Protein AF-0000000081162211 (afdb_homodimer)

InterPro domains:
  IPR000704 Casein kinase II, regulatory subunit [PF01214] (77-260)
  IPR000704 Casein kinase II, regulatory subunit [PR00472] (77-93)
  IPR000704 Casein kinase II, regulatory subunit [PR00472] (94-108)
  IPR000704 Casein kinase II, regulatory subunit [PR00472] (149-170)
  IPR000704 Casein kinase II, regulatory subunit [PR00472] (174-195)
  IPR000704 Casein kinase II, regulatory subunit [PR00472] (196-217)
  IPR000704 Casein kinase II, regulatory subunit [PR00472] (224-241)
  IPR000704 Casein kinase II, regulatory subunit [PS01101] (178-209)
  IPR000704 Casein kinase II, regulatory subunit [PTHR11740] (70-275)
  IPR000704 Casein kinase II, regulatory subunit [SM01085] (77-260)
  IPR016149 Casein kinase II, regulatory subunit, N-terminal [G3DSA:1.10.1820.10] (70-174)
  IPR035991 Casein kinase II subunit beta-like [SSF57798] (75-270)

Sequence (580 aa):
MKGFVTRYLHVKYQSPIPYSPRDIAQVKVLSTDDDNNDNHAEGMALALRTFSSWQAKKFNNVKIFPIARMSSSEEVSWISWFCGLRGNEFFCEVDEDYIQDKFNLTGLNEQVPHYRQALDMILDLEPDDDLEDNPNQSDLIEQAAEMLYGLIHARYIMTNRGIAQMIEKWQQGDFGYCPRVYCENQPMLPIGLSDVPGESMVKLYCPKCQDVYTPKSSRHHHTDGAYFGTGFPHMLFMVHPEYRPKRPANQFIPRLYGFKIHPLAYNLQYQAAGNFKMPMRGLGHNSSKRMKGFVTRYLHVKYQSPIPYSPRDIAQVKVLSTDDDNNDNHAEGMALALRTFSSWQAKKFNNVKIFPIARMSSSEEVSWISWFCGLRGNEFFCEVDEDYIQDKFNLTGLNEQVPHYRQALDMILDLEPDDDLEDNPNQSDLIEQAAEMLYGLIHARYIMTNRGIAQMIEKWQQGDFGYCPRVYCENQPMLPIGLSDVPGESMVKLYCPKCQDVYTPKSSRHHHTDGAYFGTGFPHMLFMVHPEYRPKRPANQFIPRLYGFKIHPLAYNLQYQAAGNFKMPMRGLGHNSSKR

Organism: Pinctada imbricata (NCBI:txid66713)

Radius of gyration: 33.72 Å; Cα contacts (8 Å, |Δi|>4): 666; chains: 2; bounding box: 112×100×90 Å

pLDDT: mean 74.0, std 32.17, range [16.94, 98.88]

Nearest PDB structures (foldseek):
  4md8-assembly1_A  TM=9.967E-01  e=1.827E-35  Homo sapiens
  4md9-assembly1_A  TM=9.926E-01  e=1.940E-35  Homo sapiens
  4nh1-assembly1_D  TM=9.824E-01  e=2.785E-35  Homo sapiens
  1rqf-assembly1_A  TM=9.786E-01  e=1.118E-30  Xenopus laevis
  1jwh-assembly1_C  TM=9.517E-01  e=6.902E-31  Homo sapiens

Solvent-accessible surface area (backbone atoms only — not comparable to full-atom values): 35308 Å² total; per-residue (Å²): 134,92,89,81,90,79,81,80,87,84,89,75,84,79,80,86,80,82,84,67,89,77,75,82,74,80,78,75,77,78,76,81,92,84,80,85,81,72,80,83,74,74,77,76,66,70,73,68,63,72,68,58,66,70,71,58,62,77,63,59,77,62,72,73,63,75,70,77,74,72,74,76,77,75,79,74,49,47,51,58,49,56,41,64,36,92,51,27,68,80,54,74,81,74,58,63,72,57,68,69,36,63,78,76,48,65,76,47,66,80,74,30,63,62,40,68,62,10,50,32,46,56,69,66,40,81,75,68,82,80,56,79,76,39,70,68,55,47,52,51,34,52,52,23,26,52,51,47,48,30,50,49,42,26,55,43,39,69,35,73,70,34,33,53,56,50,50,55,40,33,76,72,39,68,64,34,54,37,48,44,53,58,48,65,59,35,52,19,36,62,27,12,85,32,69,48,77,84,72,34,45,37,29,29,31,26,68,45,79,66,44,49,26,51,60,86,53,70,62,40,62,76,36,55,3,20,32,36,18,51,26,33,58,57,50,45,40,67,77,40,20,51,71,46,57,68,64,57,89,56,75,82,72,66,31,49,95,86,37,71,64,57,71,64,57,54,52,54,21,49,52,40,22,72,65,55,70,74,76,70,74,70,76,72,77,77,75,69,87,116,144,83,85,88,73,87,87,82,95,80,89,76,81,80,77,82,81,82,82,77,86,68,84,74,78,77,79,75,77,80,75,84,77,88,78,86,71,76,78,82,72,74,76,76,65,68,73,69,64,71,69,59,67,70,71,59,61,78,63,59,78,62,71,72,63,74,71,78,74,70,75,75,79,75,81,74,49,48,51,58,49,56,42,64,36,91,51,28,65,81,53,76,82,76,57,62,72,57,70,70,36,62,78,77,48,66,76,47,66,81,75,28,64,61,38,70,61,10,50,31,46,56,69,66,41,81,73,68,82,79,56,79,78,40,70,69,54,49,53,51,34,52,50,24,25,53,51,48,51,29,52,49,41,25,56,42,41,70,36,73,69,34,33,52,56,49,47,55,40,33,75,71,39,67,64,35,55,38,48,44,53,56,50,65,60,35,50,19,36,61,26,12,87,32,69,48,78,83,72,35,46,36,30,28,32,26,68,43,80,66,44,49,27,51,61,87,54,71,61,40,63,75,35,54,3,20,32,37,17,52,25,33,60,57,51,46,40,69,76,40,21,52,71,47,58,68,64,56,90,58,77,84,73,65,31,48,93,87,36,70,64,57,73,64,57,55,53,52,21,48,52,40,22,71,67,54,70,74,75,70,76,72,77,75,76,78,77,69,89,115

Secondary structure (DSSP, 8-state):
---------------------------------------GGGGGSGGGTTTTTHHHHTTTT---------S--S---HHHHHHHSTT-TTPPPPPHHHHH-GGGGTTGGGTSTTHHHHHHHHTTPPPPGGGGG-HHHHHHHHHHHHHHHHHHHHHHTTSHHHHHHHHHHHHTTTT-B--BGGG-S-B-EEE-S-SSTTS-B-EEEETTTTEEE--SSGGGTTSBGGGTTTTHHHHHHHH-GGGPPPPPS-----EETTEEPPHHHHHHHHHHHHH---------------/---------------------------------------GGGGGSGGGTTTTTHHHHTTTT---------S--S---HHHHHHHSTT-TTPPPPPHHHHH-GGGGTTGGGTSTTHHHHHHHHTTPPPPGGGGG-HHHHHHHHHHHHHHHHHHHHHHTTSHHHHHHHHHHHHTTTT-B--BGGG-S-B-EEE-S-SSTTS-B-EEEETTTTEEE--SSGGGTTSBGGGTTTTHHHHHHHH-GGGPPPPPS-----EETTEEPPHHHHHHHHHHHHH---------------

Foldseek 3Di:
DDDDDPDPDDPDPDDDDDPDDPDPDCPPPDDDDDDDPDDDPPDPPPPPPPVPPPVPPPPPPPPPPPPPPPPPPPDQAPQNVQCPDQQNVQFDRFDVVCLVPVVLLPPVPVVFPPQVLLSCNNNVHDDDPPQVPDPVSVVSSPVSNVVSLLLSRQSRLLDPVNVVRNVVCQVVLSQWFDPPVLLPRARWHWAAPDLDWPPAFIWTAGLQAGDTHHGPDVSNRPHTRNSNYHCNVVSSCVVPVVPRDYHRPDDDFDDDPRHGDDPVVVVVVVVCVVPDDPPPPPPPPPPPPD/DDPDQDDDDPDDPDDPDDPDDDDPDCPPPDDDDDDDPDDPPPDPPPVPPPVPPPVPPPVPPPPPPPPPPPPPPPDQAPQNVQCPDQQNVQFDRFDVVCLVPVVLLPPVPVVFPPQVLLSCNNNVHDDDVPQPPDPVSVVSSPVSNVVSLLLSRQSRLLDPVNVVRNVVCQVVLSQWFDPPVLLPRARWHWAAPDLDWPPAFIWTAGLQQGDTHHGPDVSNRPHTRNSNYHCNVVSSCVVPVVPRDYHRPDDDFDDDPRHGDDPVVVVVVVVCVVPDDPPPPPPPPPPPPD

Structure (mmCIF, N/CA/C/O backbone):
data_AF-0000000081162211-model_v1
#
loop_
_entity.id
_entity.type
_entity.pdbx_description
1 polymer 'Casein kinase II subunit beta'
#
loop_
_atom_site.group_PDB
_atom_site.id
_atom_site.type_symbol
_atom_site.label_atom_id
_atom_site.label_alt_id
_atom_site.label_comp_id
_atom_site.label_asym_id
_atom_site.label_entity_id
_atom_site.label_seq_id
_atom_site.pdbx_PDB_ins_code
_atom_site.Cartn_x
_atom_site.Cartn_y
_atom_site.Cartn_z
_atom_site.occupancy
_atom_site.B_iso_or_equiv
_atom_site.auth_seq_id
_atom_site.auth_comp_id
_atom_site.auth_asym_id
_atom_site.auth_atom_id
_atom_site.pdbx_PDB_model_num
ATOM 1 N N . MET A 1 1 ? 52.656 43.656 -19.359 1 16.94 1 MET A N 1
ATOM 2 C CA . MET A 1 1 ? 52.344 44.375 -18.125 1 16.94 1 MET A CA 1
ATOM 3 C C . MET A 1 1 ? 50.875 44.219 -17.766 1 16.94 1 MET A C 1
ATOM 5 O O . MET A 1 1 ? 50.531 44 -16.609 1 16.94 1 MET A O 1
ATOM 9 N N . LYS A 1 2 ? 49.719 44.969 -18.484 1 17.2 2 LYS A N 1
ATOM 10 C CA . LYS A 1 2 ? 48.75 45.625 -17.594 1 17.2 2 LYS A CA 1
ATOM 11 C C . LYS A 1 2 ? 47.906 44.594 -16.859 1 17.2 2 LYS A C 1
ATOM 13 O O . LYS A 1 2 ? 47.719 43.469 -17.359 1 17.2 2 LYS A O 1
ATOM 18 N N . GLY A 1 3 ? 47.094 45.156 -15.883 1 17.48 3 GLY A N 1
ATOM 19 C CA . GLY A 1 3 ? 46.531 44.875 -14.586 1 17.48 3 GLY A CA 1
ATOM 20 C C . GLY A 1 3 ? 45.25 44.062 -14.664 1 17.48 3 GLY A C 1
ATOM 21 O O . GLY A 1 3 ? 44.625 43.969 -15.734 1 17.48 3 GLY A O 1
ATOM 22 N N . PHE A 1 4 ? 44.531 43.719 -13.422 1 21.59 4 PHE A N 1
ATOM 23 C CA . PHE A 1 4 ? 43.844 42.75 -12.602 1 21.59 4 PHE A CA 1
ATOM 24 C C . PHE A 1 4 ? 42.312 43 -12.609 1 21.59 4 PHE A C 1
ATOM 26 O O . PHE A 1 4 ? 41.531 42.031 -12.492 1 21.59 4 PHE A O 1
ATOM 33 N N . VAL A 1 5 ? 41.594 44.281 -12.75 1 19.62 5 VAL A N 1
ATOM 34 C CA . VAL A 1 5 ? 40.688 44.531 -11.633 1 19.62 5 VAL A CA 1
ATOM 35 C C . VAL A 1 5 ? 39.312 43.906 -11.906 1 19.62 5 VAL A C 1
ATOM 37 O O . VAL A 1 5 ? 38.719 44.156 -12.953 1 19.62 5 VAL A O 1
ATOM 40 N N . THR A 1 6 ? 38.781 42.844 -11.18 1 19.95 6 THR A N 1
ATOM 41 C CA . THR A 1 6 ? 37.656 41.938 -11.109 1 19.95 6 THR A CA 1
ATOM 42 C C . THR A 1 6 ? 36.438 42.625 -10.477 1 19.95 6 THR A C 1
ATOM 44 O O . THR A 1 6 ? 36.25 42.562 -9.266 1 19.95 6 THR A O 1
ATOM 47 N N . ARG A 1 7 ? 36.031 43.969 -10.656 1 18.91 7 ARG A N 1
ATOM 48 C CA . ARG A 1 7 ? 35.156 44.531 -9.625 1 18.91 7 ARG A CA 1
ATOM 49 C C . ARG A 1 7 ? 33.75 44 -9.766 1 18.91 7 ARG A C 1
ATOM 51 O O . ARG A 1 7 ? 33.188 43.938 -10.867 1 18.91 7 ARG A O 1
ATOM 58 N N . TYR A 1 8 ? 33.125 43.312 -8.711 1 18 8 TYR A N 1
ATOM 59 C CA . TYR A 1 8 ? 31.906 42.562 -8.453 1 18 8 TYR A CA 1
ATOM 60 C C . TYR A 1 8 ? 30.75 43.531 -8.133 1 18 8 TYR A C 1
ATOM 62 O O . TYR A 1 8 ? 30.766 44.188 -7.098 1 18 8 TYR A O 1
ATOM 70 N N . LEU A 1 9 ? 30.328 44.5 -8.953 1 18.23 9 LEU A N 1
ATOM 71 C CA . LEU A 1 9 ? 29.438 45.5 -8.367 1 18.23 9 LEU A CA 1
ATOM 72 C C . LEU A 1 9 ? 28.141 44.844 -7.883 1 18.23 9 LEU A C 1
ATOM 74 O O . LEU A 1 9 ? 27.75 43.812 -8.375 1 18.23 9 LEU A O 1
ATOM 78 N N . HIS A 1 10 ? 27.109 45.594 -6.953 1 18.28 10 HIS A N 1
ATOM 79 C CA . HIS A 1 10 ? 26.234 46 -5.859 1 18.28 10 HIS A CA 1
ATOM 80 C C . HIS A 1 10 ? 24.766 46 -6.301 1 18.28 10 HIS A C 1
ATOM 82 O O . HIS A 1 10 ? 24.391 46.75 -7.199 1 18.28 10 HIS A O 1
ATOM 88 N N . VAL A 1 11 ? 24.016 44.906 -6.172 1 18.58 11 VAL A N 1
ATOM 89 C CA . VAL A 1 11 ? 22.609 44.688 -6.531 1 18.58 11 VAL A CA 1
ATOM 90 C C . VAL A 1 11 ? 21.703 45.469 -5.59 1 18.58 11 VAL A C 1
ATOM 92 O O . VAL A 1 11 ? 21.578 45.125 -4.414 1 18.58 11 VAL A O 1
ATOM 95 N N . LYS A 1 12 ? 21.547 46.812 -5.633 1 18.92 12 LYS A N 1
ATOM 96 C CA . LYS A 1 12 ? 20.734 47.562 -4.699 1 18.92 12 LYS A CA 1
ATOM 97 C C . LYS A 1 12 ? 19.25 47.281 -4.914 1 18.92 12 LYS A C 1
ATOM 99 O O . LYS A 1 12 ? 18.812 47.062 -6.047 1 18.92 12 LYS A O 1
ATOM 104 N N . TYR A 1 13 ? 18.422 47.156 -3.818 1 18.95 13 TYR A N 1
ATOM 105 C CA . TYR A 1 13 ? 17.062 46.812 -3.438 1 18.95 13 TYR A CA 1
ATOM 106 C C . TYR A 1 13 ? 16.094 47.938 -3.748 1 18.95 13 TYR A C 1
ATOM 108 O O . TYR A 1 13 ? 16.031 48.938 -3.006 1 18.95 13 TYR A O 1
ATOM 116 N N . GLN A 1 14 ? 16.125 48.5 -4.977 1 18.45 14 GLN A N 1
ATOM 117 C CA . GLN A 1 14 ? 15.414 49.75 -4.918 1 18.45 14 GLN A CA 1
ATOM 118 C C . GLN A 1 14 ? 13.945 49.531 -4.555 1 18.45 14 GLN A C 1
ATOM 120 O O . GLN A 1 14 ? 13.438 48.438 -4.645 1 18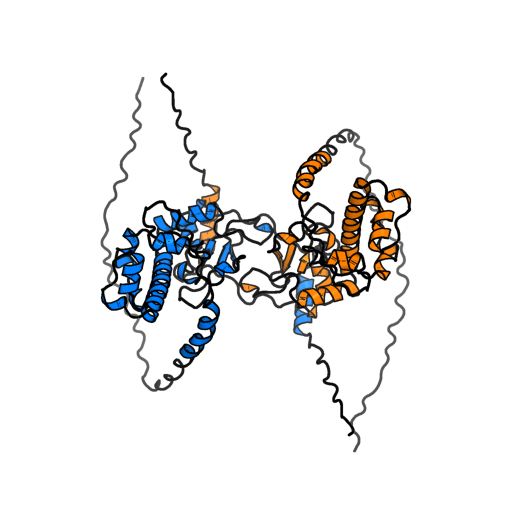.45 14 GLN A O 1
ATOM 125 N N . SER A 1 15 ? 12.945 50.5 -4.965 1 18.89 15 SER A N 1
ATOM 126 C CA . SER A 1 15 ? 11.93 51.469 -4.535 1 18.89 15 SER A CA 1
ATOM 127 C C . SER A 1 15 ? 10.523 50.906 -4.73 1 18.89 15 SER A C 1
ATOM 129 O O . SER A 1 15 ? 10.242 50.25 -5.742 1 18.89 15 SER A O 1
ATOM 131 N N . PRO A 1 16 ? 9.609 50.812 -3.756 1 22.33 16 PRO A N 1
ATOM 132 C CA . PRO A 1 16 ? 8.242 50.312 -3.602 1 22.33 16 PRO A CA 1
ATOM 133 C C . PRO A 1 16 ? 7.227 51.094 -4.434 1 22.33 16 PRO A C 1
ATOM 135 O O . PRO A 1 16 ? 7.02 52.281 -4.199 1 22.33 16 PRO A O 1
ATOM 138 N N . ILE A 1 17 ? 7.273 51.031 -5.762 1 22.17 17 ILE A N 1
ATOM 139 C CA . ILE A 1 17 ? 6.477 52.062 -6.422 1 22.17 17 ILE A CA 1
ATOM 140 C C . ILE A 1 17 ? 5.012 51.938 -6.02 1 22.17 17 ILE A C 1
ATOM 142 O O . ILE A 1 17 ? 4.559 50.812 -5.68 1 22.17 17 ILE A O 1
ATOM 146 N N . PRO A 1 18 ? 4.059 52.969 -6.312 1 22.09 18 PRO A N 1
ATOM 147 C CA . PRO A 1 18 ? 2.832 53.688 -5.957 1 22.09 18 PRO A CA 1
ATOM 148 C C . PRO A 1 18 ? 1.584 53.062 -6.574 1 22.09 18 PRO A C 1
ATOM 150 O O . PRO A 1 18 ? 1.521 52.875 -7.793 1 22.09 18 PRO A O 1
ATOM 153 N N . TYR A 1 19 ? 0.862 52.094 -6.055 1 19.64 19 TYR A N 1
ATOM 154 C CA . TYR A 1 19 ? -0.22 51.312 -6.637 1 19.64 19 TYR A CA 1
ATOM 155 C C . TYR A 1 19 ? -1.464 52.156 -6.848 1 19.64 19 TYR A C 1
ATOM 157 O O . TYR A 1 19 ? -2.283 52.312 -5.938 1 19.64 19 TYR A O 1
ATOM 165 N N . SER A 1 20 ? -1.4 53.25 -7.559 1 19.62 20 SER A N 1
ATOM 166 C CA . SER A 1 20 ? -2.588 54.062 -7.395 1 19.62 20 SER A CA 1
ATOM 167 C C . SER A 1 20 ? -3.783 53.469 -8.133 1 19.62 20 SER A C 1
ATOM 169 O O . SER A 1 20 ? -4.93 53.812 -7.84 1 19.62 20 SER A O 1
ATOM 171 N N . PRO A 1 21 ? -3.758 52.594 -9.062 1 19.98 21 PRO A N 1
ATOM 172 C CA . PRO A 1 21 ? -4.676 52.938 -10.156 1 19.98 21 PRO A CA 1
ATOM 173 C C . PRO A 1 21 ? -6.141 52.719 -9.781 1 19.98 21 PRO A C 1
ATOM 175 O O . PRO A 1 21 ? -6.477 51.719 -9.156 1 19.98 21 PRO A O 1
ATOM 178 N N . ARG A 1 22 ? -7.156 53.656 -9.828 1 20.78 22 ARG A N 1
ATOM 179 C CA . ARG A 1 22 ? -8.539 54.125 -9.68 1 20.78 22 ARG A CA 1
ATOM 180 C C . ARG A 1 22 ? -9.484 53.281 -10.523 1 20.78 22 ARG A C 1
ATOM 182 O O . ARG A 1 22 ? -10.656 53.125 -10.188 1 20.78 22 ARG A O 1
ATOM 189 N N . ASP A 1 23 ? -9.172 52.938 -11.758 1 19.44 23 ASP A N 1
ATOM 190 C CA . ASP A 1 23 ? -10.219 53.156 -12.758 1 19.44 23 ASP A CA 1
ATOM 191 C C . ASP A 1 23 ? -11.172 51.969 -12.812 1 19.44 23 ASP A C 1
ATOM 193 O O . ASP A 1 23 ? -11.852 51.75 -13.82 1 19.44 23 ASP A O 1
ATOM 197 N N . ILE A 1 24 ? -11.203 51 -11.812 1 18.44 24 ILE A N 1
ATOM 198 C CA . ILE A 1 24 ? -11.953 49.812 -12.25 1 18.44 24 ILE A CA 1
ATOM 199 C C . ILE A 1 24 ? -13.422 50.188 -12.461 1 18.44 24 ILE A C 1
ATOM 201 O O . ILE A 1 24 ? -14.062 50.719 -11.555 1 18.44 24 ILE A O 1
ATOM 205 N N . ALA A 1 25 ? -13.891 50.156 -13.688 1 18.52 25 ALA A N 1
ATOM 206 C CA . ALA A 1 25 ? -15.117 50.5 -14.398 1 18.52 25 ALA A CA 1
ATOM 207 C C . ALA A 1 25 ? -16.312 49.75 -13.82 1 18.52 25 ALA A C 1
ATOM 209 O O . ALA A 1 25 ? -16.156 48.656 -13.289 1 18.52 25 ALA A O 1
ATOM 210 N N . GLN A 1 26 ? -17.516 50.281 -13.758 1 18.45 26 GLN A N 1
ATOM 211 C CA . GLN A 1 26 ? -18.844 50.312 -13.164 1 18.45 26 GLN A CA 1
ATOM 212 C C . GLN A 1 26 ? -19.672 49.094 -13.609 1 18.45 26 GLN A C 1
ATOM 214 O O . GLN A 1 26 ? -20.188 49.062 -14.719 1 18.45 26 GLN A O 1
ATOM 219 N N . VAL A 1 27 ? -19.125 47.844 -13.758 1 18.59 27 VAL A N 1
ATOM 220 C CA . VAL A 1 27 ? -20.078 47 -14.461 1 18.59 27 VAL A CA 1
ATOM 221 C C . VAL A 1 27 ? -21.375 46.906 -13.664 1 18.59 27 VAL A C 1
ATOM 223 O O . VAL A 1 27 ? -21.359 46.5 -12.5 1 18.59 27 VAL A O 1
ATOM 226 N N . LYS A 1 28 ? -22.328 47.688 -13.922 1 18.19 28 LYS A N 1
ATOM 227 C CA . LYS A 1 28 ? -23.656 47.938 -13.359 1 18.19 28 LYS A CA 1
ATOM 228 C C . LYS A 1 28 ? -24.5 46.656 -13.414 1 18.19 28 LYS A C 1
ATOM 230 O O . LYS A 1 28 ? -24.906 46.219 -14.484 1 18.19 28 LYS A O 1
ATOM 235 N N . VAL A 1 29 ? -24.062 45.562 -12.719 1 18.45 29 VAL A N 1
ATOM 236 C CA . VAL A 1 29 ? -24.938 44.406 -12.734 1 18.45 29 VAL A CA 1
ATOM 237 C C . VAL A 1 29 ? -26.344 44.781 -12.289 1 18.45 29 VAL A C 1
ATOM 239 O O . VAL A 1 29 ? -26.516 45.469 -11.266 1 18.45 29 VAL A O 1
ATOM 242 N N . LEU A 1 30 ? -27.234 44.719 -13.164 1 19.2 30 LEU A N 1
ATOM 243 C CA . LEU A 1 30 ? -28.641 45.094 -13.109 1 19.2 30 LEU A CA 1
ATOM 244 C C . LEU A 1 30 ? -29.359 44.281 -12.016 1 19.2 30 LEU A C 1
ATOM 246 O O . LEU A 1 30 ? -28.984 43.156 -11.727 1 19.2 30 LEU A O 1
ATOM 250 N N . SER A 1 31 ? -30.281 44.812 -11.125 1 18.39 31 SER A N 1
ATOM 251 C CA . SER A 1 31 ? -30.984 44.781 -9.852 1 18.39 31 SER A CA 1
ATOM 252 C C . SER A 1 31 ? -32.094 43.719 -9.852 1 18.39 31 SER A C 1
ATOM 254 O O . SER A 1 31 ? -32.844 43.594 -8.891 1 18.39 31 SER A O 1
ATOM 256 N N . THR A 1 32 ? -32.062 42.656 -10.812 1 20.56 32 THR A N 1
ATOM 257 C CA . THR A 1 32 ? -33.5 42.375 -10.852 1 20.56 32 THR A CA 1
ATOM 258 C C . THR A 1 32 ? -34 41.906 -9.477 1 20.56 32 THR A C 1
ATOM 260 O O . THR A 1 32 ? -33.219 41.469 -8.641 1 20.56 32 THR A O 1
ATOM 263 N N . ASP A 1 33 ? -35.344 41.5 -9.258 1 19.72 33 ASP A N 1
ATOM 264 C CA . ASP A 1 33 ? -36.406 41.625 -8.281 1 19.72 33 ASP A CA 1
ATOM 265 C C . ASP A 1 33 ? -36.281 40.562 -7.188 1 19.72 33 ASP A C 1
ATOM 267 O O . ASP A 1 33 ? -35.594 39.531 -7.391 1 19.72 33 ASP A O 1
ATOM 271 N N . ASP A 1 34 ? -37.094 40.438 -6.012 1 20.16 34 ASP A N 1
ATOM 272 C CA . ASP A 1 34 ? -37.219 40.469 -4.559 1 20.16 34 ASP A CA 1
ATOM 273 C C . ASP A 1 34 ? -37.281 39.031 -3.996 1 20.16 34 ASP A C 1
ATOM 275 O O . ASP A 1 34 ? -36.562 38.719 -3.049 1 20.16 34 ASP A O 1
ATOM 279 N N . ASP A 1 35 ? -38.375 38.188 -4.094 1 21.03 35 ASP A N 1
ATOM 280 C CA . ASP A 1 35 ? -39.125 37.969 -2.865 1 21.03 35 ASP A CA 1
ATOM 281 C C . ASP A 1 35 ? -38.688 36.719 -2.131 1 21.03 35 ASP A C 1
ATOM 283 O O . ASP A 1 35 ? -38.438 36.75 -0.922 1 21.03 35 ASP A O 1
ATOM 287 N N . ASN A 1 36 ? -39.062 35.406 -2.529 1 22.08 36 ASN A N 1
ATOM 288 C CA . ASN A 1 36 ? -39.844 34.5 -1.72 1 22.08 36 ASN A CA 1
ATOM 289 C C . ASN A 1 36 ? -38.969 33.5 -0.965 1 22.08 36 ASN A C 1
ATOM 291 O O . ASN A 1 36 ? -39.438 32.438 -0.542 1 22.08 36 ASN A O 1
ATOM 295 N N . ASN A 1 37 ? -37.688 33.75 -0.601 1 20.56 37 ASN A N 1
ATOM 296 C CA . ASN A 1 37 ? -36.719 32.656 -0.425 1 20.56 37 ASN A CA 1
ATOM 297 C C . ASN A 1 37 ? -36.844 32.031 0.955 1 20.56 37 ASN A C 1
ATOM 299 O O . ASN A 1 37 ? -35.875 32 1.723 1 20.56 37 ASN A O 1
ATOM 303 N N . ASP A 1 38 ? -37.938 31.953 1.657 1 21.47 38 ASP A N 1
ATOM 304 C CA . ASP A 1 38 ? -37.844 31.844 3.111 1 21.47 38 ASP A CA 1
ATOM 305 C C . ASP A 1 38 ? -37.25 30.5 3.529 1 21.47 38 ASP A C 1
ATOM 307 O O . ASP A 1 38 ? -36.438 30.438 4.453 1 21.47 38 ASP A O 1
ATOM 311 N N . ASN A 1 39 ? -37.781 29.281 3.191 1 21.78 39 ASN A N 1
ATOM 312 C CA . ASN A 1 39 ? -38.188 28.312 4.195 1 21.78 39 ASN A CA 1
ATOM 313 C C . ASN A 1 39 ? -37.031 27.375 4.566 1 21.78 39 ASN A C 1
ATOM 315 O O . ASN A 1 39 ? -37.219 26.422 5.328 1 21.78 39 ASN A O 1
ATOM 319 N N . HIS A 1 40 ? -35.906 27.219 3.818 1 20.72 40 HIS A N 1
ATOM 320 C CA . HIS A 1 40 ? -35.281 25.922 3.85 1 20.72 40 HIS A CA 1
ATOM 321 C C . HIS A 1 40 ? -34.406 25.75 5.094 1 20.72 40 HIS A C 1
ATOM 323 O O . HIS A 1 40 ? -33.5 24.922 5.113 1 20.72 40 HIS A O 1
ATOM 329 N N . ALA A 1 41 ? -34.594 26.375 6.27 1 21.69 41 ALA A N 1
ATOM 330 C CA . ALA A 1 41 ? -33.656 26.5 7.391 1 21.69 41 ALA A CA 1
ATOM 331 C C . ALA A 1 41 ? -33.406 25.141 8.031 1 21.69 41 ALA A C 1
ATOM 333 O O . ALA A 1 41 ? -32.375 24.922 8.656 1 21.69 41 ALA A O 1
ATOM 334 N N . GLU A 1 42 ? -34.344 24.172 8.148 1 23.33 42 GLU A N 1
ATOM 335 C CA . GLU A 1 42 ? -34.469 23.312 9.328 1 23.33 42 GLU A CA 1
ATOM 336 C C . GLU A 1 42 ? -33.406 22.203 9.297 1 23.33 42 GLU A C 1
ATOM 338 O O . GLU A 1 42 ? -33.062 21.625 10.328 1 23.33 42 GLU A O 1
ATOM 343 N N . GLY A 1 43 ? -32.969 21.641 8.195 1 21.3 43 GLY A N 1
ATOM 344 C CA . GLY A 1 43 ? -32.531 20.25 8.164 1 21.3 43 GLY A CA 1
ATOM 345 C C . GLY A 1 43 ? -31.125 20.047 8.742 1 21.3 43 GLY A C 1
ATOM 346 O O . GLY A 1 43 ? -30.578 18.938 8.688 1 21.3 43 GLY A O 1
ATOM 347 N N . MET A 1 44 ? -30.281 21.031 8.992 1 21.66 44 MET A N 1
ATOM 348 C CA . MET A 1 44 ? -28.844 20.828 9.211 1 21.66 44 MET A CA 1
ATOM 349 C C . MET A 1 44 ? -28.594 20.203 10.578 1 21.66 44 MET A C 1
ATOM 351 O O . MET A 1 44 ? -27.438 19.984 10.961 1 21.66 44 MET A O 1
ATOM 355 N N . ALA A 1 45 ? -29.531 20.234 11.562 1 22.22 45 ALA A N 1
ATOM 356 C CA . ALA A 1 45 ? -29.188 20 12.961 1 22.22 45 ALA A CA 1
ATOM 357 C C . ALA A 1 45 ? -28.812 18.531 13.195 1 22.22 45 ALA A C 1
ATOM 359 O O . ALA A 1 45 ? -28.016 18.219 14.086 1 22.22 45 ALA A O 1
ATOM 360 N N . LEU A 1 46 ? -29.453 17.594 12.531 1 24.34 46 LEU A N 1
ATOM 361 C CA . LEU A 1 46 ? -29.5 16.234 13.047 1 24.34 46 LEU A CA 1
ATOM 362 C C . LEU A 1 46 ? -28.141 15.555 12.898 1 24.34 46 LEU A C 1
ATOM 364 O O . LEU A 1 46 ? -27.906 14.492 13.484 1 24.34 46 LEU A O 1
ATOM 368 N N . ALA A 1 47 ? -27.297 15.992 12.008 1 22.72 47 ALA A N 1
ATOM 369 C CA . ALA A 1 47 ? -26.172 15.109 1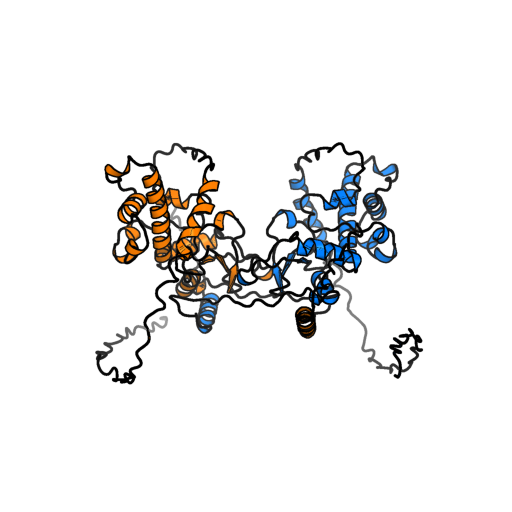1.711 1 22.72 47 ALA A CA 1
ATOM 370 C C . ALA A 1 47 ? -25.203 15.055 12.891 1 22.72 47 ALA A C 1
ATOM 372 O O . ALA A 1 47 ? -24.297 14.211 12.922 1 22.72 47 ALA A O 1
ATOM 373 N N . LEU A 1 48 ? -25.25 16.047 13.812 1 24.33 48 LEU A N 1
ATOM 374 C CA . LEU A 1 48 ? -24.188 16.156 14.805 1 24.33 48 LEU A CA 1
ATOM 375 C C . LEU A 1 48 ? -24.266 15.008 15.812 1 24.33 48 LEU A C 1
ATOM 377 O O . LEU A 1 48 ? -23.328 14.781 16.578 1 24.33 48 LEU A O 1
ATOM 381 N N . ARG A 1 49 ? -25.5 14.516 16.125 1 24.62 49 ARG A N 1
ATOM 382 C CA . ARG A 1 49 ? -25.656 13.766 17.375 1 24.62 49 ARG A CA 1
ATOM 383 C C . ARG A 1 49 ? -24.953 12.414 17.281 1 24.62 49 ARG A C 1
ATOM 385 O O . ARG A 1 49 ? -24.469 11.891 18.297 1 24.62 49 ARG A O 1
ATOM 392 N N . THR A 1 50 ? -25.062 11.742 16.125 1 27.08 50 THR A N 1
ATOM 393 C CA . THR A 1 50 ? -24.781 10.312 16.203 1 27.08 50 THR A CA 1
ATOM 394 C C . THR A 1 50 ? -23.281 10.047 16.312 1 27.08 50 THR A C 1
ATOM 396 O O . THR A 1 50 ? -22.859 8.898 16.438 1 27.08 50 THR A O 1
ATOM 399 N N . PHE A 1 51 ? -22.5 11.055 16.016 1 25.72 51 PHE A N 1
ATOM 400 C CA . PHE A 1 51 ? -21.094 10.703 16 1 25.72 51 PHE A CA 1
ATOM 401 C C . PHE A 1 51 ? -20.609 10.352 17.406 1 25.72 51 PHE A C 1
ATOM 403 O O . PHE A 1 51 ? -19.453 9.961 17.578 1 25.72 51 PHE A O 1
ATOM 410 N N . SER A 1 52 ? -21.484 10.609 18.469 1 27.67 52 SER A N 1
ATOM 411 C CA . SER A 1 52 ? -20.891 10.648 19.797 1 27.67 52 SER A CA 1
ATOM 412 C C . SER A 1 52 ? -20.5 9.258 20.266 1 27.67 52 SER A C 1
ATOM 414 O O . SER A 1 52 ? -19.453 9.086 20.906 1 27.67 52 SER A O 1
ATOM 416 N N . SER A 1 53 ? -21.406 8.234 20.094 1 27.84 53 SER A N 1
ATOM 417 C CA . SER A 1 53 ? -21.344 7.098 21 1 27.84 53 SER A CA 1
ATOM 418 C C . SER A 1 53 ? -20.266 6.109 20.594 1 27.84 53 SER A C 1
ATOM 420 O O . SER A 1 53 ? -19.812 5.301 21.422 1 27.84 53 SER A O 1
ATOM 422 N N . TRP A 1 54 ? -20.062 6.023 19.297 1 24.8 54 TRP A N 1
ATOM 423 C CA . TRP A 1 54 ? -19.312 4.82 18.969 1 24.8 54 TRP A CA 1
ATOM 424 C C . TRP A 1 54 ? -17.859 4.945 19.469 1 24.8 54 TRP A C 1
ATOM 426 O O . TRP A 1 54 ? -17.281 3.975 19.953 1 24.8 54 TRP A O 1
ATOM 436 N N . GLN A 1 55 ? -17.312 6.184 19.312 1 25.42 55 GLN A N 1
ATOM 437 C CA . GLN A 1 55 ? -15.867 6.266 19.516 1 25.42 55 GLN A CA 1
ATOM 438 C C . GLN A 1 55 ? -15.508 6.109 20.984 1 25.42 55 GLN A C 1
ATOM 440 O O . GLN A 1 55 ? -14.328 6.113 21.344 1 25.42 55 GLN A O 1
ATOM 445 N N . ALA A 1 56 ? -16.547 6.309 21.828 1 26.11 56 ALA A N 1
ATOM 446 C CA . ALA A 1 56 ? -16.156 6.484 23.234 1 26.11 56 ALA A CA 1
ATOM 447 C C . ALA A 1 56 ? -15.648 5.176 23.828 1 26.11 56 ALA A C 1
ATOM 449 O O . ALA A 1 56 ? -14.758 5.176 24.688 1 26.11 56 ALA A O 1
ATOM 450 N N . LYS A 1 57 ? -16.328 4.035 23.469 1 26.92 57 LYS A N 1
ATOM 451 C CA . LYS A 1 57 ? -16.125 2.943 24.406 1 26.92 57 LYS A CA 1
ATOM 452 C C . LYS A 1 57 ? -14.742 2.32 24.25 1 26.92 57 LYS A C 1
ATOM 454 O O . LYS A 1 57 ? -14.219 1.688 25.172 1 26.92 57 LYS A O 1
ATOM 459 N N . LYS A 1 58 ? -14.367 2.066 23.047 1 29.98 58 LYS A N 1
ATOM 460 C CA . LYS A 1 58 ? -13.289 1.083 23 1 29.98 58 LYS A CA 1
ATOM 461 C C . LYS A 1 58 ? -11.969 1.68 23.484 1 29.98 58 LYS A C 1
ATOM 463 O O . LYS A 1 58 ? -10.938 1.015 23.453 1 29.98 58 LYS A O 1
ATOM 468 N N . PHE A 1 59 ? -12.008 3.053 23.547 1 28.45 59 PHE A N 1
ATOM 469 C CA . PHE A 1 59 ? -10.695 3.555 23.938 1 28.45 59 PHE A CA 1
ATOM 470 C C . PHE A 1 59 ? -10.422 3.27 25.406 1 28.45 59 PHE A C 1
ATOM 472 O O . PHE A 1 59 ? -9.461 3.795 25.984 1 28.45 59 PHE A O 1
ATOM 479 N N . ASN A 1 60 ? -11.367 2.564 26.016 1 26.47 60 ASN A N 1
ATOM 480 C CA . ASN A 1 60 ? -11.109 2.611 27.453 1 26.47 60 ASN A CA 1
ATOM 481 C C . ASN A 1 60 ? -9.766 1.98 27.797 1 26.47 60 ASN A C 1
ATOM 483 O O . ASN A 1 60 ? -9.07 2.453 28.703 1 26.47 60 ASN A O 1
ATOM 487 N N . ASN A 1 61 ? -9.672 0.614 27.469 1 27.91 61 ASN A N 1
ATOM 488 C CA . ASN A 1 61 ? -8.727 -0.093 28.312 1 27.91 61 ASN A CA 1
ATOM 489 C C . ASN A 1 61 ? -7.289 0.111 27.844 1 27.91 61 ASN A C 1
ATOM 491 O O . ASN A 1 61 ? -6.668 -0.812 27.312 1 27.91 61 ASN A O 1
ATOM 495 N N . VAL A 1 62 ? -7.051 1.08 27 1 28.27 62 VAL A N 1
ATOM 496 C CA . VAL A 1 62 ? -5.613 1.163 26.766 1 28.27 62 VAL A CA 1
ATOM 497 C C . VAL A 1 62 ? -4.883 1.364 28.094 1 28.27 62 VAL A C 1
ATOM 499 O O . VAL A 1 62 ? -5.07 2.381 28.766 1 28.27 62 VAL A O 1
ATOM 502 N N . LYS A 1 63 ? -4.602 0.215 28.688 1 29.97 63 LYS A N 1
ATOM 503 C CA . LYS A 1 63 ? -3.67 0.278 29.797 1 29.97 63 LYS A CA 1
ATOM 504 C C . LYS A 1 63 ? -2.518 1.233 29.5 1 29.97 63 LYS A C 1
ATOM 506 O O . LYS A 1 63 ? -1.773 1.037 28.547 1 29.97 63 LYS A O 1
ATOM 511 N N . ILE A 1 64 ? -2.707 2.514 29.766 1 27.7 64 ILE A N 1
ATOM 512 C CA . ILE A 1 64 ? -1.58 3.438 29.812 1 27.7 64 ILE A CA 1
ATOM 513 C C . ILE A 1 64 ? -0.38 2.758 30.469 1 27.7 64 ILE A C 1
ATOM 515 O O . ILE A 1 64 ? -0.415 2.438 31.656 1 27.7 64 ILE A O 1
ATOM 519 N N . PHE A 1 65 ? 0.248 1.781 29.781 1 31.92 65 PHE A N 1
ATOM 520 C CA . PHE A 1 65 ? 1.531 1.396 30.359 1 31.92 65 PHE A CA 1
ATOM 521 C C . PHE A 1 65 ? 2.291 2.619 30.859 1 31.92 65 PHE A C 1
ATOM 523 O O . PHE A 1 65 ? 2.244 3.682 30.234 1 31.92 65 PHE A O 1
ATOM 530 N N . PRO A 1 66 ? 2.406 2.684 32.094 1 29.73 66 PRO A N 1
ATOM 531 C CA . PRO A 1 66 ? 3.322 3.744 32.531 1 29.73 66 PRO A CA 1
ATOM 532 C C . PRO A 1 66 ? 4.57 3.832 31.656 1 29.73 66 PRO A C 1
ATOM 534 O O . PRO A 1 66 ? 5.199 2.811 31.359 1 29.73 66 PRO A O 1
ATOM 537 N N . ILE A 1 67 ? 4.617 4.621 30.625 1 33.31 67 ILE A N 1
ATOM 538 C CA . ILE A 1 67 ? 5.883 4.965 30 1 33.31 67 ILE A CA 1
ATOM 539 C C . ILE A 1 67 ? 7.023 4.816 31 1 33.31 67 ILE A C 1
ATOM 541 O O . ILE A 1 67 ? 6.945 5.332 32.125 1 33.31 67 ILE A O 1
ATOM 545 N N . ALA A 1 68 ? 7.781 3.828 30.922 1 32.72 68 ALA A N 1
ATOM 546 C CA . ALA A 1 68 ? 9.008 3.76 31.703 1 32.72 68 ALA A CA 1
ATOM 547 C C . ALA A 1 68 ? 9.641 5.141 31.859 1 32.72 68 ALA A C 1
ATOM 549 O O . ALA A 1 68 ? 9.828 5.855 30.875 1 32.72 68 ALA A O 1
ATOM 550 N N . ARG A 1 69 ? 9.531 5.711 33 1 33.88 69 ARG A N 1
ATOM 551 C CA . ARG A 1 69 ? 10.25 6.875 33.5 1 33.88 69 ARG A CA 1
ATOM 552 C C . ARG A 1 69 ? 11.75 6.766 33.219 1 33.88 69 ARG A C 1
ATOM 554 O O . ARG A 1 69 ? 12.469 6.039 33.906 1 33.88 69 ARG A O 1
ATOM 561 N N . MET A 1 70 ? 12.312 6.531 32 1 35.06 70 MET A N 1
ATOM 562 C CA . MET A 1 70 ? 13.734 6.859 31.969 1 35.06 70 MET A CA 1
ATOM 563 C C . MET A 1 70 ? 14.039 8.039 32.875 1 35.06 70 MET A C 1
ATOM 565 O O . MET A 1 70 ? 13.297 9.023 32.906 1 35.06 70 MET A O 1
ATOM 569 N N . SER A 1 71 ? 14.922 7.93 33.938 1 36.47 71 SER A N 1
ATOM 570 C CA . SER A 1 71 ? 15.461 8.805 34.969 1 36.47 71 SER A CA 1
ATOM 571 C C . SER A 1 71 ? 15.898 10.141 34.375 1 36.47 71 SER A C 1
ATOM 573 O O . SER A 1 71 ? 16.438 10.992 35.094 1 36.47 71 SER A O 1
ATOM 575 N N . SER A 1 72 ? 16.578 10.273 33.156 1 41.78 72 SER A N 1
ATOM 576 C CA . SER A 1 72 ? 17.172 11.594 33 1 41.78 72 SER A CA 1
ATOM 577 C C . SER A 1 72 ? 16.141 12.695 33.219 1 41.78 72 SER A C 1
ATOM 579 O O . SER A 1 72 ? 15.031 12.617 32.688 1 41.78 72 SER A O 1
ATOM 581 N N . SER A 1 73 ? 16.188 13.531 34.312 1 43.69 73 SER A N 1
ATOM 582 C CA . SER A 1 73 ? 15.43 14.633 34.906 1 43.69 73 SER A CA 1
ATOM 583 C C . SER A 1 73 ? 14.953 15.609 33.844 1 43.69 73 SER A C 1
ATOM 585 O O . SER A 1 73 ? 14.328 16.625 34.156 1 43.69 73 SER A O 1
ATOM 587 N N . GLU A 1 74 ? 15.594 15.766 32.719 1 53.16 74 GLU A N 1
ATOM 588 C CA . GLU A 1 74 ? 15.18 16.875 31.875 1 53.16 74 GLU A CA 1
ATOM 589 C C . GLU A 1 74 ? 13.719 16.75 31.453 1 53.16 74 GLU A C 1
ATOM 591 O O . GLU A 1 74 ? 13.297 15.688 30.969 1 53.16 74 GLU A O 1
ATOM 596 N N . GLU A 1 75 ? 12.742 17.469 32.062 1 72.94 75 GLU A N 1
ATOM 597 C CA . GLU A 1 75 ? 11.289 17.531 31.891 1 72.94 75 GLU A CA 1
ATOM 598 C C . GLU A 1 75 ? 10.906 17.578 30.422 1 72.94 75 GLU A C 1
ATOM 600 O O . GLU A 1 75 ? 11.391 18.422 29.672 1 72.94 75 GLU A O 1
ATOM 605 N N . VAL A 1 76 ? 10.445 16.547 29.797 1 89.81 76 VAL A N 1
ATOM 606 C CA . VAL A 1 76 ? 9.984 16.453 28.406 1 89.81 76 VAL A CA 1
ATOM 607 C C . VAL A 1 76 ? 8.781 17.375 28.203 1 89.81 76 VAL A C 1
ATOM 609 O O . VAL A 1 76 ? 7.852 17.375 29 1 89.81 76 VAL A O 1
ATOM 612 N N . SER A 1 77 ? 8.953 18.281 27.25 1 96 77 SER A N 1
ATOM 613 C CA . SER A 1 77 ? 7.867 19.188 26.938 1 96 77 SER A CA 1
ATOM 614 C C . SER A 1 77 ? 6.637 18.438 26.438 1 96 77 SER A C 1
ATOM 616 O O . SER A 1 77 ? 6.738 17.297 26 1 96 77 SER A O 1
ATOM 618 N N . TRP A 1 78 ? 5.488 19.016 26.594 1 97.38 78 TRP A N 1
ATOM 619 C CA . TRP A 1 78 ? 4.262 18.422 26.062 1 97.38 78 TRP A CA 1
ATOM 620 C C . TRP A 1 78 ? 4.398 18.109 24.578 1 97.38 78 TRP A C 1
ATOM 622 O O . TRP A 1 78 ? 3.965 17.047 24.125 1 97.38 78 TRP A O 1
ATOM 632 N N . ILE A 1 79 ? 4.973 19.016 23.844 1 98.38 79 ILE A N 1
ATOM 633 C CA . ILE A 1 79 ? 5.133 18.859 22.391 1 98.38 79 ILE A CA 1
ATOM 634 C C . ILE A 1 79 ? 5.961 17.609 22.094 1 98.38 79 ILE A C 1
ATOM 636 O O . ILE A 1 79 ? 5.57 16.781 21.281 1 98.38 79 ILE A O 1
ATOM 640 N N . SER A 1 80 ? 7.07 17.531 22.75 1 97.88 80 SER A N 1
ATOM 641 C CA . SER A 1 80 ? 7.941 16.375 22.547 1 97.88 80 SER A CA 1
ATOM 642 C C . SER A 1 80 ? 7.246 15.078 22.953 1 97.88 80 SER A C 1
ATOM 644 O O . SER A 1 80 ? 7.371 14.062 22.266 1 97.88 80 SER A O 1
ATOM 646 N N . TRP A 1 81 ? 6.586 15.18 24.016 1 97.44 81 TRP A N 1
ATOM 647 C CA . TRP A 1 81 ? 5.824 14.016 24.469 1 97.44 81 TRP A CA 1
ATOM 648 C C . TRP A 1 81 ? 4.789 13.609 23.438 1 97.44 81 TRP A C 1
ATOM 650 O O . TRP A 1 81 ? 4.73 12.445 23.031 1 97.44 81 TRP A O 1
ATOM 660 N N . PHE A 1 82 ? 3.959 14.586 23.047 1 97.88 82 PHE A N 1
ATOM 661 C CA . PHE A 1 82 ? 2.887 14.328 22.094 1 97.88 82 PHE A CA 1
ATOM 662 C C . PHE A 1 82 ? 3.439 13.719 20.812 1 97.88 82 PHE A C 1
ATOM 664 O O . PHE A 1 82 ? 2.904 12.727 20.312 1 97.88 82 PHE A O 1
ATOM 671 N N . CYS A 1 83 ? 4.535 14.273 20.25 1 97.81 83 CYS A N 1
ATOM 672 C CA . CYS A 1 83 ? 5.121 13.828 18.984 1 97.81 83 CYS A CA 1
ATOM 673 C C . CYS A 1 83 ? 5.773 12.453 19.141 1 97.81 83 CYS A C 1
ATOM 675 O O . CYS A 1 83 ? 6.012 11.766 18.156 1 97.81 83 CYS A O 1
ATOM 677 N N . GLY A 1 84 ? 6.062 12.094 20.328 1 96.69 84 GLY A N 1
ATOM 678 C CA . GLY A 1 84 ? 6.695 10.812 20.594 1 96.69 84 GLY A CA 1
ATOM 679 C C . GLY A 1 84 ? 5.695 9.688 20.812 1 96.69 84 GLY A C 1
ATOM 680 O O . GLY A 1 84 ? 6.078 8.523 20.891 1 96.69 84 GLY A O 1
ATOM 681 N N . LEU A 1 85 ? 4.43 10.016 20.891 1 96.38 85 LEU A N 1
ATOM 682 C CA . LEU A 1 85 ? 3.393 9.008 21.078 1 96.38 85 LEU A CA 1
ATOM 683 C C . LEU A 1 85 ? 3.287 8.094 19.859 1 96.38 85 LEU A C 1
ATOM 685 O O . LEU A 1 85 ? 3.451 8.547 18.734 1 96.38 85 LEU A O 1
ATOM 689 N N . ARG A 1 86 ? 2.973 6.781 20.141 1 95.75 86 ARG A N 1
ATOM 690 C CA . ARG A 1 86 ? 2.713 5.859 19.047 1 95.75 86 ARG A CA 1
ATOM 691 C C . ARG A 1 86 ? 1.565 6.359 18.172 1 95.75 86 ARG A C 1
ATOM 693 O O . ARG A 1 86 ? 0.494 6.695 18.688 1 95.75 86 ARG A O 1
ATOM 700 N N . GLY A 1 87 ? 1.837 6.477 16.906 1 96.38 87 GLY A N 1
ATOM 701 C CA . GLY A 1 87 ? 0.825 6.98 15.992 1 96.38 87 GLY A CA 1
ATOM 702 C C . GLY A 1 87 ? 1.051 8.422 15.594 1 96.38 87 GLY A C 1
ATOM 703 O O . GLY A 1 87 ? 0.447 8.906 14.633 1 96.38 87 GLY A O 1
ATOM 704 N N . ASN A 1 88 ? 1.861 9.086 16.344 1 97.81 88 ASN A N 1
ATOM 705 C CA . ASN A 1 88 ? 2.1 10.5 16.078 1 97.81 88 ASN A CA 1
ATOM 706 C C . ASN A 1 88 ? 3.436 10.719 15.367 1 97.81 88 ASN A C 1
ATOM 708 O O . ASN A 1 88 ? 3.959 11.836 15.352 1 97.81 88 ASN A O 1
ATOM 712 N N . GLU A 1 89 ? 3.936 9.641 14.758 1 97 89 GLU A N 1
ATOM 713 C CA . GLU A 1 89 ? 5.27 9.672 14.164 1 97 89 GLU A CA 1
ATOM 714 C C . GLU A 1 89 ? 5.332 10.641 12.992 1 97 89 GLU A C 1
ATOM 716 O O . GLU A 1 89 ? 6.406 11.133 12.648 1 97 89 GLU A O 1
ATOM 721 N N . PHE A 1 90 ? 4.16 10.961 12.43 1 98.56 90 PHE A N 1
ATOM 722 C CA . PHE A 1 90 ? 4.164 11.805 11.242 1 98.56 90 PHE A CA 1
ATOM 723 C C . PHE A 1 90 ? 4.34 13.266 11.617 1 98.56 90 PHE A C 1
ATOM 725 O O . PHE A 1 90 ? 4.68 14.094 10.773 1 98.56 90 PHE A O 1
ATOM 732 N N . PHE A 1 91 ? 4.102 13.633 12.883 1 98.81 91 PHE A N 1
ATOM 733 C CA . PHE A 1 91 ? 4.203 15.016 13.32 1 98.81 91 PHE A CA 1
ATOM 734 C C . PHE A 1 91 ? 5.66 15.438 13.453 1 98.81 91 PHE A C 1
ATOM 736 O O . PHE A 1 91 ? 6.527 14.609 13.75 1 98.81 91 PHE A O 1
ATOM 743 N N . CYS A 1 92 ? 5.93 16.594 13.156 1 98.75 92 CYS A N 1
ATOM 744 C CA . CYS A 1 92 ? 7.172 17.219 13.609 1 98.75 92 CYS A CA 1
ATOM 745 C C . CYS A 1 92 ? 6.914 18.172 14.773 1 98.75 92 CYS A C 1
ATOM 747 O O . CYS A 1 92 ? 5.77 18.516 15.055 1 98.75 92 CYS A O 1
ATOM 749 N N . GLU A 1 93 ? 7.941 18.453 15.477 1 98.75 93 GLU A N 1
ATOM 750 C CA . GLU A 1 93 ? 7.805 19.359 16.609 1 98.75 93 GLU A CA 1
ATOM 751 C C . GLU A 1 93 ? 7.754 20.812 16.156 1 98.75 93 GLU A C 1
ATOM 753 O O . GLU A 1 93 ? 8.695 21.312 15.547 1 98.75 93 GLU A O 1
ATOM 758 N N . VAL A 1 94 ? 6.656 21.438 16.469 1 98.75 94 VAL A N 1
ATOM 759 C CA . VAL A 1 94 ? 6.492 22.859 16.141 1 98.75 94 VAL A CA 1
ATOM 760 C C . VAL A 1 94 ? 7.289 23.719 17.125 1 98.75 94 VAL A C 1
ATOM 762 O O . VAL A 1 94 ? 7.238 23.484 18.344 1 98.75 94 VAL A O 1
ATOM 765 N N . ASP A 1 95 ? 7.957 24.688 16.562 1 97.75 95 ASP A N 1
ATOM 766 C CA . ASP A 1 95 ? 8.703 25.609 17.406 1 97.75 95 ASP A CA 1
ATOM 767 C C . ASP A 1 95 ? 7.758 26.391 18.344 1 97.75 95 ASP A C 1
ATOM 769 O O . ASP A 1 95 ? 6.754 26.938 17.891 1 97.75 95 ASP A O 1
ATOM 773 N N . GLU A 1 96 ? 8.141 26.516 19.578 1 96.75 96 GLU A N 1
ATOM 774 C CA . GLU A 1 96 ? 7.305 27.234 20.547 1 96.75 96 GLU A CA 1
ATOM 775 C C . GLU A 1 96 ? 7.133 28.688 20.141 1 96.75 96 GLU A C 1
ATOM 777 O O . GLU A 1 96 ? 6.074 29.281 20.359 1 96.75 96 GLU A O 1
ATOM 782 N N . ASP A 1 97 ? 8.219 29.281 19.609 1 97.38 97 ASP A N 1
ATOM 783 C CA . ASP A 1 97 ? 8.141 30.672 19.172 1 97.38 97 ASP A CA 1
ATOM 784 C C . ASP A 1 97 ? 7.039 30.859 18.141 1 97.38 97 ASP A C 1
ATOM 786 O O . ASP A 1 97 ? 6.383 31.906 18.109 1 97.38 97 ASP A O 1
ATOM 790 N N . TYR A 1 98 ? 6.887 29.891 17.281 1 98.44 98 TYR A N 1
ATOM 791 C CA . TYR A 1 98 ? 5.832 29.938 16.281 1 98.44 98 TYR A CA 1
ATOM 792 C C . TYR A 1 98 ? 4.457 29.922 16.938 1 98.44 98 TYR A C 1
ATOM 794 O O . TYR A 1 98 ? 3.561 30.672 16.531 1 98.44 98 TYR A O 1
ATOM 802 N N . ILE A 1 99 ? 4.289 29.109 17.938 1 98.44 99 ILE A N 1
ATOM 803 C CA . ILE A 1 99 ? 3.008 28.938 18.609 1 98.44 99 ILE A CA 1
ATOM 804 C C . ILE A 1 99 ? 2.686 30.156 19.453 1 98.44 99 ILE A C 1
ATOM 806 O O . ILE A 1 99 ? 1.519 30.531 19.594 1 98.44 99 ILE A O 1
ATOM 810 N N . GLN A 1 100 ? 3.66 30.797 19.969 1 97.38 100 GLN A N 1
ATOM 811 C CA . GLN A 1 100 ? 3.455 31.953 20.828 1 97.38 100 GLN A CA 1
ATOM 812 C C . GLN A 1 100 ? 3.018 33.188 20.016 1 97.38 100 GLN A C 1
ATOM 814 O O . GLN A 1 100 ? 2.484 34.125 20.578 1 97.38 100 GLN A O 1
ATOM 819 N N . ASP A 1 101 ? 3.301 33.188 18.719 1 97.31 101 ASP A N 1
ATOM 820 C CA . ASP A 1 101 ? 2.875 34.281 17.844 1 97.31 101 ASP A CA 1
ATOM 821 C C . ASP A 1 101 ? 1.386 34.188 17.531 1 97.31 101 ASP A C 1
ATOM 823 O O . ASP A 1 101 ? 0.969 33.312 16.75 1 97.31 101 ASP A O 1
ATOM 827 N N . LYS A 1 102 ? 0.582 35.062 18.031 1 95.38 102 LYS A N 1
ATOM 828 C CA . LYS A 1 102 ? -0.873 35.062 17.906 1 95.38 102 LYS A CA 1
ATOM 829 C C . LYS A 1 102 ? -1.297 35.125 16.438 1 95.38 102 LYS A C 1
ATOM 831 O O . LYS A 1 102 ? -2.355 34.625 16.062 1 95.38 102 LYS A O 1
ATOM 836 N N . PHE A 1 103 ? -0.481 35.781 15.664 1 97.06 103 PHE A N 1
ATOM 837 C CA . PHE A 1 103 ? -0.799 35.906 14.25 1 97.06 103 PHE A CA 1
ATOM 838 C C . PHE A 1 103 ? -0.901 34.562 13.586 1 97.06 103 PHE A C 1
ATOM 840 O O . PHE A 1 103 ? -1.766 34.344 12.734 1 97.06 103 PHE A O 1
ATOM 847 N N . ASN A 1 104 ? -0.003 33.688 13.961 1 97.69 104 ASN A N 1
ATOM 848 C CA . ASN A 1 104 ? 0.033 32.344 13.375 1 97.69 104 ASN A CA 1
ATOM 849 C C . ASN A 1 104 ? -1.171 31.516 13.805 1 97.69 104 ASN A C 1
ATOM 851 O O . ASN A 1 104 ? -1.467 30.484 13.195 1 97.69 104 ASN A O 1
ATOM 855 N N . LEU A 1 105 ? -1.926 31.875 14.812 1 98 105 LEU A N 1
ATOM 856 C CA . LEU A 1 105 ? -3 31.078 15.375 1 98 105 LEU A CA 1
ATOM 857 C C . LEU A 1 105 ? -4.363 31.688 15.07 1 98 105 LEU A C 1
ATOM 859 O O . LEU A 1 105 ? -5.391 31.188 15.531 1 98 105 LEU A O 1
ATOM 863 N N . THR A 1 106 ? -4.387 32.719 14.312 1 97.38 106 THR A N 1
ATOM 864 C CA . THR A 1 106 ? -5.617 33.438 14.008 1 97.38 106 THR A CA 1
ATOM 865 C C . THR A 1 106 ? -6.691 32.469 13.5 1 97.38 106 THR A C 1
ATOM 867 O O . THR A 1 106 ? -6.426 31.641 12.633 1 97.38 106 THR A O 1
ATOM 870 N N . GLY A 1 107 ? -7.906 32.594 14.062 1 96.75 107 GLY A N 1
ATOM 871 C CA . GLY A 1 107 ? -9.062 31.859 13.602 1 96.75 107 GLY A CA 1
ATOM 872 C C . GLY A 1 107 ? -9.188 30.5 14.258 1 96.75 107 GLY A C 1
ATOM 873 O O . GLY A 1 107 ? -10.234 29.844 14.172 1 96.75 107 GLY A O 1
ATOM 874 N N . LEU A 1 108 ? -8.156 29.969 14.992 1 97.75 108 LEU A N 1
ATOM 875 C CA . LEU A 1 108 ? -8.18 28.625 15.562 1 97.75 108 LEU A CA 1
ATOM 876 C C . LEU A 1 108 ? -9.023 28.578 16.828 1 97.75 108 LEU A C 1
ATOM 878 O O . LEU A 1 108 ? -9.539 27.516 17.203 1 97.75 108 LEU A O 1
ATOM 882 N N . ASN A 1 109 ? -9.156 29.719 17.516 1 96.38 109 ASN A N 1
ATOM 883 C CA . ASN A 1 109 ? -9.977 29.812 18.719 1 96.38 109 ASN A CA 1
ATOM 884 C C . ASN A 1 109 ? -11.438 29.484 18.438 1 96.38 109 ASN A C 1
ATOM 886 O O . ASN A 1 109 ? -12.156 29.016 19.312 1 96.38 109 ASN A O 1
ATOM 890 N N . GLU A 1 110 ? -11.875 29.688 17.203 1 95.56 110 GLU A N 1
ATOM 891 C CA . GLU A 1 110 ? -13.25 29.391 16.797 1 95.56 110 GLU A CA 1
ATOM 892 C C . GLU A 1 110 ? -13.445 27.906 16.531 1 95.56 110 GLU A C 1
ATOM 894 O O . GLU A 1 110 ? -14.562 27.391 16.641 1 95.56 110 GLU A O 1
ATOM 899 N N . GLN A 1 111 ? -12.375 27.203 16.266 1 95.31 111 GLN A N 1
ATOM 900 C CA . GLN A 1 111 ? -12.469 25.812 15.844 1 95.31 111 GLN A CA 1
ATOM 901 C C . GLN A 1 111 ? -12.211 24.859 17.016 1 95.31 111 GLN A C 1
ATOM 903 O O . GLN A 1 111 ? -12.664 23.703 17 1 95.31 111 GLN A O 1
ATOM 908 N N . VAL A 1 112 ? -11.531 25.328 18.047 1 97.44 112 VAL A N 1
ATOM 909 C CA . VAL A 1 112 ? -11.07 24.438 19.094 1 97.44 112 VAL A CA 1
ATOM 910 C C . VAL A 1 112 ? -11.719 24.812 20.422 1 97.44 112 VAL A C 1
ATOM 912 O O . VAL A 1 112 ? -11.531 25.922 20.922 1 97.44 112 VAL A O 1
ATOM 915 N N . PRO A 1 113 ? -12.445 23.875 21 1 95 113 PRO A N 1
ATOM 916 C CA . PRO A 1 113 ? -12.969 24.125 22.328 1 95 113 PRO A CA 1
ATOM 917 C C . PRO A 1 113 ? -11.867 24.219 23.391 1 95 113 PRO A C 1
ATOM 919 O O . PRO A 1 113 ? -10.812 23.609 23.234 1 95 113 PRO A O 1
ATOM 922 N N . HIS A 1 114 ? -12.203 25 24.531 1 93.81 114 HIS A N 1
ATOM 923 C CA . HIS A 1 114 ? -11.242 25.156 25.609 1 93.81 114 HIS A CA 1
ATOM 924 C C . HIS A 1 114 ? -9.883 25.609 25.078 1 93.81 114 HIS A C 1
ATOM 926 O O . HIS A 1 114 ? -8.852 25.078 25.469 1 93.81 114 HIS A O 1
ATOM 932 N N . TYR A 1 115 ? -9.93 26.531 24.141 1 96.31 115 TYR A N 1
ATOM 933 C CA . TYR A 1 115 ? -8.773 26.984 23.391 1 96.31 115 TYR A CA 1
ATOM 934 C C . TYR A 1 115 ? -7.66 27.453 24.312 1 96.31 115 TYR A C 1
ATOM 936 O O . TYR A 1 115 ? -6.508 27.031 24.172 1 96.31 115 TYR A O 1
ATOM 944 N N . ARG A 1 116 ? -7.938 28.297 25.281 1 95.12 116 ARG A N 1
ATOM 945 C CA . ARG A 1 116 ? -6.93 28.875 26.172 1 95.12 116 ARG A CA 1
ATOM 946 C C . ARG A 1 116 ? -6.25 27.797 27 1 95.12 116 ARG A C 1
ATOM 948 O O . ARG A 1 116 ? -5.023 27.781 27.141 1 95.12 116 ARG A O 1
ATOM 955 N N . GLN A 1 117 ? -7.055 26.922 27.531 1 94.69 117 GLN A N 1
ATOM 956 C CA . GLN A 1 117 ? -6.512 25.844 28.344 1 94.69 117 GLN A CA 1
ATOM 957 C C . GLN A 1 117 ? -5.672 24.891 27.516 1 94.69 117 GLN A C 1
ATOM 959 O O . GLN A 1 117 ? -4.637 24.391 27.969 1 94.69 117 GLN A O 1
ATOM 964 N N . ALA A 1 118 ? -6.152 24.641 26.297 1 96.75 118 ALA A N 1
ATOM 965 C CA . ALA A 1 118 ? -5.406 23.797 25.375 1 96.75 118 ALA A CA 1
ATOM 966 C C . ALA A 1 118 ? -4.055 24.406 25.031 1 96.75 118 ALA A C 1
ATOM 968 O O . ALA A 1 118 ? -3.031 23.719 25.047 1 96.75 118 ALA A O 1
ATOM 969 N N . LEU A 1 119 ? -4.086 25.688 24.766 1 97.5 119 LEU A N 1
ATOM 970 C CA . LEU A 1 119 ? -2.857 26.406 24.422 1 97.5 119 LEU A CA 1
ATOM 971 C C . LEU A 1 119 ? -1.878 26.391 25.578 1 97.5 119 LEU A C 1
ATOM 973 O O . LEU A 1 119 ? -0.68 26.172 25.391 1 97.5 119 LEU A O 1
ATOM 977 N N . ASP A 1 120 ? -2.363 26.609 26.797 1 96.12 120 ASP A N 1
ATOM 978 C CA . ASP A 1 120 ? -1.529 26.578 27.984 1 96.12 120 ASP A CA 1
ATOM 979 C C . ASP A 1 120 ? -0.885 25.203 28.172 1 96.12 120 ASP A C 1
ATOM 981 O O . ASP A 1 120 ? 0.29 25.109 28.531 1 96.12 120 ASP A O 1
ATOM 985 N N . MET A 1 121 ? -1.667 24.219 27.891 1 95.44 121 MET A N 1
ATOM 986 C CA . MET A 1 121 ? -1.146 22.859 28.016 1 95.44 121 MET A CA 1
ATOM 987 C C . MET A 1 121 ? -0.023 22.609 27.016 1 95.44 121 MET A C 1
ATOM 989 O O . MET A 1 121 ? 1.03 22.094 27.375 1 95.44 121 MET A O 1
ATOM 993 N N . ILE A 1 122 ? -0.2 23.047 25.75 1 97.75 122 ILE A N 1
ATOM 994 C CA . ILE A 1 122 ? 0.783 22.844 24.688 1 97.75 122 ILE A CA 1
ATOM 995 C C . ILE A 1 122 ? 2.084 23.562 25.062 1 97.75 122 ILE A C 1
ATOM 997 O O . ILE A 1 122 ? 3.174 23.047 24.797 1 97.75 122 ILE A O 1
ATOM 1001 N N . LEU A 1 123 ? 1.906 24.688 25.703 1 97.06 123 LEU A N 1
ATOM 1002 C CA . LEU A 1 123 ? 3.062 25.531 26 1 97.06 123 LEU A CA 1
ATOM 1003 C C . LEU A 1 123 ? 3.594 25.234 27.406 1 97.06 123 LEU A C 1
ATOM 1005 O O . LEU A 1 123 ? 4.48 25.938 27.891 1 97.06 123 LEU A O 1
ATOM 1009 N N . ASP A 1 124 ? 3.062 24.141 28.047 1 95 124 ASP A N 1
ATOM 1010 C CA . ASP A 1 124 ? 3.482 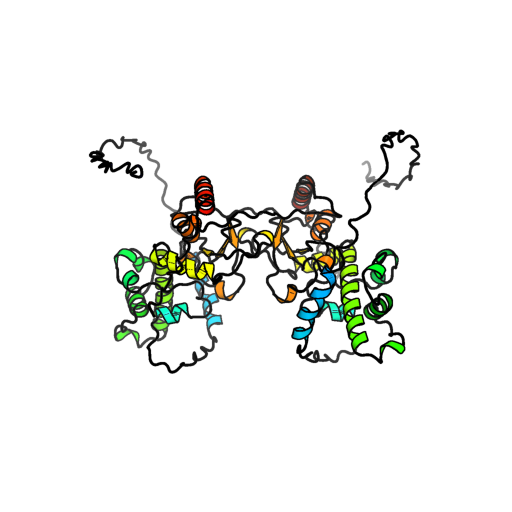23.688 29.375 1 95 124 ASP A CA 1
ATOM 1011 C C . ASP A 1 124 ? 3.289 24.781 30.422 1 95 124 ASP A C 1
ATOM 1013 O O . ASP A 1 124 ? 4.133 24.953 31.297 1 95 124 ASP A O 1
ATOM 1017 N N . LEU A 1 125 ? 2.262 25.547 30.203 1 88.81 125 LEU A N 1
ATOM 1018 C CA . LEU A 1 125 ? 1.94 26.578 31.188 1 88.81 125 LEU A CA 1
ATOM 1019 C C . LEU A 1 125 ? 1.024 26.016 32.281 1 88.81 125 LEU A C 1
ATOM 1021 O O . LEU A 1 125 ? 0.261 25.078 32.031 1 88.81 125 LEU A O 1
ATOM 1025 N N . GLU A 1 126 ? 1.175 26.406 33.438 1 78.12 126 GLU A N 1
ATOM 1026 C CA . GLU A 1 126 ? 0.397 25.922 34.562 1 78.12 126 GLU A CA 1
ATOM 1027 C C . GLU A 1 126 ? -1.085 26.25 34.406 1 78.12 126 GLU A C 1
ATOM 1029 O O . GLU A 1 126 ? -1.444 27.359 34 1 78.12 126 GLU A O 1
ATOM 1034 N N . PRO A 1 127 ? -1.868 25.062 34.5 1 71.94 127 PRO A N 1
ATOM 1035 C CA . PRO A 1 127 ? -3.309 25.297 34.406 1 71.94 127 PRO A CA 1
ATOM 1036 C C . PRO A 1 127 ? -3.83 26.266 35.469 1 71.94 127 PRO A C 1
ATOM 1038 O O . PRO A 1 127 ? -3.217 26.406 36.531 1 71.94 127 PRO A O 1
ATOM 1041 N N . ASP A 1 128 ? -4.855 26.969 35.031 1 62.97 128 ASP A N 1
ATOM 1042 C CA . ASP A 1 128 ? -5.531 27.766 36.031 1 62.97 128 ASP A CA 1
ATOM 1043 C C . ASP A 1 128 ? -6.098 26.875 37.156 1 62.97 128 ASP A C 1
ATOM 1045 O O . ASP A 1 128 ? -6.477 25.734 36.906 1 62.97 128 ASP A O 1
ATOM 1049 N N . ASP A 1 129 ? -5.895 27.047 38.406 1 59.5 129 ASP A N 1
ATOM 1050 C CA . ASP A 1 129 ? -6.234 26.391 39.656 1 59.5 129 ASP A CA 1
ATOM 1051 C C . ASP A 1 129 ? -7.562 25.641 39.562 1 59.5 129 ASP A C 1
ATOM 1053 O O . ASP A 1 129 ? -7.754 24.609 40.188 1 59.5 129 ASP A O 1
ATOM 1057 N N . ASP A 1 130 ? -8.477 26.094 38.812 1 56.97 130 ASP A N 1
ATOM 1058 C CA . ASP A 1 130 ? -9.844 25.578 38.938 1 56.97 130 ASP A CA 1
ATOM 1059 C C . ASP A 1 130 ? -10 24.266 38.156 1 56.97 130 ASP A C 1
ATOM 1061 O O . ASP A 1 130 ? -11.023 23.594 38.312 1 56.97 130 ASP A O 1
ATOM 1065 N N . LEU A 1 131 ? -9.195 23.797 37.312 1 59.53 131 LEU A N 1
ATOM 1066 C CA . LEU A 1 131 ? -9.391 22.719 36.344 1 59.53 131 LEU A CA 1
ATOM 1067 C C . LEU A 1 131 ? -9.172 21.359 37 1 59.53 131 LEU A C 1
ATOM 1069 O O . LEU A 1 131 ? -9.617 20.328 36.469 1 59.53 131 LEU A O 1
ATOM 1073 N N . GLU A 1 132 ? -8.383 21.406 38.188 1 57.94 132 GLU A N 1
ATOM 1074 C CA . GLU A 1 132 ? -7.871 20.156 38.75 1 57.94 132 GLU A CA 1
ATOM 1075 C C . GLU A 1 132 ? -9 19.297 39.281 1 57.94 132 GLU A C 1
ATOM 1077 O O . GLU A 1 132 ? -8.828 18.094 39.5 1 57.94 132 GLU A O 1
ATOM 1082 N N . ASP A 1 133 ? -10.172 19.859 39.344 1 61.28 133 ASP A N 1
ATOM 1083 C CA . ASP A 1 133 ? -11.062 19.094 40.219 1 61.28 133 ASP A CA 1
ATOM 1084 C C . ASP A 1 133 ? -11.984 18.188 39.406 1 61.28 133 ASP A C 1
ATOM 1086 O O . ASP A 1 133 ? -12.703 17.359 39.969 1 61.28 133 ASP A O 1
ATOM 1090 N N . ASN A 1 134 ? -12.031 18.391 38 1 72.62 134 ASN A N 1
ATOM 1091 C CA . ASN A 1 134 ? -12.961 17.516 37.312 1 72.62 134 ASN A CA 1
ATOM 1092 C C . ASN A 1 134 ? -12.258 16.688 36.219 1 72.62 134 ASN A C 1
ATOM 1094 O O . ASN A 1 134 ? -11.867 17.219 35.188 1 72.62 134 ASN A O 1
ATOM 1098 N N . PRO A 1 135 ? -12.031 15.438 36.531 1 76.81 135 PRO A N 1
ATOM 1099 C CA . PRO A 1 135 ? -11.336 14.547 35.594 1 76.81 135 PRO A CA 1
ATOM 1100 C C . PRO A 1 135 ? -11.914 14.602 34.188 1 76.81 135 PRO A C 1
ATOM 1102 O O . PRO A 1 135 ? -11.164 14.523 33.219 1 76.81 135 PRO A O 1
ATOM 1105 N N . ASN A 1 136 ? -13.172 14.758 34.031 1 82.06 136 ASN A N 1
ATOM 1106 C CA . ASN A 1 136 ? -13.789 14.82 32.719 1 82.06 136 ASN A CA 1
ATOM 1107 C C . ASN A 1 136 ? -13.32 16.047 31.938 1 82.06 136 ASN A C 1
ATOM 1109 O O . ASN A 1 136 ? -13.086 15.969 30.734 1 82.06 136 ASN A O 1
ATOM 1113 N N . GLN A 1 137 ? -13.141 17.031 32.656 1 85.19 137 GLN A N 1
ATOM 1114 C CA . GLN A 1 137 ? -12.695 18.266 32.031 1 85.19 137 GLN A CA 1
ATOM 1115 C C . GLN A 1 137 ? -11.25 18.141 31.547 1 85.19 137 GLN A C 1
ATOM 1117 O O . GLN A 1 137 ? -10.898 18.688 30.5 1 85.19 137 GLN A O 1
ATOM 1122 N N . SER A 1 138 ? -10.516 17.406 32.281 1 86.12 138 SER A N 1
ATOM 1123 C CA . SER A 1 138 ? -9.117 17.203 31.938 1 86.12 138 SER A CA 1
ATOM 1124 C C . SER A 1 138 ? -8.984 16.453 30.609 1 86.12 138 SER A C 1
ATOM 1126 O O . SER A 1 138 ? -8.141 16.797 29.781 1 86.12 138 SER A O 1
ATOM 1128 N N . ASP A 1 139 ? -9.844 15.547 30.469 1 90.75 139 ASP A N 1
ATOM 1129 C CA . ASP A 1 139 ? -9.828 14.773 29.234 1 90.75 139 ASP A CA 1
ATOM 1130 C C . ASP A 1 139 ? -10.203 15.641 28.031 1 90.75 139 ASP A C 1
ATOM 1132 O O . ASP A 1 139 ? -9.625 15.5 26.953 1 90.75 139 ASP A O 1
ATOM 1136 N N . LEU A 1 140 ? -11.141 16.484 28.312 1 93.12 140 LEU A N 1
ATOM 1137 C CA . LEU A 1 140 ? -11.602 17.359 27.25 1 93.12 140 LEU A CA 1
ATOM 1138 C C . LEU A 1 140 ? -10.5 18.328 26.844 1 93.12 140 LEU A C 1
ATOM 1140 O O . LEU A 1 140 ? -10.312 18.609 25.656 1 93.12 140 LEU A O 1
ATOM 1144 N N . ILE A 1 141 ? -9.781 18.781 27.797 1 93.88 141 ILE A N 1
ATOM 1145 C CA . ILE A 1 141 ? -8.711 19.734 27.547 1 93.88 141 ILE A CA 1
ATOM 1146 C C . ILE A 1 141 ? -7.578 19.047 26.781 1 93.88 141 ILE A C 1
ATOM 1148 O O . ILE A 1 141 ? -6.98 19.625 25.875 1 93.88 141 ILE A O 1
ATOM 1152 N N . GLU A 1 142 ? -7.305 17.828 27.172 1 94.38 142 GLU A N 1
ATOM 1153 C CA . GLU A 1 142 ? -6.273 17.062 26.469 1 94.38 142 GLU A CA 1
ATOM 1154 C C . GLU A 1 142 ? -6.633 16.859 25 1 94.38 142 GLU A C 1
ATOM 1156 O O . GLU A 1 142 ? -5.789 17.016 24.125 1 94.38 142 GLU A O 1
ATOM 1161 N N . GLN A 1 143 ? -7.797 16.609 24.766 1 95.88 143 GLN A N 1
ATOM 1162 C CA . GLN A 1 143 ? -8.273 16.422 23.391 1 95.88 143 GLN A CA 1
ATOM 1163 C C . GLN A 1 143 ? -8.203 17.734 22.609 1 95.88 143 GLN A C 1
ATOM 1165 O O . GLN A 1 143 ? -7.816 17.734 21.438 1 95.88 143 GLN A O 1
ATOM 1170 N N . ALA A 1 144 ? -8.617 18.703 23.297 1 97.31 144 ALA A N 1
ATOM 1171 C CA . ALA A 1 144 ? -8.555 20.016 22.672 1 97.31 144 ALA A CA 1
ATOM 1172 C C . ALA A 1 144 ? -7.117 20.406 22.344 1 97.31 144 ALA A C 1
ATOM 1174 O O . ALA A 1 144 ? -6.852 20.969 21.281 1 97.31 144 ALA A O 1
ATOM 1175 N N . ALA A 1 145 ? -6.223 20.078 23.25 1 98 145 ALA A N 1
ATOM 1176 C CA . ALA A 1 145 ? -4.812 20.375 23.016 1 98 145 ALA A CA 1
ATOM 1177 C C . ALA A 1 145 ? -4.281 19.625 21.797 1 98 145 ALA A C 1
ATOM 1179 O O . ALA A 1 145 ? -3.533 20.172 21 1 98 145 ALA A O 1
ATOM 1180 N N . GLU A 1 146 ? -4.676 18.406 21.656 1 97.94 146 GLU A N 1
ATOM 1181 C CA . GLU A 1 146 ? -4.262 17.609 20.516 1 97.94 146 GLU A CA 1
ATOM 1182 C C . GLU A 1 146 ? -4.777 18.203 19.203 1 97.94 146 GLU A C 1
ATOM 1184 O O . GLU A 1 146 ? -4.035 18.312 18.234 1 97.94 146 GLU A O 1
ATOM 1189 N N . MET A 1 147 ? -6.008 18.562 19.266 1 98.12 147 MET A N 1
ATOM 1190 C CA . MET A 1 147 ? -6.609 19.156 18.078 1 98.12 147 MET A CA 1
ATOM 1191 C C . MET A 1 147 ? -5.93 20.469 17.719 1 98.12 147 MET A C 1
ATOM 1193 O O . MET A 1 147 ? -5.598 20.703 16.562 1 98.12 147 MET A O 1
ATOM 1197 N N . LEU A 1 148 ? -5.785 21.281 18.719 1 98.62 148 LEU A N 1
ATOM 1198 C CA . LEU A 1 148 ? -5.145 22.578 18.484 1 98.62 148 LEU A CA 1
ATOM 1199 C C . LEU A 1 148 ? -3.738 22.391 17.938 1 98.62 148 LEU A C 1
ATOM 1201 O O . LEU A 1 148 ? -3.361 23.062 16.969 1 98.62 148 LEU A O 1
ATOM 1205 N N . TYR A 1 149 ? -2.99 21.516 18.547 1 98.81 149 TYR A N 1
ATOM 1206 C CA . TYR A 1 149 ? -1.636 21.281 18.062 1 98.81 149 TYR A CA 1
ATOM 1207 C C . TYR A 1 149 ? -1.646 20.828 16.609 1 98.81 149 TYR A C 1
ATOM 1209 O O . TYR A 1 149 ? -0.822 21.266 15.805 1 98.81 149 TYR A O 1
ATOM 1217 N N . GLY A 1 150 ? -2.543 19.922 16.25 1 98.81 150 GLY A N 1
ATOM 1218 C CA . GLY A 1 150 ? -2.672 19.469 14.883 1 98.81 150 GLY A CA 1
ATOM 1219 C C . GLY A 1 150 ? -2.922 20.594 13.898 1 98.81 150 GLY A C 1
ATOM 1220 O O . GLY A 1 150 ? -2.281 20.656 12.844 1 98.81 150 GLY A O 1
ATOM 1221 N N . LEU A 1 151 ? -3.818 21.406 14.266 1 98.75 151 LEU A N 1
ATOM 1222 C CA . LEU A 1 151 ? -4.176 22.516 13.383 1 98.75 151 LEU A CA 1
ATOM 1223 C C . LEU A 1 151 ? -3.023 23.5 13.258 1 98.75 151 LEU A C 1
ATOM 1225 O O . LEU A 1 151 ? -2.785 24.062 12.18 1 98.75 151 LEU A O 1
ATOM 1229 N N . ILE A 1 152 ? -2.311 23.719 14.344 1 98.81 152 ILE A N 1
ATOM 1230 C CA . ILE A 1 152 ? -1.125 24.562 14.297 1 98.81 152 ILE A CA 1
ATOM 1231 C C . ILE A 1 152 ? -0.059 23.922 13.414 1 98.81 152 ILE A C 1
ATOM 1233 O O . ILE A 1 152 ? 0.584 24.594 12.609 1 98.81 152 ILE A O 1
ATOM 1237 N N . HIS A 1 153 ? 0.095 22.625 13.617 1 98.88 153 HIS A N 1
ATOM 1238 C CA . HIS A 1 153 ? 1.074 21.859 12.859 1 98.88 153 HIS A CA 1
ATOM 1239 C C . HIS A 1 153 ? 0.852 22.016 11.359 1 98.88 153 HIS A C 1
ATOM 1241 O O . HIS A 1 153 ? 1.807 22.203 10.602 1 98.88 153 HIS A O 1
ATOM 1247 N N . ALA A 1 154 ? -0.368 21.969 10.914 1 98.81 154 ALA A N 1
ATOM 1248 C CA . ALA A 1 154 ? -0.723 22.094 9.5 1 98.81 154 ALA A CA 1
ATOM 1249 C C . ALA A 1 154 ? -0.235 23.406 8.922 1 98.81 154 ALA A C 1
ATOM 1251 O O . ALA A 1 154 ? 0.181 23.484 7.766 1 98.81 154 ALA A O 1
ATOM 1252 N N . ARG A 1 155 ? -0.315 24.391 9.711 1 98.62 155 ARG A N 1
ATOM 1253 C CA . ARG A 1 155 ? 0.15 25.703 9.273 1 98.62 155 ARG A CA 1
ATOM 1254 C C . ARG A 1 155 ? 1.672 25.797 9.32 1 98.62 155 ARG A C 1
ATOM 1256 O O . ARG A 1 155 ? 2.295 26.344 8.414 1 98.62 155 ARG A O 1
ATOM 1263 N N . TYR A 1 156 ? 2.229 25.266 10.344 1 98.88 156 TYR A N 1
ATOM 1264 C CA . TYR A 1 156 ? 3.666 25.344 10.586 1 98.88 156 TYR A CA 1
ATOM 1265 C C . TYR A 1 156 ? 4.445 24.688 9.453 1 98.88 156 TYR A C 1
ATOM 1267 O O . TYR A 1 156 ? 5.457 25.219 8.992 1 98.88 156 TYR A O 1
ATOM 1275 N N . ILE A 1 157 ? 3.98 23.562 8.891 1 98.81 157 ILE A N 1
ATOM 1276 C CA . ILE A 1 157 ? 4.734 22.797 7.902 1 98.81 157 ILE A CA 1
ATOM 1277 C C . ILE A 1 157 ? 4.613 23.453 6.531 1 98.81 157 ILE A C 1
ATOM 1279 O O . ILE A 1 157 ? 5.191 22.984 5.551 1 98.81 157 ILE A O 1
ATOM 1283 N N . MET A 1 158 ? 3.908 24.562 6.5 1 98.31 158 MET A N 1
ATOM 1284 C CA . MET A 1 158 ? 3.844 25.359 5.277 1 98.31 158 MET A CA 1
ATOM 1285 C C . MET A 1 158 ? 4.891 26.469 5.289 1 98.31 158 MET A C 1
ATOM 1287 O O . MET A 1 158 ? 5.078 27.156 4.289 1 98.31 158 MET A O 1
ATOM 1291 N N . THR A 1 159 ? 5.566 26.625 6.41 1 98.31 159 THR A N 1
ATOM 1292 C CA . THR A 1 159 ? 6.664 27.578 6.52 1 98.31 159 THR A CA 1
ATOM 1293 C C . THR A 1 159 ? 7.977 26.953 6.082 1 98.31 159 THR A C 1
ATOM 1295 O O . THR A 1 159 ? 8.062 25.719 5.926 1 98.31 159 THR A O 1
ATOM 1298 N N . ASN A 1 160 ? 8.992 27.797 5.922 1 98.06 160 ASN A N 1
ATOM 1299 C CA . ASN A 1 160 ? 10.305 27.281 5.531 1 98.06 160 ASN A CA 1
ATOM 1300 C C . ASN A 1 160 ? 10.891 26.375 6.602 1 98.06 160 ASN A C 1
ATOM 1302 O O . ASN A 1 160 ? 11.461 25.328 6.285 1 98.06 160 ASN A O 1
ATOM 1306 N N . ARG A 1 161 ? 10.773 26.781 7.84 1 98.25 161 ARG A N 1
ATOM 1307 C CA . ARG A 1 161 ? 11.305 25.984 8.938 1 98.25 161 ARG A CA 1
ATOM 1308 C C . ARG A 1 161 ? 10.586 24.641 9.039 1 98.25 161 ARG A C 1
ATOM 1310 O O . ARG A 1 161 ? 11.219 23.594 9.203 1 98.25 161 ARG A O 1
ATOM 1317 N N . GLY A 1 162 ? 9.273 24.656 8.992 1 98.75 162 GLY A N 1
ATOM 1318 C CA . GLY A 1 162 ? 8.492 23.422 9.023 1 98.75 162 GLY A CA 1
ATOM 1319 C C . GLY A 1 162 ? 8.781 22.5 7.859 1 98.75 162 GLY A C 1
ATOM 1320 O O . GLY A 1 162 ? 8.93 21.281 8.039 1 98.75 162 GLY A O 1
ATOM 1321 N N . ILE A 1 163 ? 8.867 23.016 6.68 1 98.75 163 ILE A N 1
ATOM 1322 C CA . ILE A 1 163 ? 9.18 22.234 5.484 1 98.75 163 ILE A CA 1
ATOM 1323 C C . ILE A 1 163 ? 10.539 21.562 5.645 1 98.75 163 ILE A C 1
ATOM 1325 O O . ILE A 1 163 ? 10.703 20.391 5.305 1 98.75 163 ILE A O 1
ATOM 1329 N N . ALA A 1 164 ? 11.477 22.328 6.16 1 98.62 164 ALA A N 1
ATOM 1330 C CA . ALA A 1 164 ? 12.82 21.781 6.352 1 98.62 164 ALA A CA 1
ATOM 1331 C C . ALA A 1 164 ? 12.789 20.578 7.289 1 98.62 164 ALA A C 1
ATOM 1333 O O . ALA A 1 164 ? 13.445 19.562 7.027 1 98.62 164 ALA A O 1
ATOM 1334 N N . GLN A 1 165 ? 12.055 20.703 8.375 1 98.62 165 GLN A N 1
ATOM 1335 C CA . GLN A 1 165 ? 11.93 19.594 9.312 1 98.62 165 GLN A CA 1
ATOM 1336 C C . GLN A 1 165 ? 11.273 18.375 8.648 1 98.62 165 GLN A C 1
ATOM 1338 O O . GLN A 1 165 ? 11.711 17.25 8.844 1 98.62 165 GLN A O 1
ATOM 1343 N N . MET A 1 166 ? 10.273 18.609 7.852 1 98.81 166 MET A N 1
ATOM 1344 C CA . MET A 1 166 ? 9.531 17.531 7.207 1 98.81 166 MET A CA 1
ATOM 1345 C C . MET A 1 166 ? 10.367 16.875 6.109 1 98.81 166 MET A C 1
ATOM 1347 O O . MET A 1 166 ? 10.25 15.664 5.867 1 98.81 166 MET A O 1
ATOM 1351 N N . ILE A 1 167 ? 11.227 17.656 5.457 1 98.69 167 ILE A N 1
ATOM 1352 C CA . ILE A 1 167 ? 12.125 17.094 4.457 1 98.69 167 ILE A CA 1
ATOM 1353 C C . ILE A 1 167 ? 13.078 16.094 5.117 1 98.69 167 ILE A C 1
ATOM 1355 O O . ILE A 1 167 ? 13.344 15.023 4.566 1 98.69 167 ILE A O 1
ATOM 1359 N N . GLU A 1 168 ? 13.586 16.469 6.25 1 98.38 168 GLU A N 1
ATOM 1360 C CA . GLU A 1 168 ? 14.469 15.562 6.977 1 98.38 168 GLU A CA 1
ATOM 1361 C C . GLU A 1 168 ? 13.781 14.234 7.281 1 98.38 168 GLU A C 1
ATOM 1363 O O . GLU A 1 168 ? 14.344 13.164 7.055 1 98.38 168 GLU A O 1
ATOM 1368 N N . LYS A 1 169 ? 12.594 14.32 7.77 1 98.62 169 LYS A N 1
ATOM 1369 C CA . LYS A 1 169 ? 11.812 13.125 8.062 1 98.62 169 LYS A CA 1
ATOM 1370 C C . LYS A 1 169 ? 11.547 12.32 6.793 1 98.62 169 LYS A C 1
ATOM 1372 O O . LYS A 1 169 ? 11.641 11.086 6.797 1 98.62 169 LYS A O 1
ATOM 1377 N N . TRP A 1 170 ? 11.164 13.008 5.75 1 98.69 170 TRP A N 1
ATOM 1378 C CA . TRP A 1 170 ? 10.875 12.398 4.457 1 98.69 170 TRP A CA 1
ATOM 1379 C C . TRP A 1 170 ? 12.086 11.648 3.92 1 98.69 170 TRP A C 1
ATOM 1381 O O . TRP A 1 170 ? 11.961 10.5 3.488 1 98.69 170 TRP A O 1
ATOM 1391 N N . GLN A 1 171 ? 13.219 12.258 3.973 1 97.69 171 GLN A N 1
ATOM 1392 C CA . GLN A 1 171 ? 14.445 11.672 3.443 1 97.69 171 GLN A CA 1
ATOM 1393 C C . GLN A 1 171 ? 14.883 10.469 4.273 1 97.69 171 GLN A C 1
ATOM 1395 O O . GLN A 1 171 ? 15.547 9.562 3.766 1 97.69 171 GLN A O 1
ATOM 1400 N N . GLN A 1 172 ? 14.5 10.438 5.559 1 97.5 172 GLN A N 1
ATOM 1401 C CA . GLN A 1 172 ? 14.805 9.305 6.434 1 97.5 172 GLN A CA 1
ATOM 1402 C C . GLN A 1 172 ? 13.789 8.18 6.246 1 97.5 172 GLN A C 1
ATOM 1404 O O . GLN A 1 172 ? 13.961 7.09 6.797 1 97.5 172 GLN A O 1
ATOM 1409 N N . GLY A 1 173 ? 12.766 8.445 5.496 1 97.88 173 GLY A N 1
ATOM 1410 C CA . GLY A 1 173 ? 11.742 7.434 5.246 1 97.88 173 GLY A CA 1
ATOM 1411 C C . GLY A 1 173 ? 10.75 7.293 6.383 1 97.88 173 GLY A C 1
ATOM 1412 O O . GLY A 1 173 ? 10.109 6.25 6.523 1 97.88 173 GLY A O 1
ATOM 1413 N N . ASP A 1 174 ? 10.602 8.305 7.199 1 97.88 174 ASP A N 1
ATOM 1414 C CA . ASP A 1 174 ? 9.773 8.242 8.406 1 97.88 174 ASP A CA 1
ATOM 1415 C C . ASP A 1 174 ? 8.305 8.031 8.047 1 97.88 174 ASP A C 1
ATOM 1417 O O . ASP A 1 174 ? 7.535 7.512 8.859 1 97.88 174 ASP A O 1
ATOM 1421 N N . PHE A 1 175 ? 7.883 8.383 6.84 1 98.44 175 PHE A N 1
ATOM 1422 C CA . PHE A 1 175 ? 6.469 8.344 6.496 1 98.44 175 PHE A CA 1
ATOM 1423 C C . PHE A 1 175 ? 6.133 7.07 5.727 1 98.44 175 PHE A C 1
ATOM 1425 O O . PHE A 1 175 ? 4.965 6.805 5.434 1 98.44 175 PHE A O 1
ATOM 1432 N N . GLY A 1 176 ? 7.176 6.332 5.395 1 97.69 176 GLY A N 1
ATOM 1433 C CA . GLY A 1 176 ? 6.957 5.113 4.637 1 97.69 176 GLY A CA 1
ATOM 1434 C C . GLY A 1 176 ? 7.297 5.254 3.166 1 97.69 176 GLY A C 1
ATOM 1435 O O . GLY A 1 176 ? 7.801 6.293 2.736 1 97.69 176 GLY A O 1
ATOM 1436 N N . TYR A 1 177 ? 7.012 4.176 2.461 1 98.19 177 TYR A N 1
ATOM 1437 C CA . TYR A 1 177 ? 7.406 4.09 1.06 1 98.19 177 TYR A CA 1
ATOM 1438 C C . TYR A 1 177 ? 6.219 3.711 0.183 1 98.19 177 TYR A C 1
ATOM 1440 O O . TYR A 1 177 ? 5.293 3.031 0.638 1 98.19 177 TYR A O 1
ATOM 1448 N N . CYS A 1 178 ? 6.25 4.172 -1.065 1 98.38 178 CYS A N 1
ATOM 1449 C CA . CYS A 1 178 ? 5.168 3.895 -2.006 1 98.38 178 CYS A CA 1
ATOM 1450 C C . CYS A 1 178 ? 5.055 2.4 -2.285 1 98.38 178 CYS A C 1
ATOM 1452 O O . CYS A 1 178 ? 6.047 1.755 -2.637 1 98.38 178 CYS A O 1
ATOM 1454 N N . PRO A 1 179 ? 3.857 1.868 -2.131 1 97.94 179 PRO A N 1
ATOM 1455 C CA . PRO A 1 179 ? 3.684 0.432 -2.361 1 97.94 179 PRO A CA 1
ATOM 1456 C C . PRO A 1 179 ? 3.672 0.071 -3.846 1 97.94 179 PRO A C 1
ATOM 1458 O O . PRO A 1 179 ? 3.76 -1.108 -4.199 1 97.94 179 PRO A O 1
ATOM 1461 N N . ARG A 1 180 ? 3.428 1.023 -4.699 1 97.69 180 ARG A N 1
ATOM 1462 C CA . ARG A 1 180 ? 3.428 0.762 -6.137 1 97.69 180 ARG A CA 1
ATOM 1463 C C . ARG A 1 180 ? 4.777 0.222 -6.594 1 97.69 180 ARG A C 1
ATOM 1465 O O . ARG A 1 180 ? 5.812 0.853 -6.371 1 97.69 180 ARG A O 1
ATOM 1472 N N . VAL A 1 181 ? 4.848 -0.883 -7.289 1 97.94 181 VAL A N 1
ATOM 1473 C CA . VAL A 1 181 ? 6.066 -1.606 -7.629 1 97.94 181 VAL A CA 1
ATOM 1474 C C . VAL A 1 181 ? 7.016 -0.689 -8.398 1 97.94 181 VAL A C 1
ATOM 1476 O O . VAL A 1 181 ? 8.203 -0.593 -8.078 1 97.94 181 VAL A O 1
ATOM 1479 N N . TYR A 1 182 ? 6.531 0.018 -9.297 1 97.31 182 TYR A N 1
ATOM 1480 C CA . TYR A 1 182 ? 7.422 0.713 -10.219 1 97.31 182 TYR A CA 1
ATOM 1481 C C . TYR A 1 182 ? 7.73 2.123 -9.727 1 97.31 182 TYR A C 1
ATOM 1483 O O . TYR A 1 182 ? 8.328 2.922 -10.445 1 97.31 182 TYR A O 1
ATOM 1491 N N . CYS A 1 183 ? 7.277 2.477 -8.531 1 97.69 183 CYS A N 1
ATOM 1492 C CA . CYS A 1 183 ? 7.762 3.67 -7.852 1 97.69 183 CYS A CA 1
ATOM 1493 C C . CYS A 1 183 ? 9.047 3.377 -7.086 1 97.69 183 CYS A C 1
ATOM 1495 O O . CYS A 1 183 ? 9.672 4.289 -6.539 1 97.69 183 CYS A O 1
ATOM 1497 N N . GLU A 1 184 ? 9.352 2.094 -7.078 1 96.5 184 GLU A N 1
ATOM 1498 C CA . GLU A 1 184 ? 10.648 1.648 -6.586 1 96.5 184 GLU A CA 1
ATOM 1499 C C . GLU A 1 184 ? 10.922 2.186 -5.184 1 96.5 184 GLU A C 1
ATOM 1501 O O . GLU A 1 184 ? 11.969 2.793 -4.938 1 96.5 184 GLU A O 1
ATOM 1506 N N . ASN A 1 185 ? 10.008 1.989 -4.289 1 97.25 185 ASN A N 1
ATOM 1507 C CA . ASN A 1 185 ? 10.125 2.324 -2.873 1 97.25 185 ASN A CA 1
ATOM 1508 C C . ASN A 1 185 ? 10.422 3.809 -2.672 1 97.25 185 ASN A C 1
ATOM 1510 O O . ASN A 1 185 ? 11.289 4.172 -1.878 1 97.25 185 ASN A O 1
ATOM 1514 N N . GLN A 1 186 ? 9.727 4.66 -3.416 1 98.12 186 GLN A N 1
ATOM 1515 C CA . GLN A 1 186 ? 9.805 6.105 -3.244 1 98.12 186 GLN A CA 1
ATOM 1516 C C . GLN A 1 186 ? 9.273 6.527 -1.878 1 98.12 186 GLN A C 1
ATOM 1518 O O . GLN A 1 186 ? 8.141 6.191 -1.519 1 98.12 186 GLN A O 1
ATOM 1523 N N . PRO A 1 187 ? 10.094 7.277 -1.051 1 98.75 187 PRO A N 1
ATOM 1524 C CA . PRO A 1 187 ? 9.547 7.812 0.199 1 98.75 187 PRO A CA 1
ATOM 1525 C C . PRO A 1 187 ? 8.328 8.703 -0.024 1 98.75 187 PRO A C 1
ATOM 1527 O O . PRO A 1 187 ? 8.289 9.477 -0.984 1 98.75 187 PRO A O 1
ATOM 1530 N N . MET A 1 188 ? 7.395 8.586 0.876 1 98.81 188 MET A N 1
ATOM 1531 C CA . MET A 1 188 ? 6.133 9.297 0.687 1 98.81 188 MET A CA 1
ATOM 1532 C C . MET A 1 188 ? 5.996 10.438 1.689 1 98.81 188 MET A C 1
ATOM 1534 O O . MET A 1 188 ? 6.828 10.586 2.588 1 98.81 188 MET A O 1
ATOM 1538 N N . LEU A 1 189 ? 5.031 11.297 1.442 1 98.88 189 LEU A N 1
ATOM 1539 C CA . LEU A 1 189 ? 4.746 12.453 2.289 1 98.88 189 LEU A CA 1
ATOM 1540 C C . LEU A 1 189 ? 3.314 12.406 2.809 1 98.88 189 LEU A C 1
ATOM 1542 O O . LEU A 1 189 ? 2.395 12.039 2.076 1 98.88 189 LEU A O 1
ATOM 1546 N N . PRO A 1 190 ? 3.113 12.828 4.09 1 98.88 190 PRO A N 1
ATOM 1547 C CA . PRO A 1 190 ? 1.736 12.883 4.586 1 98.88 190 PRO A CA 1
ATOM 1548 C C . PRO A 1 190 ? 0.914 13.984 3.92 1 98.88 190 PRO A C 1
ATOM 1550 O O . PRO A 1 190 ? 1.457 15.031 3.555 1 98.88 190 PRO A O 1
ATOM 1553 N N . ILE A 1 191 ? -0.404 13.703 3.766 1 98.88 191 ILE A N 1
ATOM 1554 C CA . ILE A 1 191 ? -1.298 14.672 3.141 1 98.88 191 ILE A CA 1
ATOM 1555 C C . ILE A 1 191 ? -2.723 14.461 3.65 1 98.88 191 ILE A C 1
ATOM 1557 O O . ILE A 1 191 ? -3.105 13.344 3.998 1 98.88 191 ILE A O 1
ATOM 1561 N N . GLY A 1 192 ? -3.404 15.57 3.809 1 98.5 192 GLY A N 1
ATOM 1562 C CA . GLY A 1 192 ? -4.844 15.492 4 1 98.5 192 GLY A CA 1
ATOM 1563 C C . GLY A 1 192 ? -5.625 15.617 2.707 1 98.5 192 GLY A C 1
ATOM 1564 O O . GLY A 1 192 ? -5.172 16.266 1.76 1 98.5 192 GLY A O 1
ATOM 1565 N N . LEU A 1 193 ? -6.789 14.984 2.715 1 97.5 193 LEU A N 1
ATOM 1566 C CA . LEU A 1 193 ? -7.68 15.125 1.567 1 97.5 193 LEU A CA 1
ATOM 1567 C C . LEU A 1 193 ? -8.688 16.25 1.796 1 97.5 193 LEU A C 1
ATOM 1569 O O . LEU A 1 193 ? -9.422 16.625 0.881 1 97.5 193 LEU A O 1
ATOM 1573 N N . SER A 1 194 ? -8.734 16.719 2.992 1 96.88 194 SER A N 1
ATOM 1574 C CA . SER A 1 194 ? -9.562 17.844 3.424 1 96.88 194 SER A CA 1
ATOM 1575 C C . SER A 1 194 ? -8.852 18.672 4.488 1 96.88 194 SER A C 1
ATOM 1577 O O . SER A 1 194 ? -8.125 18.125 5.324 1 96.88 194 SER A O 1
ATOM 1579 N N . ASP A 1 195 ? -9.094 19.969 4.457 1 96.75 195 ASP A N 1
ATOM 1580 C CA . ASP A 1 195 ? -8.523 20.859 5.469 1 96.75 195 ASP A CA 1
ATOM 1581 C C . ASP A 1 195 ? -9.469 21.016 6.656 1 96.75 195 ASP A C 1
ATOM 1583 O O . ASP A 1 195 ? -9.172 21.75 7.602 1 96.75 195 ASP A O 1
ATOM 1587 N N . VAL A 1 196 ? -10.586 20.359 6.617 1 96.62 196 VAL A N 1
ATOM 1588 C CA . VAL A 1 196 ? -11.57 20.438 7.688 1 96.62 196 VAL A CA 1
ATOM 1589 C C . VAL A 1 196 ? -11.391 19.25 8.633 1 96.62 196 VAL A C 1
ATOM 1591 O O . VAL A 1 196 ? -11.523 18.094 8.219 1 96.62 196 VAL A O 1
ATOM 1594 N N . PRO A 1 197 ? -11.156 19.547 9.938 1 96.62 197 PRO A N 1
ATOM 1595 C CA . PRO A 1 197 ? -10.961 18.453 10.898 1 96.62 197 PRO A CA 1
ATOM 1596 C C . PRO A 1 197 ? -12.148 17.5 10.945 1 96.62 197 PRO A C 1
ATOM 1598 O O . PRO A 1 197 ? -13.305 17.938 10.883 1 96.62 197 PRO A O 1
ATOM 1601 N N . GLY A 1 198 ? -11.82 16.219 11.031 1 96.5 198 GLY A N 1
ATOM 1602 C CA . GLY A 1 198 ? -12.844 15.203 11.188 1 96.5 198 GLY A CA 1
ATOM 1603 C C . GLY A 1 198 ? -13.359 14.664 9.867 1 96.5 198 GLY A C 1
ATOM 1604 O O . GLY A 1 198 ? -14.117 13.695 9.844 1 96.5 198 GLY A O 1
ATOM 1605 N N . GLU A 1 199 ? -12.977 15.195 8.758 1 97.31 199 GLU A N 1
ATOM 1606 C CA . GLU A 1 199 ? -13.539 14.812 7.473 1 97.31 199 GLU A CA 1
ATOM 1607 C C . GLU A 1 199 ? -12.812 13.609 6.883 1 97.31 199 GLU A C 1
ATOM 1609 O O . GLU A 1 199 ? -13.43 12.734 6.273 1 97.31 199 GLU A O 1
ATOM 1614 N N . SER A 1 200 ? -11.547 13.625 6.973 1 97.88 200 SER A N 1
ATOM 1615 C CA . SER A 1 200 ? -10.734 12.547 6.438 1 97.88 200 SER A CA 1
ATOM 1616 C C . SER A 1 200 ? -9.477 12.328 7.277 1 97.88 200 SER A C 1
ATOM 1618 O O . SER A 1 200 ? -8.992 13.258 7.93 1 97.88 200 SER A O 1
ATOM 1620 N N . MET A 1 201 ? -9.023 11.133 7.266 1 98.56 201 MET A N 1
ATOM 1621 C CA . MET A 1 201 ? -7.781 10.805 7.965 1 98.56 201 MET A CA 1
ATOM 1622 C C . MET A 1 201 ? -6.574 10.984 7.047 1 98.56 201 MET A C 1
ATOM 1624 O O . MET A 1 201 ? -6.73 11.156 5.836 1 98.56 201 MET A O 1
ATOM 1628 N N . VAL A 1 202 ? -5.461 10.953 7.672 1 98.81 202 VAL A N 1
ATOM 1629 C CA . VAL A 1 202 ? -4.223 11.25 6.965 1 98.81 202 VAL A CA 1
ATOM 1630 C C . VAL A 1 202 ? -3.961 10.188 5.902 1 98.81 202 VAL A C 1
ATOM 1632 O O . VAL A 1 202 ? -4.223 9 6.121 1 98.81 202 VAL A O 1
ATOM 1635 N N . LYS A 1 203 ? -3.523 10.578 4.738 1 98.81 203 LYS A N 1
ATOM 1636 C CA . LYS A 1 203 ? -3.047 9.734 3.646 1 98.81 203 LYS A CA 1
ATOM 1637 C C . LYS A 1 203 ? -1.582 10.016 3.328 1 98.81 203 LYS A C 1
ATOM 1639 O O . LYS A 1 203 ? -0.947 10.844 3.992 1 98.81 203 LYS A O 1
ATOM 1644 N N . LEU A 1 204 ? -1.047 9.258 2.439 1 98.81 204 LEU A N 1
ATOM 1645 C CA . LEU A 1 204 ? 0.341 9.43 2.021 1 98.81 204 LEU A CA 1
ATOM 1646 C C . LEU A 1 204 ? 0.425 9.75 0.533 1 98.81 204 LEU A C 1
ATOM 1648 O O . LEU A 1 204 ? -0.239 9.102 -0.283 1 98.81 204 LEU A O 1
ATOM 1652 N N . TYR A 1 205 ? 1.142 10.773 0.243 1 98.81 205 TYR A N 1
ATOM 1653 C CA . TYR A 1 205 ? 1.355 11.227 -1.127 1 98.81 205 TYR A CA 1
ATOM 1654 C C . TYR A 1 205 ? 2.686 10.719 -1.669 1 98.81 205 TYR A C 1
ATOM 1656 O O . TYR A 1 205 ? 3.729 10.883 -1.029 1 98.81 205 TYR A O 1
ATOM 1664 N N . CYS A 1 206 ? 2.684 10.039 -2.852 1 98.69 206 CYS A N 1
ATOM 1665 C CA . CYS A 1 206 ? 3.914 9.672 -3.543 1 98.69 206 CYS A CA 1
ATOM 1666 C C . CYS A 1 206 ? 4.297 10.727 -4.578 1 98.69 206 CYS A C 1
ATOM 1668 O O . CYS A 1 206 ? 3.568 10.945 -5.547 1 98.69 206 CYS A O 1
ATOM 1670 N N . PRO A 1 207 ? 5.402 11.336 -4.375 1 97.75 207 PRO A N 1
ATOM 1671 C CA . PRO A 1 207 ? 5.797 12.375 -5.332 1 97.75 207 PRO A CA 1
ATOM 1672 C C . PRO A 1 207 ? 6.262 11.797 -6.668 1 97.75 207 PRO A C 1
ATOM 1674 O O . PRO A 1 207 ? 6.426 12.547 -7.641 1 97.75 207 PRO A O 1
ATOM 1677 N N . LYS A 1 208 ? 6.496 10.539 -6.762 1 97.19 208 LYS A N 1
ATOM 1678 C CA . LYS A 1 208 ? 6.93 9.914 -8.008 1 97.19 208 LYS A CA 1
ATOM 1679 C C . LYS A 1 208 ? 5.742 9.633 -8.922 1 97.19 208 LYS A C 1
ATOM 1681 O O . LYS A 1 208 ? 5.727 10.078 -10.078 1 97.19 208 LYS A O 1
ATOM 1686 N N . CYS A 1 209 ? 4.758 8.953 -8.391 1 96.44 209 CYS A N 1
ATOM 1687 C CA . CYS A 1 209 ? 3.588 8.648 -9.203 1 96.44 209 CYS A CA 1
ATOM 1688 C C . CYS A 1 209 ? 2.51 9.711 -9.031 1 96.44 209 CYS A C 1
ATOM 1690 O O . CYS A 1 209 ? 1.506 9.711 -9.742 1 96.44 209 CYS A O 1
ATOM 1692 N N . GLN A 1 210 ? 2.656 10.625 -8.125 1 96.31 210 GLN A N 1
ATOM 1693 C CA . GLN A 1 210 ? 1.77 11.75 -7.863 1 96.31 210 GLN A CA 1
ATOM 1694 C C . GLN A 1 210 ? 0.355 11.281 -7.539 1 96.31 210 GLN A C 1
ATOM 1696 O O . GLN A 1 210 ? -0.619 11.789 -8.094 1 96.31 210 GLN A O 1
ATOM 1701 N N . ASP A 1 211 ? 0.302 10.297 -6.68 1 97.69 211 ASP A N 1
ATOM 1702 C CA . ASP A 1 211 ? -0.962 9.75 -6.203 1 97.69 211 ASP A CA 1
ATOM 1703 C C . ASP A 1 211 ? -0.954 9.594 -4.684 1 97.69 211 ASP A C 1
ATOM 1705 O O . ASP A 1 211 ? 0.055 9.867 -4.031 1 97.69 211 ASP A O 1
ATOM 1709 N N . VAL A 1 212 ? -2.164 9.258 -4.09 1 98.62 212 VAL A N 1
ATOM 1710 C CA . VAL A 1 212 ? -2.293 9.203 -2.637 1 98.62 212 VAL A CA 1
ATOM 1711 C C . VAL A 1 212 ? -2.672 7.793 -2.203 1 98.62 212 VAL A C 1
ATOM 1713 O O . VAL A 1 212 ? -3.455 7.117 -2.877 1 98.62 212 VAL A O 1
ATOM 1716 N N . TYR A 1 213 ? -2.15 7.383 -1.084 1 98.62 213 TYR A N 1
ATOM 1717 C CA . TYR A 1 213 ? -2.283 6.02 -0.584 1 98.62 213 TYR A CA 1
ATOM 1718 C C . TYR A 1 213 ? -2.664 6.012 0.892 1 98.62 213 TYR A C 1
ATOM 1720 O O . TYR A 1 213 ? -2.342 6.949 1.626 1 98.62 213 TYR A O 1
ATOM 1728 N N . THR A 1 214 ? -3.359 4.953 1.293 1 98.19 214 THR A N 1
ATOM 1729 C CA . THR A 1 214 ? -3.645 4.723 2.705 1 98.19 214 THR A CA 1
ATOM 1730 C C . THR A 1 214 ? -2.398 4.227 3.434 1 98.19 214 THR A C 1
ATOM 1732 O O . THR A 1 214 ? -1.688 3.352 2.932 1 98.19 214 THR A O 1
ATOM 1735 N N . PRO A 1 215 ? -2.139 4.809 4.586 1 97.5 215 PRO A N 1
ATOM 1736 C CA . PRO A 1 215 ? -0.966 4.348 5.332 1 97.5 215 PRO A CA 1
ATOM 1737 C C . PRO A 1 215 ? -0.984 2.844 5.594 1 97.5 215 PRO A C 1
ATOM 1739 O O . PRO A 1 215 ? -2.045 2.273 5.859 1 97.5 215 PRO A O 1
ATOM 1742 N N . LYS A 1 216 ? 0.208 2.299 5.559 1 94.88 216 LYS A N 1
ATOM 1743 C CA . LYS A 1 216 ? 0.356 0.86 5.758 1 94.88 216 LYS A CA 1
ATOM 1744 C C . LYS A 1 216 ? -0.025 0.461 7.18 1 94.88 216 LYS A C 1
ATOM 1746 O O . LYS A 1 216 ? -0.764 -0.505 7.383 1 94.88 216 LYS A O 1
ATOM 1751 N N . SER A 1 217 ? 0.493 1.207 8.125 1 93.5 217 SER A N 1
ATOM 1752 C CA . SER A 1 217 ? 0.249 0.896 9.523 1 93.5 217 SER A CA 1
ATOM 1753 C C . SER A 1 217 ? -1.118 1.399 9.977 1 93.5 217 SER A C 1
ATOM 1755 O O . SER A 1 217 ? -1.47 2.557 9.734 1 93.5 217 SER A O 1
ATOM 1757 N N . SER A 1 218 ? -1.803 0.599 10.695 1 93.81 218 SER A N 1
ATOM 1758 C CA . SER A 1 218 ? -3.119 0.965 11.211 1 93.81 218 SER A CA 1
ATOM 1759 C C . SER A 1 218 ? -3.014 2.057 12.273 1 93.81 218 SER A C 1
ATOM 1761 O O . SER A 1 218 ? -3.992 2.748 12.562 1 93.81 218 SER A O 1
ATOM 1763 N N . ARG A 1 219 ? -1.868 2.156 12.875 1 94.88 219 ARG A N 1
ATOM 1764 C CA . ARG A 1 219 ? -1.666 3.162 13.906 1 94.88 219 ARG A CA 1
ATOM 1765 C C . ARG A 1 219 ? -1.906 4.566 13.367 1 94.88 219 ARG A C 1
ATOM 1767 O O . ARG A 1 219 ? -2.275 5.473 14.109 1 94.88 219 ARG A O 1
ATOM 1774 N N . HIS A 1 220 ? -1.737 4.723 12.109 1 96.19 220 HIS A N 1
ATOM 1775 C CA . HIS A 1 220 ? -1.847 6.043 11.5 1 96.19 220 HIS A CA 1
ATOM 1776 C C . HIS A 1 220 ? -3.246 6.281 10.945 1 96.19 220 HIS A C 1
ATOM 1778 O O . HIS A 1 220 ? -3.553 7.375 10.469 1 96.19 220 HIS A O 1
ATOM 1784 N N . HIS A 1 221 ? -4.09 5.312 11.008 1 95.69 221 HIS A N 1
ATOM 1785 C CA . HIS A 1 221 ? -5.422 5.398 10.422 1 95.69 221 HIS A CA 1
ATOM 1786 C C . HIS A 1 221 ? -6.324 6.324 11.227 1 95.69 221 HIS A C 1
ATOM 1788 O O . HIS A 1 221 ? -7.406 6.695 10.773 1 95.69 221 HIS A O 1
ATOM 1794 N N . HIS A 1 222 ? -5.879 6.723 12.352 1 94.81 222 HIS A N 1
ATOM 1795 C CA . HIS A 1 222 ? -6.734 7.523 13.227 1 94.81 222 HIS A CA 1
ATOM 1796 C C . HIS A 1 222 ? -6.227 8.953 13.328 1 94.81 222 HIS A C 1
ATOM 1798 O O . HIS A 1 222 ? -6.773 9.758 14.086 1 94.81 222 HIS A O 1
ATOM 1804 N N . THR A 1 223 ? -5.223 9.258 12.688 1 97.88 223 THR A N 1
ATOM 1805 C CA . THR A 1 223 ? -4.688 10.609 12.648 1 97.88 223 THR A CA 1
ATOM 1806 C C . THR A 1 223 ? -5.438 11.469 11.633 1 97.88 223 THR A C 1
ATOM 1808 O O . THR A 1 223 ? -5.578 11.078 10.477 1 97.88 223 THR A O 1
ATOM 1811 N N . ASP A 1 224 ? -5.922 12.633 12.055 1 98.5 224 ASP A N 1
ATOM 1812 C CA . ASP A 1 224 ? -6.691 13.516 11.188 1 98.5 224 ASP A CA 1
ATOM 1813 C C . ASP A 1 224 ? -5.812 14.109 10.086 1 98.5 224 ASP A C 1
ATOM 1815 O O . ASP A 1 224 ? -4.738 14.641 10.359 1 98.5 224 ASP A O 1
ATOM 1819 N N . GLY A 1 225 ? -6.301 14.008 8.836 1 98.69 225 GLY A N 1
ATOM 1820 C CA . GLY A 1 225 ? -5.543 14.516 7.703 1 98.69 225 GLY A CA 1
ATOM 1821 C C . GLY A 1 225 ? -5.426 16.031 7.695 1 98.69 225 GLY A C 1
ATOM 1822 O O . GLY A 1 225 ? -4.484 16.578 7.121 1 98.69 225 GLY A O 1
ATOM 1823 N N . ALA A 1 226 ? -6.359 16.719 8.367 1 98.56 226 ALA A N 1
ATOM 1824 C CA . ALA A 1 226 ? -6.352 18.188 8.414 1 98.56 226 ALA A CA 1
ATOM 1825 C C . ALA A 1 226 ? -5.105 18.703 9.117 1 98.56 226 ALA A C 1
ATOM 1827 O O . ALA A 1 226 ? -4.734 19.875 8.961 1 98.56 226 ALA A O 1
ATOM 1828 N N . TYR A 1 227 ? -4.461 17.859 9.891 1 98.81 227 TYR A N 1
ATOM 1829 C CA . TYR A 1 227 ? -3.281 18.266 10.648 1 98.81 227 TYR A CA 1
ATOM 1830 C C . TYR A 1 227 ? -2.059 18.359 9.742 1 98.81 227 TYR A C 1
ATOM 1832 O O . TYR A 1 227 ? -1.003 18.844 10.164 1 98.81 227 TYR A O 1
ATOM 1840 N N . PHE A 1 228 ? -2.18 17.953 8.484 1 98.75 228 PHE A N 1
ATOM 1841 C CA . PHE A 1 228 ? -1.112 18.047 7.5 1 98.75 228 PHE A CA 1
ATOM 1842 C C . PHE A 1 228 ? -1.547 18.891 6.309 1 98.75 228 PHE A C 1
ATOM 1844 O O . PHE A 1 228 ? -0.711 19.344 5.523 1 98.75 228 PHE A O 1
ATOM 1851 N N . GLY A 1 229 ? -2.889 19.078 6.227 1 98 229 GLY A N 1
ATOM 1852 C CA . GLY A 1 229 ? -3.43 19.906 5.16 1 98 229 GLY A CA 1
ATOM 1853 C C . GLY A 1 229 ? -3.404 19.234 3.807 1 98 229 GLY A C 1
ATOM 1854 O O . GLY A 1 229 ? -2.779 18.172 3.645 1 98 229 GLY A O 1
ATOM 1855 N N . THR A 1 230 ? -4.02 19.828 2.803 1 98.06 230 THR A N 1
ATOM 1856 C CA . THR A 1 230 ? -4.109 19.312 1.442 1 98.06 230 THR A CA 1
ATOM 1857 C C . THR A 1 230 ? -2.951 19.828 0.59 1 98.06 230 THR A C 1
ATOM 1859 O O . THR A 1 230 ? -2.732 19.344 -0.522 1 98.06 230 THR A O 1
ATOM 1862 N N . GLY A 1 231 ? -2.096 20.734 1.173 1 97.81 231 GLY A N 1
ATOM 1863 C CA . GLY A 1 231 ? -1.15 21.438 0.312 1 97.81 231 GLY A CA 1
ATOM 1864 C C . GLY A 1 231 ? 0.297 21.125 0.642 1 97.81 231 GLY A C 1
ATOM 1865 O O . GLY A 1 231 ? 1.196 21.406 -0.149 1 97.81 231 GLY A O 1
ATOM 1866 N N . PHE A 1 232 ? 0.585 20.406 1.728 1 98.44 232 PHE A N 1
ATOM 1867 C CA . PHE A 1 232 ? 1.932 20.344 2.283 1 98.44 232 PHE A CA 1
ATOM 1868 C C . PHE A 1 232 ? 2.91 19.781 1.259 1 98.44 232 PHE A C 1
ATOM 1870 O O . PHE A 1 232 ? 3.918 20.406 0.943 1 98.44 232 PHE A O 1
ATOM 1877 N N . PRO A 1 233 ? 2.609 18.578 0.664 1 98.5 233 PRO A N 1
ATOM 1878 C CA . PRO A 1 233 ? 3.59 18.062 -0.292 1 98.5 233 PRO A CA 1
ATOM 1879 C C . PRO A 1 233 ? 3.812 19 -1.477 1 98.5 233 PRO A C 1
ATOM 1881 O O . PRO A 1 233 ? 4.938 19.125 -1.968 1 98.5 233 PRO A O 1
ATOM 1884 N N . HIS A 1 234 ? 2.775 19.594 -1.833 1 97.69 234 HIS A N 1
ATOM 1885 C CA . HIS A 1 234 ? 2.857 20.469 -2.99 1 97.69 234 HIS A CA 1
ATOM 1886 C C . HIS A 1 234 ? 3.668 21.734 -2.67 1 97.69 234 HIS A C 1
ATOM 1888 O O . HIS A 1 234 ? 4.445 22.203 -3.502 1 97.69 234 HIS A O 1
ATOM 1894 N N . MET A 1 235 ? 3.479 22.281 -1.502 1 98.06 235 MET A N 1
ATOM 1895 C CA . MET A 1 235 ? 4.277 23.422 -1.057 1 98.06 235 MET A CA 1
ATOM 1896 C C . MET A 1 235 ? 5.754 23.047 -0.969 1 98.06 235 MET A C 1
ATOM 1898 O O . MET A 1 235 ? 6.621 23.812 -1.368 1 98.06 235 MET A O 1
ATOM 1902 N N . LEU A 1 236 ? 5.957 21.859 -0.449 1 98.12 236 LEU A N 1
ATOM 1903 C CA . LEU A 1 236 ? 7.332 21.375 -0.338 1 98.12 236 LEU A CA 1
ATOM 1904 C C . LEU A 1 236 ? 8.039 21.438 -1.687 1 98.12 236 LEU A C 1
ATOM 1906 O O . LEU A 1 236 ? 9.141 21.984 -1.789 1 98.12 236 LEU A O 1
ATOM 1910 N N . PHE A 1 237 ? 7.465 21 -2.758 1 97.25 237 PHE A N 1
ATOM 1911 C CA . PHE A 1 237 ? 8.117 20.922 -4.059 1 97.25 237 PHE A CA 1
ATOM 1912 C C . PHE A 1 237 ? 8.07 22.266 -4.77 1 97.25 237 PHE A C 1
ATOM 1914 O O . PHE A 1 237 ? 8.789 22.484 -5.754 1 97.25 237 PHE A O 1
ATOM 1921 N N . MET A 1 238 ? 7.18 23.125 -4.328 1 95.56 238 MET A N 1
ATOM 1922 C CA . MET A 1 238 ? 7.227 24.484 -4.828 1 95.56 238 MET A CA 1
ATOM 1923 C C . MET A 1 238 ? 8.438 25.234 -4.273 1 95.56 238 MET A C 1
ATOM 1925 O O . MET A 1 238 ? 9.102 25.984 -5 1 95.56 238 MET A O 1
ATOM 1929 N N . VAL A 1 239 ? 8.672 25.047 -2.955 1 96.62 239 VAL A N 1
ATOM 1930 C CA . VAL A 1 239 ? 9.789 25.703 -2.281 1 96.62 239 VAL A CA 1
ATOM 1931 C C . VAL A 1 239 ? 11.102 25.047 -2.688 1 96.62 239 VAL A C 1
ATOM 1933 O O . VAL A 1 239 ? 12.109 25.719 -2.891 1 96.62 239 VAL A O 1
ATOM 1936 N N . HIS A 1 240 ? 11.086 23.75 -2.809 1 96.69 240 HIS A N 1
ATOM 1937 C CA . HIS A 1 240 ? 12.281 23 -3.148 1 96.69 240 HIS A CA 1
ATOM 1938 C C . HIS A 1 240 ? 12.047 22.109 -4.359 1 96.69 240 HIS A C 1
ATOM 1940 O O . HIS A 1 240 ? 12.047 20.875 -4.242 1 96.69 240 HIS A O 1
ATOM 1946 N N . PRO A 1 241 ? 11.961 22.688 -5.516 1 95.5 241 PRO A N 1
ATOM 1947 C CA . PRO A 1 241 ? 11.703 21.906 -6.727 1 95.5 241 PRO A CA 1
ATOM 1948 C C . PRO A 1 241 ? 12.828 20.938 -7.059 1 95.5 241 PRO A C 1
ATOM 1950 O O . PRO A 1 241 ? 12.602 19.938 -7.742 1 95.5 241 PRO A O 1
ATOM 1953 N N . GLU A 1 242 ? 14.039 21.156 -6.555 1 94 242 GLU A N 1
ATOM 1954 C CA . GLU A 1 242 ? 15.188 20.297 -6.84 1 94 242 GLU A CA 1
ATOM 1955 C C . GLU A 1 242 ? 15.008 18.906 -6.246 1 94 242 GLU A C 1
ATOM 1957 O O . GLU A 1 242 ? 15.688 17.969 -6.648 1 94 242 GLU A O 1
ATOM 1962 N N . TYR A 1 243 ? 14.078 18.766 -5.297 1 96.5 243 TYR A N 1
ATOM 1963 C CA . TYR A 1 243 ? 13.891 17.484 -4.617 1 96.5 243 TYR A CA 1
ATOM 1964 C C . TYR A 1 243 ? 12.883 16.625 -5.363 1 96.5 243 TYR A C 1
ATOM 1966 O O . TYR A 1 243 ? 12.648 15.469 -4.984 1 96.5 243 TYR A O 1
ATOM 1974 N N . ARG A 1 244 ? 12.305 17.125 -6.449 1 96.62 244 ARG A N 1
ATOM 1975 C CA . ARG A 1 244 ? 11.312 16.359 -7.191 1 96.62 244 ARG A CA 1
ATOM 1976 C C . ARG A 1 244 ? 11.93 15.102 -7.785 1 96.62 244 ARG A C 1
ATOM 1978 O O . ARG A 1 244 ? 12.883 15.18 -8.562 1 96.62 244 ARG A O 1
ATOM 1985 N N . PRO A 1 245 ? 11.32 13.953 -7.359 1 96.06 245 PRO A N 1
ATOM 1986 C CA . PRO A 1 245 ? 11.867 12.719 -7.938 1 96.06 245 PRO A CA 1
ATOM 1987 C C . PRO A 1 245 ? 11.555 12.578 -9.422 1 96.06 245 PRO A C 1
ATOM 1989 O O . PRO A 1 245 ? 10.578 13.148 -9.914 1 96.06 245 PRO A O 1
ATOM 1992 N N . LYS A 1 246 ? 12.391 11.82 -10.086 1 93.5 246 LYS A N 1
ATOM 1993 C CA . LYS A 1 246 ? 12.148 11.516 -11.492 1 93.5 246 LYS A CA 1
ATOM 1994 C C . LYS A 1 246 ? 10.898 10.648 -11.656 1 93.5 246 LYS A C 1
ATOM 1996 O O . LYS A 1 246 ? 10.57 9.852 -10.773 1 93.5 246 LYS A O 1
ATOM 2001 N N . ARG A 1 247 ? 10.289 10.836 -12.719 1 91.94 247 ARG A N 1
ATOM 2002 C CA . ARG A 1 247 ? 9.125 10.008 -13.031 1 91.94 247 ARG A CA 1
ATOM 2003 C C . ARG A 1 247 ? 9.516 8.539 -13.133 1 91.94 247 ARG A C 1
ATOM 2005 O O . ARG A 1 247 ? 10.656 8.211 -13.445 1 91.94 247 ARG A O 1
ATOM 2012 N N . PRO A 1 248 ? 8.523 7.695 -12.812 1 89.31 248 PRO A N 1
ATOM 2013 C CA . PRO A 1 248 ? 8.828 6.273 -12.977 1 89.31 248 PRO A CA 1
ATOM 2014 C C . PRO A 1 248 ? 9.273 5.918 -14.391 1 89.31 248 PRO A C 1
ATOM 2016 O O . PRO A 1 248 ? 8.648 6.34 -15.367 1 89.31 248 PRO A O 1
ATOM 2019 N N . ALA A 1 249 ? 10.312 5.148 -14.492 1 89.38 249 ALA A N 1
ATOM 2020 C CA . ALA A 1 249 ? 10.875 4.766 -15.781 1 89.38 249 ALA A CA 1
ATOM 2021 C C . ALA A 1 249 ? 10.102 3.607 -16.406 1 89.38 249 ALA A C 1
ATOM 2023 O O . ALA A 1 249 ? 10.094 3.438 -17.625 1 89.38 249 ALA A O 1
ATOM 2024 N N . ASN A 1 250 ? 9.484 2.834 -15.57 1 92.38 250 ASN A N 1
ATOM 2025 C CA . ASN A 1 250 ? 8.781 1.635 -16.016 1 92.38 250 ASN A CA 1
ATOM 2026 C C . ASN A 1 250 ? 7.316 1.655 -15.594 1 92.38 250 ASN A C 1
ATOM 2028 O O . ASN A 1 250 ? 6.941 2.383 -14.672 1 92.38 250 ASN A O 1
ATOM 2032 N N . GLN A 1 251 ? 6.504 1.076 -16.328 1 93.69 251 GLN A N 1
ATOM 2033 C CA . GLN A 1 251 ? 5.098 0.87 -16 1 93.69 251 GLN A CA 1
ATOM 2034 C C . GLN A 1 251 ? 4.715 -0.603 -16.125 1 93.69 251 GLN A C 1
ATOM 2036 O O . GLN A 1 251 ? 5.387 -1.369 -16.812 1 93.69 251 GLN A O 1
ATOM 2041 N N . PHE A 1 252 ? 3.76 -0.982 -15.414 1 96.62 252 PHE A N 1
ATOM 2042 C CA . PHE A 1 252 ? 3.273 -2.354 -15.508 1 96.62 252 PHE A CA 1
ATOM 2043 C C . PHE A 1 252 ? 2.584 -2.596 -16.844 1 96.62 252 PHE A C 1
ATOM 2045 O O . PHE A 1 252 ? 1.737 -1.804 -17.266 1 96.62 252 PHE A O 1
ATOM 2052 N N . ILE A 1 253 ? 3.02 -3.668 -17.453 1 94.31 253 ILE A N 1
ATOM 2053 C CA . ILE A 1 253 ? 2.41 -4.09 -18.703 1 94.31 253 ILE A CA 1
ATOM 2054 C C . ILE A 1 253 ? 1.762 -5.461 -18.531 1 94.31 253 ILE A C 1
ATOM 2056 O O . ILE A 1 253 ? 2.455 -6.469 -18.391 1 94.31 253 ILE A O 1
ATOM 2060 N N . PRO A 1 254 ? 0.449 -5.465 -18.578 1 94.81 254 PRO A N 1
ATOM 2061 C CA . PRO A 1 254 ? -0.232 -6.754 -18.422 1 94.81 254 PRO A CA 1
ATOM 2062 C C . PRO A 1 254 ? 0.041 -7.707 -19.578 1 94.81 254 PRO A C 1
ATOM 2064 O O . PRO A 1 254 ? -0.025 -7.301 -20.75 1 94.81 254 PRO A O 1
ATOM 2067 N N . ARG A 1 255 ? 0.388 -8.898 -19.266 1 94.44 255 ARG A N 1
ATOM 2068 C CA . ARG A 1 255 ? 0.669 -9.906 -20.281 1 94.44 255 ARG A CA 1
ATOM 2069 C C . ARG A 1 255 ? -0.036 -11.219 -19.953 1 94.44 255 ARG A C 1
ATOM 2071 O O . ARG A 1 255 ? -0.221 -11.555 -18.781 1 94.44 255 ARG A O 1
ATOM 2078 N N . LEU A 1 256 ? -0.483 -11.938 -20.984 1 94.19 256 LEU A N 1
ATOM 2079 C CA . LEU A 1 256 ? -1.016 -13.289 -20.891 1 94.19 256 LEU A CA 1
ATOM 2080 C C . LEU A 1 256 ? -0.297 -14.227 -21.859 1 94.19 256 LEU A C 1
ATOM 2082 O O . LEU A 1 256 ? -0.286 -13.977 -23.078 1 94.19 256 LEU A O 1
ATOM 2086 N N . TYR A 1 257 ? 0.323 -15.266 -21.344 1 91.75 257 TYR A N 1
ATOM 2087 C CA . TYR A 1 257 ? 1.141 -16.188 -22.109 1 91.75 257 TYR A CA 1
ATOM 2088 C C . TYR A 1 257 ? 2.205 -15.438 -22.906 1 91.75 257 TYR A C 1
ATOM 2090 O O . TYR A 1 257 ? 2.449 -15.75 -24.078 1 91.75 257 TYR A O 1
ATOM 2098 N N . GLY A 1 258 ? 2.734 -14.328 -22.297 1 89.25 258 GLY A N 1
ATOM 2099 C CA . GLY A 1 258 ? 3.818 -13.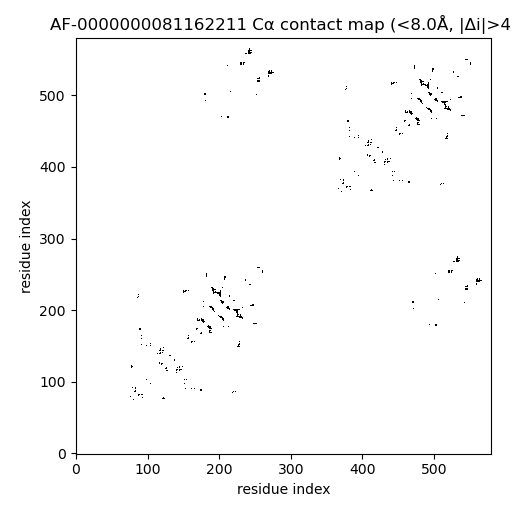578 -22.922 1 89.25 258 GLY A CA 1
ATOM 2100 C C . GLY A 1 258 ? 3.334 -12.484 -23.859 1 89.25 258 GLY A C 1
ATOM 2101 O O . GLY A 1 258 ? 4.125 -11.664 -24.328 1 89.25 258 GLY A O 1
ATOM 2102 N N . PHE A 1 259 ? 2.008 -12.367 -24.094 1 91 259 PHE A N 1
ATOM 2103 C CA . PHE A 1 259 ? 1.458 -11.367 -25.016 1 91 259 PHE A CA 1
ATOM 2104 C C . PHE A 1 259 ? 0.807 -10.227 -24.25 1 91 259 PHE A C 1
ATOM 2106 O O . PHE A 1 259 ? 0.076 -10.461 -23.281 1 91 259 PHE A O 1
ATOM 2113 N N . LYS A 1 260 ? 1.118 -9.062 -24.719 1 93.56 260 LYS A N 1
ATOM 2114 C CA . LYS A 1 260 ? 0.473 -7.891 -24.125 1 93.56 260 LYS A CA 1
ATOM 2115 C C . LYS A 1 260 ? -1.038 -7.934 -24.328 1 93.56 260 LYS A C 1
ATOM 2117 O O . LYS A 1 260 ? -1.51 -8.273 -25.422 1 93.56 260 LYS A O 1
ATOM 2122 N N . ILE A 1 261 ? -1.694 -7.641 -23.359 1 92.75 261 ILE A N 1
ATOM 2123 C CA . ILE A 1 261 ? -3.15 -7.629 -23.453 1 92.75 261 ILE A CA 1
ATOM 2124 C C . ILE A 1 261 ? -3.607 -6.383 -24.203 1 92.75 261 ILE A C 1
ATOM 2126 O O . ILE A 1 261 ? -3.213 -5.266 -23.875 1 92.75 261 ILE A O 1
ATOM 2130 N N . HIS A 1 262 ? -4.426 -6.566 -25.172 1 91.25 262 HIS A N 1
ATOM 2131 C CA . HIS A 1 262 ? -4.941 -5.453 -25.953 1 91.25 262 HIS A CA 1
ATOM 2132 C C . HIS A 1 262 ? -5.992 -4.668 -25.172 1 91.25 262 HIS A C 1
ATOM 2134 O O . HIS A 1 262 ? -6.824 -5.258 -24.484 1 91.25 262 HIS A O 1
ATOM 2140 N N . PRO A 1 263 ? -6.016 -3.355 -25.406 1 90 263 PRO A N 1
ATOM 2141 C CA . PRO A 1 263 ? -6.961 -2.518 -24.672 1 90 263 PRO A CA 1
ATOM 2142 C C . PRO A 1 263 ? -8.414 -2.904 -24.922 1 90 263 PRO A C 1
ATOM 2144 O O . PRO A 1 263 ? -9.273 -2.691 -24.062 1 90 263 PRO A O 1
ATOM 2147 N N . LEU A 1 264 ? -8.688 -3.465 -26.062 1 89.75 264 LEU A N 1
ATOM 2148 C CA . LEU A 1 264 ? -10.047 -3.869 -26.406 1 89.75 264 LEU A CA 1
ATOM 2149 C C . LEU A 1 264 ? -10.555 -4.934 -25.438 1 89.75 264 LEU A C 1
ATOM 2151 O O . LEU A 1 264 ? -11.758 -5.012 -25.172 1 89.75 264 LEU A O 1
ATOM 2155 N N . ALA A 1 265 ? -9.617 -5.723 -24.984 1 90.94 265 ALA A N 1
ATOM 2156 C CA . ALA A 1 265 ? -10 -6.758 -24.031 1 90.94 265 ALA A CA 1
ATOM 2157 C C . ALA A 1 265 ? -10.672 -6.148 -22.812 1 90.94 265 ALA A C 1
ATOM 2159 O O . ALA A 1 265 ? -11.68 -6.672 -22.328 1 90.94 265 ALA A O 1
ATOM 2160 N N . TYR A 1 266 ? -10.156 -5.059 -22.359 1 90.62 266 TYR A N 1
ATOM 2161 C CA . TYR A 1 266 ? -10.711 -4.395 -21.172 1 90.62 266 TYR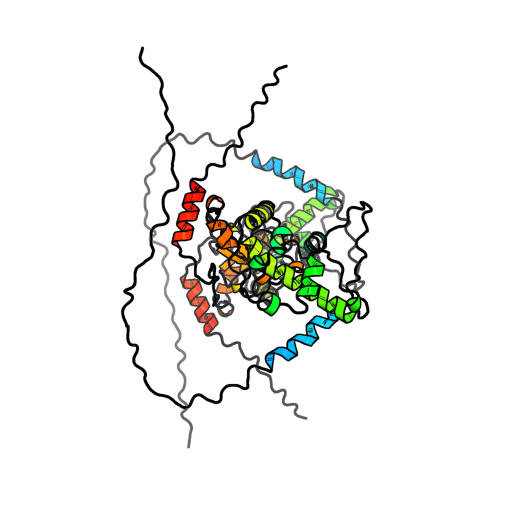 A CA 1
ATOM 2162 C C . TYR A 1 266 ? -12.102 -3.842 -21.469 1 90.62 266 TYR A C 1
ATOM 2164 O O . TYR A 1 266 ? -13 -3.932 -20.625 1 90.62 266 TYR A O 1
ATOM 2172 N N . ASN A 1 267 ? -12.242 -3.305 -22.609 1 91.56 267 ASN A N 1
ATOM 2173 C CA . ASN A 1 267 ? -13.555 -2.795 -23 1 91.56 267 ASN A CA 1
ATOM 2174 C C . ASN A 1 267 ? -14.609 -3.896 -23 1 91.56 267 ASN A C 1
ATOM 2176 O O . ASN A 1 267 ? -15.727 -3.691 -22.531 1 91.56 267 ASN A O 1
ATOM 2180 N N . LEU A 1 268 ? -14.258 -5.016 -23.578 1 91.44 268 LEU A N 1
ATOM 2181 C CA . LEU A 1 268 ? -15.172 -6.156 -23.609 1 91.44 268 LEU A CA 1
ATOM 2182 C C . LEU A 1 268 ? -15.516 -6.621 -22.203 1 91.44 268 LEU A C 1
ATOM 2184 O O . LEU A 1 268 ? -16.672 -6.965 -21.922 1 91.44 268 LEU A O 1
ATOM 2188 N N . GLN A 1 269 ? -14.523 -6.613 -21.391 1 92.44 269 GLN A N 1
ATOM 2189 C CA . GLN A 1 269 ? -14.734 -7.027 -20.016 1 92.44 269 GLN A CA 1
ATOM 2190 C C . GLN A 1 269 ? -15.656 -6.059 -19.281 1 92.44 269 GLN A C 1
ATOM 2192 O O . GLN A 1 269 ? -16.547 -6.48 -18.547 1 92.44 269 GLN A O 1
ATOM 2197 N N . TYR A 1 270 ? -15.492 -4.785 -19.484 1 92.62 270 TYR A N 1
ATOM 2198 C CA . TYR A 1 270 ? -16.344 -3.781 -18.859 1 92.62 270 TYR A CA 1
ATOM 2199 C C . TYR A 1 270 ? -17.781 -3.924 -19.328 1 92.62 270 TYR A C 1
ATOM 2201 O O . TYR A 1 270 ? -18.719 -3.773 -18.531 1 92.62 270 TYR A O 1
ATOM 2209 N N . GLN A 1 271 ? -17.969 -4.195 -20.562 1 91.5 271 GLN A N 1
ATOM 2210 C CA . GLN A 1 271 ? -19.297 -4.402 -21.109 1 91.5 271 GLN A CA 1
ATOM 2211 C C . GLN A 1 271 ? -19.969 -5.633 -20.5 1 91.5 271 GLN A C 1
ATOM 2213 O O . GLN A 1 271 ? -21.141 -5.598 -20.156 1 91.5 271 GLN A O 1
ATOM 2218 N N . ALA A 1 272 ? -19.203 -6.637 -20.438 1 91.44 272 ALA A N 1
ATOM 2219 C CA . ALA A 1 272 ? -19.719 -7.863 -19.828 1 91.44 272 ALA A CA 1
ATOM 2220 C C . ALA A 1 272 ? -20.109 -7.637 -18.375 1 91.44 272 ALA A C 1
ATOM 2222 O O . ALA A 1 272 ? -21.156 -8.117 -17.922 1 91.44 272 ALA A O 1
ATOM 2223 N N . ALA A 1 273 ? -19.312 -6.984 -17.703 1 90.81 273 ALA A N 1
ATOM 2224 C CA . ALA A 1 273 ? -19.547 -6.719 -16.297 1 90.81 273 ALA A CA 1
ATOM 2225 C C . ALA A 1 273 ? -20.766 -5.805 -16.109 1 90.81 273 ALA A C 1
ATOM 2227 O O . ALA A 1 273 ? -21.531 -5.965 -15.148 1 90.81 273 ALA A O 1
ATOM 2228 N N . GLY A 1 274 ? -20.891 -4.875 -16.953 1 88.19 274 GLY A N 1
ATOM 2229 C CA . GLY A 1 274 ? -22.031 -3.977 -16.906 1 88.19 274 GLY A CA 1
ATOM 2230 C C . GLY A 1 274 ? -23.359 -4.672 -17.172 1 88.19 274 GLY A C 1
ATOM 2231 O O . GLY A 1 274 ? -24.391 -4.258 -16.641 1 88.19 274 GLY A O 1
ATOM 2232 N N . ASN A 1 275 ? -23.312 -5.75 -17.938 1 85.62 275 ASN A N 1
ATOM 2233 C CA . ASN A 1 275 ? -24.516 -6.453 -18.359 1 85.62 275 ASN A CA 1
ATOM 2234 C C . ASN A 1 275 ? -24.828 -7.641 -17.453 1 85.62 275 ASN A C 1
ATOM 2236 O O . ASN A 1 275 ? -25.875 -8.266 -17.578 1 85.62 275 ASN A O 1
ATOM 2240 N N . PHE A 1 276 ? -23.828 -7.918 -16.672 1 80.69 276 PHE A N 1
ATOM 2241 C CA . PHE A 1 276 ? -23.969 -9.133 -15.875 1 80.69 276 PHE A CA 1
ATOM 2242 C C . PHE A 1 276 ? -24.984 -8.938 -14.766 1 80.69 276 PHE A C 1
ATOM 2244 O O . PHE A 1 276 ? -24.891 -7.996 -13.977 1 80.69 276 PHE A O 1
ATOM 2251 N N . LYS A 1 277 ? -26.188 -9.555 -14.906 1 68.81 277 LYS A N 1
ATOM 2252 C CA . LYS A 1 277 ? -27.203 -9.625 -13.867 1 68.81 277 LYS A CA 1
ATOM 2253 C C . LYS A 1 277 ? -27.031 -10.875 -13.008 1 68.81 277 LYS A C 1
ATOM 2255 O O . LYS A 1 277 ? -26.953 -11.984 -13.531 1 68.81 277 LYS A O 1
ATOM 2260 N N . MET A 1 278 ? -26.391 -10.656 -11.797 1 62.91 278 MET A N 1
ATOM 2261 C CA . MET A 1 278 ? -26.156 -11.797 -10.914 1 62.91 278 MET A CA 1
ATOM 2262 C C . MET A 1 278 ? -27.359 -12.727 -10.914 1 62.91 278 MET A C 1
ATOM 2264 O O . MET A 1 278 ? -28.5 -12.281 -10.773 1 62.91 278 MET A O 1
ATOM 2268 N N . PRO A 1 279 ? -27.109 -13.914 -11.312 1 55.03 279 PRO A N 1
ATOM 2269 C CA . PRO A 1 279 ? -28.266 -14.82 -11.258 1 55.03 279 PRO A CA 1
ATOM 2270 C C . PRO A 1 279 ? -28.938 -14.844 -9.883 1 55.03 279 PRO A C 1
ATOM 2272 O O . PRO A 1 279 ? -28.25 -14.836 -8.859 1 55.03 279 PRO A O 1
ATOM 2275 N N . MET A 1 280 ? -30 -14.117 -9.758 1 45.12 280 MET A N 1
ATOM 2276 C CA . MET A 1 280 ? -30.797 -14.258 -8.547 1 45.12 280 MET A CA 1
ATOM 2277 C C . MET A 1 280 ? -30.891 -15.719 -8.117 1 45.12 280 MET A C 1
ATOM 2279 O O . MET A 1 280 ? -31.203 -16.594 -8.922 1 45.12 280 MET A O 1
ATOM 2283 N N . ARG A 1 281 ? -29.953 -16.141 -7.254 1 46.12 281 ARG A N 1
ATOM 2284 C CA . ARG A 1 281 ? -30.312 -17.422 -6.648 1 46.12 281 ARG A CA 1
ATOM 2285 C C . ARG A 1 281 ? -31.797 -17.5 -6.344 1 46.12 281 ARG A C 1
ATOM 2287 O O . ARG A 1 281 ? -32.344 -16.625 -5.66 1 46.12 281 ARG A O 1
ATOM 2294 N N . GLY A 1 282 ? -32.562 -17.984 -7.191 1 39.75 282 GLY A N 1
ATOM 2295 C CA . GLY A 1 282 ? -33.938 -18.297 -6.926 1 39.75 282 GLY A CA 1
ATOM 2296 C C . GLY A 1 282 ? -34.188 -18.797 -5.516 1 39.75 282 GLY A C 1
ATOM 2297 O O . GLY A 1 282 ? -33.469 -19.672 -5.031 1 39.75 282 GLY A O 1
ATOM 2298 N N . LEU A 1 283 ? -34.625 -17.906 -4.598 1 41.75 283 LEU A N 1
ATOM 2299 C CA . LEU A 1 283 ? -35.312 -18.391 -3.404 1 41.75 283 LEU A CA 1
ATOM 2300 C C . LEU A 1 283 ? -36.25 -19.562 -3.74 1 41.75 283 LEU A C 1
ATOM 2302 O O . LEU A 1 283 ? -37.156 -19.406 -4.539 1 41.75 283 LEU A O 1
ATOM 2306 N N . GLY A 1 284 ? -35.75 -20.672 -3.99 1 36.12 284 GLY A N 1
ATOM 2307 C CA . GLY A 1 284 ? -36.656 -21.797 -3.943 1 36.12 284 GLY A CA 1
ATOM 2308 C C . GLY A 1 284 ? -37.688 -21.688 -2.82 1 36.12 284 GLY A C 1
ATOM 2309 O O . GLY A 1 284 ? -37.312 -21.391 -1.678 1 36.12 284 GLY A O 1
ATOM 2310 N N . HIS A 1 285 ? -38.906 -21.234 -3.131 1 39 285 HIS A N 1
ATOM 2311 C CA . HIS A 1 285 ? -40.125 -21.422 -2.379 1 39 285 HIS A CA 1
ATOM 2312 C C . HIS A 1 285 ? -40.25 -22.844 -1.844 1 39 285 HIS A C 1
ATOM 2314 O O . HIS A 1 285 ? -40.375 -23.781 -2.619 1 39 285 HIS A O 1
ATOM 2320 N N . ASN A 1 286 ? -39.531 -23.281 -0.856 1 31.42 286 ASN A N 1
ATOM 2321 C CA . ASN A 1 286 ? -40.031 -24.406 -0.082 1 31.42 286 ASN A CA 1
ATOM 2322 C C . ASN A 1 286 ? -41.469 -24.203 0.352 1 31.42 286 ASN A C 1
ATOM 2324 O O . ASN A 1 286 ? -41.781 -23.344 1.188 1 31.42 286 ASN A O 1
ATOM 2328 N N . SER A 1 287 ? -42.438 -24.25 -0.57 1 32.62 287 SER A N 1
ATOM 2329 C CA . SER A 1 287 ? -43.812 -24.625 -0.196 1 32.62 287 SER A CA 1
ATOM 2330 C C . SER A 1 287 ? -43.812 -25.875 0.68 1 32.62 287 SER A C 1
ATOM 2332 O O . SER A 1 287 ? -43.438 -26.953 0.231 1 32.62 287 SER A O 1
ATOM 2334 N N . SER A 1 288 ? -43.531 -25.75 1.979 1 28.05 288 SER A N 1
ATOM 2335 C CA . SER A 1 288 ? -44 -26.688 2.984 1 28.05 288 SER A CA 1
ATOM 2336 C C . SER A 1 288 ? -45.5 -26.984 2.793 1 28.05 288 SER A C 1
ATOM 2338 O O . SER A 1 288 ? -46.312 -26.078 2.902 1 28.05 288 SER A O 1
ATOM 2340 N N . LYS A 1 289 ? -45.938 -27.859 1.95 1 26.86 289 LYS A N 1
ATOM 2341 C CA . LYS A 1 289 ? -47.094 -28.75 2.133 1 26.86 289 LYS A CA 1
ATOM 2342 C C . LYS A 1 289 ? -47.031 -29.438 3.498 1 26.86 289 LYS A C 1
ATOM 2344 O O . LYS A 1 289 ? -46.188 -30.297 3.74 1 26.86 289 LYS A O 1
ATOM 2349 N N . ARG A 1 290 ? -46.938 -28.562 4.645 1 24.84 290 ARG A N 1
ATOM 2350 C CA . ARG A 1 290 ? -47.938 -28.938 5.637 1 24.84 290 ARG A CA 1
ATOM 2351 C C . ARG A 1 290 ? -49.281 -28.266 5.332 1 24.84 290 ARG A C 1
ATOM 2353 O O . ARG A 1 290 ? -49.312 -27.125 4.855 1 24.84 290 ARG A O 1
ATOM 2360 N N . MET B 1 1 ? -60.906 -17.125 -26.094 1 20.11 1 MET B N 1
ATOM 2361 C CA . MET B 1 1 ? -60.062 -17.531 -27.219 1 20.11 1 MET B CA 1
ATOM 2362 C C . MET B 1 1 ? -58.594 -17.234 -26.938 1 20.11 1 MET B C 1
ATOM 2364 O O . MET B 1 1 ? -58.25 -16.391 -26.109 1 20.11 1 MET B O 1
ATOM 2368 N N . LYS B 1 2 ? -57.5 -18.078 -27.75 1 21.66 2 LYS B N 1
ATOM 2369 C CA . LYS B 1 2 ? -56.312 -18.922 -27.703 1 21.66 2 LYS B CA 1
ATOM 2370 C C . LYS B 1 2 ? -55.062 -18.078 -27.922 1 21.66 2 LYS B C 1
ATOM 2372 O O . LYS B 1 2 ? -55 -17.25 -28.828 1 21.66 2 LYS B O 1
ATOM 2377 N N . GLY B 1 3 ? -54.312 -17.844 -26.875 1 21.23 3 GLY B N 1
ATOM 2378 C CA . GLY B 1 3 ? -53.031 -17.125 -26.875 1 21.23 3 GLY B CA 1
ATOM 2379 C C . GLY B 1 3 ? -52.062 -17.625 -27.922 1 21.23 3 GLY B C 1
ATOM 2380 O O . GLY B 1 3 ? -52.156 -18.766 -28.375 1 21.23 3 GLY B O 1
ATOM 2381 N N . PHE B 1 4 ? -51.312 -16.766 -28.797 1 22.84 4 PHE B N 1
ATOM 2382 C CA . PHE B 1 4 ? -50.469 -16.75 -29.969 1 22.84 4 PHE B CA 1
ATOM 2383 C C . PHE B 1 4 ? -49.219 -17.609 -29.734 1 22.84 4 PHE B C 1
ATOM 2385 O O . PHE B 1 4 ? -48.438 -17.359 -28.797 1 22.84 4 PHE B O 1
ATOM 2392 N N . VAL B 1 5 ? -49 -18.828 -30.203 1 20.58 5 VAL B N 1
ATOM 2393 C CA . VAL B 1 5 ? -48.156 -20 -30.047 1 20.58 5 VAL B CA 1
ATOM 2394 C C . VAL B 1 5 ? -46.781 -19.734 -30.688 1 20.58 5 VAL B C 1
ATOM 2396 O O . VAL B 1 5 ? -45.875 -20.578 -30.625 1 20.58 5 VAL B O 1
ATOM 2399 N N . THR B 1 6 ? -46.344 -18.578 -31.266 1 22.05 6 THR B N 1
ATOM 2400 C CA . THR B 1 6 ? -45.5 -18.812 -32.438 1 22.05 6 THR B CA 1
ATOM 2401 C C . THR B 1 6 ? -44.281 -19.656 -32.094 1 22.05 6 THR B C 1
ATOM 2403 O O . THR B 1 6 ? -43.594 -19.375 -31.109 1 22.05 6 THR B O 1
ATOM 2406 N N . ARG B 1 7 ? -43.844 -20.781 -32.75 1 19.66 7 ARG B N 1
ATOM 2407 C CA . ARG B 1 7 ? -43.062 -22.031 -32.75 1 19.66 7 ARG B CA 1
ATOM 2408 C C . ARG B 1 7 ? -41.562 -21.75 -32.781 1 19.66 7 ARG B C 1
ATOM 2410 O O . ARG B 1 7 ? -41.156 -20.625 -33.031 1 19.66 7 ARG B O 1
ATOM 2417 N N . TYR B 1 8 ? -40.562 -22.516 -33.719 1 18.42 8 TYR B N 1
ATOM 2418 C CA . TYR B 1 8 ? -39.812 -23.781 -33.688 1 18.42 8 TYR B CA 1
ATOM 2419 C C . TYR B 1 8 ? -38.344 -23.547 -34.062 1 18.42 8 TYR B C 1
ATOM 2421 O O . TYR B 1 8 ? -37.438 -24.125 -33.438 1 18.42 8 TYR B O 1
ATOM 2429 N N . LEU B 1 9 ? -37.688 -22.781 -35.125 1 20.52 9 LEU B N 1
ATOM 2430 C CA . LEU B 1 9 ? -36.812 -23.531 -36.062 1 20.52 9 LEU B CA 1
ATOM 2431 C C . LEU B 1 9 ? -35.438 -23.688 -35.469 1 20.52 9 LEU B C 1
ATOM 2433 O O . LEU B 1 9 ? -34.938 -22.812 -34.75 1 20.52 9 LEU B O 1
ATOM 2437 N N . HIS B 1 10 ? -34.5 -24.984 -35.562 1 21.89 10 HIS B N 1
ATOM 2438 C CA . HIS B 1 10 ? -33.406 -25.891 -35.219 1 21.89 10 HIS B CA 1
ATOM 2439 C C . HIS B 1 10 ? -32.125 -25.516 -35.938 1 21.89 10 HIS B C 1
ATOM 2441 O O . HIS B 1 10 ? -31.125 -26.219 -35.844 1 21.89 10 HIS B O 1
ATOM 2447 N N . VAL B 1 11 ? -31.75 -24.375 -36.562 1 21.27 11 VAL B N 1
ATOM 2448 C CA . VAL B 1 11 ? -30.891 -24.406 -37.719 1 21.27 11 VAL B CA 1
ATOM 2449 C C . VAL B 1 11 ? -29.531 -24.984 -37.375 1 21.27 11 VAL B C 1
ATOM 2451 O O . VAL B 1 11 ? -28.906 -24.547 -36.406 1 21.27 11 VAL B O 1
ATOM 2454 N N . LYS B 1 12 ? -28.953 -26.141 -38.031 1 21.78 12 LYS B N 1
ATOM 2455 C CA . LYS B 1 12 ? -27.922 -27.172 -38.094 1 21.78 12 LYS B CA 1
ATOM 2456 C C . LYS B 1 12 ? -26.578 -26.578 -38.5 1 21.78 12 LYS B C 1
ATOM 2458 O O . LYS B 1 12 ? -26.438 -26.047 -39.594 1 21.78 12 LYS B O 1
ATOM 2463 N N . TYR B 1 13 ? -25.844 -25.734 -38 1 19.92 13 TYR B N 1
ATOM 2464 C CA . TYR B 1 13 ? -24.719 -25.016 -38.594 1 19.92 13 TYR B CA 1
ATOM 2465 C C . TYR B 1 13 ? -23.672 -25.984 -39.125 1 19.92 13 TYR B C 1
ATOM 2467 O O . TYR B 1 13 ? -23.234 -26.891 -38.406 1 19.92 13 TYR B O 1
ATOM 2475 N N . GLN B 1 14 ? -23.766 -26.234 -40.375 1 19.86 14 GLN B N 1
ATOM 2476 C CA . GLN B 1 14 ? -23.016 -27.172 -41.219 1 19.86 14 GLN B CA 1
ATOM 2477 C C . GLN B 1 14 ? -21.531 -27.156 -40.844 1 19.86 14 GLN B C 1
ATOM 2479 O O . GLN B 1 14 ? -21.062 -26.219 -40.188 1 19.86 14 GLN B O 1
ATOM 2484 N N . SER B 1 15 ? -20.609 -27.828 -41.781 1 20.36 15 SER B N 1
ATOM 2485 C CA . SER B 1 15 ? -19.5 -28.766 -41.969 1 20.36 15 SER B CA 1
ATOM 2486 C C . SER B 1 15 ? -18.172 -28.016 -42.125 1 20.36 15 SER B C 1
ATOM 2488 O O . SER B 1 15 ? -17.141 -28.625 -42.438 1 20.36 15 SER B O 1
ATOM 2490 N N . PRO B 1 16 ? -17.844 -26.781 -41.75 1 22.45 16 PRO B N 1
ATOM 2491 C CA . PRO B 1 16 ? -16.875 -26.031 -42.562 1 22.45 16 PRO B CA 1
ATOM 2492 C C . PRO B 1 16 ? -15.617 -26.844 -42.844 1 22.45 16 PRO B C 1
ATOM 2494 O O . PRO B 1 16 ? -15.203 -27.688 -42.062 1 22.45 16 PRO B O 1
ATOM 2497 N N . ILE B 1 17 ? -15.25 -26.969 -44.125 1 24.12 17 ILE B N 1
ATOM 2498 C CA . ILE B 1 17 ? -14.352 -27.781 -44.938 1 24.12 17 ILE B CA 1
ATOM 2499 C C . ILE B 1 17 ? -12.922 -27.641 -44.438 1 24.12 17 ILE B C 1
ATOM 2501 O O . ILE B 1 17 ? -12.586 -26.672 -43.75 1 24.12 17 ILE B O 1
ATOM 2505 N N . PRO B 1 18 ? -11.844 -28.359 -45.125 1 21.8 18 PRO B N 1
ATOM 2506 C CA . PRO B 1 18 ? -10.555 -29.047 -44.969 1 21.8 18 PRO B CA 1
ATOM 2507 C C . PRO B 1 18 ? -9.367 -28.078 -45.062 1 21.8 18 PRO B C 1
ATOM 2509 O O . PRO B 1 18 ? -9.234 -27.375 -46.062 1 21.8 18 PRO B O 1
ATOM 2512 N N . TYR B 1 19 ? -9.055 -27.219 -44.188 1 20.25 19 TYR B N 1
ATOM 2513 C CA . TYR B 1 19 ? -8.031 -26.188 -44.281 1 20.25 19 TYR B CA 1
ATOM 2514 C C . TYR B 1 19 ? -6.699 -26.781 -44.719 1 20.25 19 TYR B C 1
ATOM 2516 O O . TYR B 1 19 ? -6.164 -27.672 -44.062 1 20.25 19 TYR B O 1
ATOM 2524 N N . SER B 1 20 ? -6.574 -26.953 -46.062 1 19.11 20 SER B N 1
ATOM 2525 C CA . SER B 1 20 ? -5.359 -27.578 -46.562 1 19.11 20 SER B CA 1
ATOM 2526 C C . SER B 1 20 ? -4.117 -26.812 -46.125 1 19.11 20 SER B C 1
ATOM 2528 O O . SER B 1 20 ? -4.148 -25.578 -46.031 1 19.11 20 SER B O 1
ATOM 2530 N N . PRO B 1 21 ? -2.982 -27.516 -45.688 1 19.36 21 PRO B N 1
ATOM 2531 C CA . PRO B 1 21 ? -1.699 -27.25 -45.031 1 19.36 21 PRO B CA 1
ATOM 2532 C C . PRO B 1 21 ? -0.827 -26.266 -45.781 1 19.36 21 PRO B C 1
ATOM 2534 O O . PRO B 1 21 ? 0.105 -25.688 -45.219 1 19.36 21 PRO B O 1
ATOM 2537 N N . ARG B 1 22 ? -1.021 -26.188 -47.125 1 19.84 22 ARG B N 1
ATOM 2538 C CA . ARG B 1 22 ? 0.222 -26.312 -47.906 1 19.84 22 ARG B CA 1
ATOM 2539 C C . ARG B 1 22 ? 1.015 -25.016 -47.844 1 19.84 22 ARG B C 1
ATOM 2541 O O . ARG B 1 22 ? 2.246 -25.031 -47.812 1 19.84 22 ARG B O 1
ATOM 2548 N N . ASP B 1 23 ? 0.438 -23.875 -48.281 1 19.31 23 ASP B N 1
ATOM 2549 C CA . ASP B 1 23 ? 1.26 -23.109 -49.219 1 19.31 23 ASP B CA 1
ATOM 2550 C C . ASP B 1 23 ? 2.246 -22.219 -48.469 1 19.31 23 ASP B C 1
ATOM 2552 O O . ASP B 1 23 ? 1.913 -21.078 -48.125 1 19.31 23 ASP B O 1
ATOM 2556 N N . ILE B 1 24 ? 2.77 -22.609 -47.25 1 18.72 24 ILE B N 1
ATOM 2557 C CA . ILE B 1 24 ? 3.594 -21.625 -46.594 1 18.72 24 ILE B CA 1
ATOM 2558 C C . ILE B 1 24 ? 4.809 -21.281 -47.438 1 18.72 24 ILE B C 1
ATOM 2560 O O . ILE B 1 24 ? 5.609 -22.156 -47.781 1 18.72 24 ILE B O 1
ATOM 2564 N N . ALA B 1 25 ? 4.746 -20.188 -48.156 1 18.45 25 ALA B N 1
ATOM 2565 C CA . ALA B 1 25 ? 5.668 -19.625 -49.156 1 18.45 25 ALA B CA 1
ATOM 2566 C C . ALA B 1 25 ? 7.07 -19.469 -48.562 1 18.45 25 ALA B C 1
ATOM 2568 O O . ALA B 1 25 ? 7.223 -19.25 -47.344 1 18.45 25 ALA B O 1
ATOM 2569 N N . GLN B 1 26 ? 8.164 -19.812 -49.25 1 18.56 26 GLN B N 1
ATOM 2570 C CA . GLN B 1 26 ? 9.602 -20.078 -49.25 1 18.56 26 GLN B CA 1
ATOM 2571 C C . GLN B 1 26 ? 10.398 -18.844 -48.875 1 18.56 26 GLN B C 1
ATOM 2573 O O . GLN B 1 26 ? 10.711 -18 -49.719 1 18.56 26 GLN B O 1
ATOM 2578 N N . VAL B 1 27 ? 9.977 -17.906 -47.906 1 18.23 27 VAL B N 1
ATOM 2579 C CA . VAL B 1 27 ? 10.812 -16.719 -48.031 1 18.23 27 VAL B CA 1
ATOM 2580 C C . VAL B 1 27 ? 12.273 -17.094 -47.781 1 18.23 27 VAL B C 1
ATOM 2582 O O . VAL B 1 27 ? 12.617 -17.641 -46.719 1 18.23 27 VAL B O 1
ATOM 2585 N N . LYS B 1 28 ? 13.078 -17.375 -48.75 1 18.42 28 LYS B N 1
ATOM 2586 C CA . LYS B 1 28 ? 14.469 -17.781 -48.906 1 18.42 28 LYS B CA 1
ATOM 2587 C C . LYS B 1 28 ? 15.414 -16.781 -48.25 1 18.42 28 LYS B C 1
ATOM 2589 O O . LYS B 1 28 ? 15.633 -15.688 -48.781 1 18.42 28 LYS B O 1
ATOM 2594 N N . VAL B 1 29 ? 15.211 -16.422 -46.938 1 18.59 29 VAL B N 1
ATOM 2595 C CA . VAL B 1 29 ? 16.156 -15.398 -46.5 1 18.59 29 VAL B CA 1
ATOM 2596 C C . VAL B 1 29 ? 17.594 -15.891 -46.75 1 18.59 29 VAL B C 1
ATOM 2598 O O . VAL B 1 29 ? 17.906 -17.047 -46.5 1 18.59 29 VAL B O 1
ATOM 2601 N N . LEU B 1 30 ? 18.328 -15.195 -47.469 1 19.28 30 LEU B N 1
ATOM 2602 C CA . LEU B 1 30 ? 19.672 -15.305 -48.062 1 19.28 30 LEU B CA 1
ATOM 2603 C C . LEU B 1 30 ? 20.719 -15.469 -46.938 1 19.28 30 LEU B C 1
ATOM 2605 O O . LEU B 1 30 ? 20.547 -14.945 -45.844 1 19.28 30 LEU B O 1
ATOM 2609 N N . SER B 1 31 ? 21.703 -16.453 -47 1 18.92 31 SER B N 1
ATOM 2610 C CA . SER B 1 31 ? 22.734 -17.25 -46.312 1 18.92 31 SER B CA 1
ATOM 2611 C C . SER B 1 31 ? 23.922 -16.375 -45.906 1 18.92 31 SER B C 1
ATOM 2613 O O . SER B 1 31 ? 24.922 -16.891 -45.406 1 18.92 31 SER B O 1
ATOM 2615 N N . THR B 1 32 ? 23.797 -14.969 -45.812 1 20.89 32 THR B N 1
ATOM 2616 C CA . THR B 1 32 ? 25.188 -14.578 -46.031 1 20.89 32 THR B CA 1
ATOM 2617 C C . THR B 1 32 ? 26.078 -15.141 -44.906 1 20.89 32 THR B C 1
ATOM 2619 O O . THR B 1 32 ? 25.609 -15.438 -43.812 1 20.89 32 THR B O 1
ATOM 2622 N N . ASP B 1 33 ? 27.438 -15.312 -45 1 19.5 33 ASP B N 1
ATOM 2623 C CA . ASP B 1 33 ? 28.594 -16.141 -44.688 1 19.5 33 ASP B CA 1
ATOM 2624 C C . ASP B 1 33 ? 29.156 -15.82 -43.312 1 19.5 33 ASP B C 1
ATOM 2626 O O . ASP B 1 33 ? 29.812 -16.656 -42.688 1 19.5 33 ASP B O 1
ATOM 2630 N N . ASP B 1 34 ? 29.109 -14.531 -42.719 1 22.92 34 ASP B N 1
ATOM 2631 C CA . ASP B 1 34 ? 30.422 -14.195 -42.188 1 22.92 34 ASP B CA 1
ATOM 2632 C C . ASP B 1 34 ? 30.688 -14.922 -40.875 1 22.92 34 ASP B C 1
ATOM 2634 O O . ASP B 1 34 ? 29.766 -15.141 -40.062 1 22.92 34 ASP B O 1
ATOM 2638 N N . ASP B 1 35 ? 31.938 -15.367 -40.438 1 21.27 35 ASP B N 1
ATOM 2639 C CA . ASP B 1 35 ? 32.688 -16.391 -39.719 1 21.27 35 ASP B CA 1
ATOM 2640 C C . ASP B 1 35 ? 32.625 -16.125 -38.219 1 21.27 35 ASP B C 1
ATOM 2642 O O . ASP B 1 35 ? 32.625 -17.078 -37.406 1 21.27 35 ASP B O 1
ATOM 2646 N N . ASN B 1 36 ? 32.875 -14.906 -37.656 1 23.41 36 ASN B N 1
ATOM 2647 C CA . ASN B 1 36 ? 33.906 -14.875 -36.625 1 23.41 36 ASN B CA 1
ATOM 2648 C C . ASN B 1 36 ? 33.344 -15.156 -35.25 1 23.41 36 ASN B C 1
ATOM 2650 O O . ASN B 1 36 ? 33.219 -14.25 -34.438 1 23.41 36 ASN B O 1
ATOM 2654 N N . ASN B 1 37 ? 32.375 -16.031 -35 1 21.5 37 ASN B N 1
ATOM 2655 C CA . ASN B 1 37 ? 31.438 -15.969 -33.875 1 21.5 37 ASN B CA 1
ATOM 2656 C C . ASN B 1 37 ? 32.062 -16.453 -32.594 1 21.5 37 ASN B C 1
ATOM 2658 O O . ASN B 1 37 ? 31.375 -16.859 -31.656 1 21.5 37 ASN B O 1
ATOM 2662 N N . ASP B 1 38 ? 33.344 -16.734 -32.5 1 21.67 38 ASP B N 1
ATOM 2663 C CA . ASP B 1 38 ? 33.656 -17.797 -31.547 1 21.67 38 ASP B CA 1
ATOM 2664 C C . ASP B 1 38 ? 33.344 -17.391 -30.125 1 21.67 38 ASP B C 1
ATOM 2666 O O . ASP B 1 38 ? 32.812 -18.172 -29.328 1 21.67 38 ASP B O 1
ATOM 2670 N N . ASN B 1 39 ? 33.938 -16.297 -29.531 1 21.98 39 ASN B N 1
ATOM 2671 C CA . ASN B 1 39 ? 34.719 -16.422 -28.297 1 21.98 39 ASN B CA 1
ATOM 2672 C C . ASN B 1 39 ? 33.812 -16.266 -27.078 1 21.98 39 ASN B C 1
ATOM 2674 O O . ASN B 1 39 ? 34.312 -16.25 -25.938 1 21.98 39 ASN B O 1
ATOM 2678 N N . HIS B 1 40 ? 32.562 -15.703 -27.156 1 21.12 40 HIS B N 1
ATOM 2679 C CA . HIS B 1 40 ? 32.156 -15 -25.938 1 21.12 40 HIS B CA 1
ATOM 2680 C C . HIS B 1 40 ? 31.641 -15.969 -24.891 1 21.12 40 HIS B C 1
ATOM 2682 O O . HIS B 1 40 ? 30.828 -15.602 -24.031 1 21.12 40 HIS B O 1
ATOM 2688 N N . ALA B 1 41 ? 32.094 -17.234 -24.766 1 22.03 41 ALA B N 1
ATOM 2689 C CA . ALA B 1 41 ? 31.531 -18.297 -23.938 1 22.03 41 ALA B CA 1
ATOM 2690 C C . ALA B 1 41 ? 31.578 -17.922 -22.469 1 22.03 41 ALA B C 1
ATOM 2692 O O . ALA B 1 41 ? 30.781 -18.422 -21.656 1 22.03 41 ALA B O 1
ATOM 2693 N N . GLU B 1 42 ? 32.625 -17.25 -21.938 1 23.39 42 GLU B N 1
ATOM 2694 C CA . GLU B 1 42 ? 33.125 -17.516 -20.594 1 23.39 42 GLU B CA 1
ATOM 2695 C C . GLU B 1 42 ? 32.219 -16.906 -19.531 1 23.39 42 GLU B C 1
ATOM 2697 O O . GLU B 1 42 ? 32.25 -17.312 -18.359 1 23.39 42 GLU B O 1
ATOM 2702 N N . GLY B 1 43 ? 31.531 -15.805 -19.719 1 21.31 43 GLY B N 1
ATOM 2703 C CA . GLY B 1 43 ? 31.203 -14.93 -18.609 1 21.31 43 GLY B CA 1
ATOM 2704 C C . GLY B 1 43 ? 30.062 -15.453 -17.75 1 21.31 43 GLY B C 1
ATOM 2705 O O . GLY B 1 43 ? 29.625 -14.781 -16.812 1 21.31 43 GLY B O 1
ATOM 2706 N N . MET B 1 44 ? 29.234 -16.422 -18.172 1 21.81 44 MET B N 1
ATOM 2707 C CA . MET B 1 44 ? 27.953 -16.656 -17.516 1 21.81 44 MET B CA 1
ATOM 2708 C C . MET B 1 44 ? 28.156 -17.328 -16.156 1 21.81 44 MET B C 1
ATOM 2710 O O . MET B 1 44 ? 27.172 -17.625 -15.453 1 21.81 44 MET B O 1
ATOM 2714 N N . ALA B 1 45 ? 29.328 -17.953 -15.852 1 22.22 45 ALA B N 1
ATOM 2715 C CA . ALA B 1 45 ? 29.422 -18.875 -14.727 1 22.22 45 ALA B CA 1
ATOM 2716 C C . ALA B 1 45 ? 29.297 -18.141 -13.398 1 22.22 45 ALA B C 1
ATOM 2718 O O . ALA B 1 45 ? 28.828 -18.719 -12.406 1 22.22 45 ALA B O 1
ATOM 2719 N N . LEU B 1 46 ? 29.828 -16.938 -13.297 1 24.66 46 LEU B N 1
ATOM 2720 C CA . LEU B 1 46 ? 30.141 -16.406 -11.977 1 24.66 46 LEU B CA 1
ATOM 2721 C C . LEU B 1 46 ? 28.859 -16.062 -11.219 1 24.66 46 LEU B C 1
ATOM 2723 O O . LEU B 1 46 ? 28.891 -15.828 -10.008 1 24.66 46 LEU B O 1
ATOM 2727 N N . ALA B 1 47 ? 27.75 -15.828 -11.898 1 22.78 47 ALA B N 1
ATOM 2728 C CA . ALA B 1 47 ? 26.672 -15.227 -11.125 1 22.78 47 ALA B CA 1
ATOM 2729 C C . ALA B 1 47 ? 26.094 -16.219 -10.125 1 22.78 47 ALA B C 1
ATOM 2731 O O . ALA B 1 47 ? 25.344 -15.828 -9.219 1 22.78 47 ALA B O 1
ATOM 2732 N N . LEU B 1 48 ? 26.312 -17.547 -10.352 1 24.41 48 LEU B N 1
ATOM 2733 C CA . LEU B 1 48 ? 25.578 -18.516 -9.539 1 24.41 48 LEU B CA 1
ATOM 2734 C C . LEU B 1 48 ? 26.078 -18.516 -8.102 1 24.41 48 LEU B C 1
ATOM 2736 O O . LEU B 1 48 ? 25.438 -19.078 -7.207 1 24.41 48 LEU B O 1
ATOM 2740 N N . ARG B 1 49 ? 27.422 -18.25 -7.891 1 24.91 49 ARG B N 1
ATOM 2741 C CA . ARG B 1 49 ? 28.031 -18.641 -6.629 1 24.91 49 ARG B CA 1
ATOM 2742 C C . ARG B 1 49 ? 27.5 -17.812 -5.469 1 24.91 49 ARG B C 1
ATOM 2744 O O . ARG B 1 49 ? 27.406 -18.312 -4.34 1 24.91 49 ARG B O 1
ATOM 2751 N N . THR B 1 50 ? 27.359 -16.5 -5.688 1 28.09 50 THR B N 1
ATOM 2752 C CA . THR B 1 50 ? 27.297 -15.672 -4.488 1 28.09 50 THR B CA 1
ATOM 2753 C C . THR B 1 50 ? 25.938 -15.82 -3.807 1 28.09 50 THR B C 1
ATOM 2755 O O . THR B 1 50 ? 25.719 -15.242 -2.74 1 28.09 50 THR B O 1
ATOM 2758 N N . PHE B 1 51 ? 24.984 -16.344 -4.539 1 26.2 51 PHE B N 1
ATOM 2759 C CA . PHE B 1 51 ? 23.688 -16.297 -3.893 1 26.2 51 PHE B CA 1
ATOM 2760 C C . PHE B 1 51 ? 23.656 -17.203 -2.666 1 26.2 51 PHE B C 1
ATOM 2762 O O . PHE B 1 51 ? 22.656 -17.266 -1.95 1 26.2 51 PHE B O 1
ATOM 2769 N N . SER B 1 52 ? 24.75 -18.062 -2.473 1 28.41 52 SER B N 1
ATOM 2770 C CA . SER B 1 52 ? 24.562 -19.188 -1.55 1 28.41 52 SER B CA 1
ATOM 2771 C C . SER B 1 52 ? 24.5 -18.703 -0.105 1 28.41 52 SER B C 1
ATOM 2773 O O . SER B 1 52 ? 23.703 -19.219 0.693 1 28.41 52 SER B O 1
ATOM 2775 N N . SER B 1 53 ? 25.422 -17.781 0.305 1 29.05 53 SER B N 1
ATOM 2776 C CA . SER B 1 53 ? 25.781 -17.766 1.719 1 29.05 53 SER B CA 1
ATOM 2777 C C . SER B 1 53 ? 24.75 -17 2.543 1 29.05 53 SER B C 1
ATOM 2779 O O . SER B 1 53 ? 24.609 -17.234 3.744 1 29.05 53 SER B O 1
ATOM 2781 N N . TRP B 1 54 ? 24.203 -15.953 1.915 1 25.62 54 TRP B N 1
ATOM 2782 C CA . TRP B 1 54 ? 23.547 -15.062 2.863 1 25.62 54 TRP B CA 1
ATOM 2783 C C . TRP B 1 54 ? 22.281 -15.703 3.428 1 25.62 54 TRP B C 1
ATOM 2785 O O . TRP B 1 54 ? 22 -15.578 4.617 1 25.62 54 TRP B O 1
ATOM 2795 N N . GLN B 1 55 ? 21.562 -16.469 2.539 1 25.98 55 GLN B N 1
ATOM 2796 C CA . GLN B 1 55 ? 20.234 -16.859 3.002 1 25.98 55 GLN B CA 1
ATOM 2797 C C . GLN B 1 55 ? 20.312 -17.938 4.074 1 25.98 55 GLN B C 1
ATOM 2799 O O . GLN B 1 55 ? 19.297 -18.375 4.613 1 25.98 55 GLN B O 1
ATOM 2804 N N . ALA B 1 56 ? 21.516 -18.578 4.133 1 26.59 56 ALA B N 1
ATOM 2805 C CA . ALA B 1 56 ? 21.5 -19.797 4.934 1 26.59 56 ALA B CA 1
ATOM 2806 C C . ALA B 1 56 ? 21.359 -19.469 6.422 1 26.59 56 ALA B C 1
ATOM 2808 O O . ALA B 1 56 ? 20.781 -20.25 7.18 1 26.59 56 ALA B O 1
ATOM 2809 N N . LYS B 1 57 ? 22.031 -18.359 6.871 1 27.14 57 LYS B N 1
ATOM 2810 C CA . LYS B 1 57 ? 22.219 -18.375 8.32 1 27.14 57 LYS B CA 1
ATOM 2811 C C . LYS B 1 57 ? 20.922 -18.062 9.055 1 27.14 57 LYS B C 1
ATOM 2813 O O . LYS B 1 57 ? 20.75 -18.438 10.219 1 27.14 57 LYS B O 1
ATOM 2818 N N . LYS B 1 58 ? 20.25 -17.047 8.625 1 29.91 58 LYS B N 1
ATOM 2819 C CA . LYS B 1 58 ? 19.312 -16.531 9.609 1 29.91 58 LYS B CA 1
ATOM 2820 C C . LYS B 1 58 ? 18.109 -17.469 9.781 1 29.91 58 LYS B C 1
ATOM 2822 O O . LYS B 1 58 ? 17.172 -17.156 10.516 1 29.91 58 LYS B O 1
ATOM 2827 N N . PHE B 1 59 ? 18.047 -18.438 8.797 1 28.39 59 PHE B N 1
ATOM 2828 C CA . PHE B 1 59 ? 16.844 -19.234 8.977 1 28.39 59 PHE B CA 1
ATOM 2829 C C . PHE B 1 59 ? 17 -20.172 10.18 1 28.39 59 PHE B C 1
ATOM 2831 O O . PHE B 1 59 ? 16.188 -21.062 10.383 1 28.39 59 PHE B O 1
ATOM 2838 N N . ASN B 1 60 ? 18.141 -20.016 10.844 1 27 60 ASN B N 1
ATOM 2839 C CA . ASN B 1 60 ? 18.266 -21.156 11.766 1 27 60 ASN B CA 1
ATOM 2840 C C . ASN B 1 60 ? 17.125 -21.172 12.789 1 27 60 ASN B C 1
ATOM 2842 O O . ASN B 1 60 ? 16.641 -22.234 13.156 1 27 60 ASN B O 1
ATOM 2846 N N . ASN B 1 61 ? 17.109 -20.031 13.625 1 28.08 61 ASN B N 1
ATOM 2847 C CA . ASN B 1 61 ? 16.484 -20.328 14.914 1 28.08 61 ASN B CA 1
ATOM 2848 C C . ASN B 1 61 ? 14.961 -20.266 14.82 1 28.08 61 ASN B C 1
ATOM 2850 O O . ASN B 1 61 ? 14.344 -19.312 15.305 1 28.08 61 ASN B O 1
ATOM 2854 N N . VAL B 1 62 ? 14.414 -20.312 13.633 1 27.91 62 VAL B N 1
ATOM 2855 C CA . VAL B 1 62 ? 12.961 -20.359 13.781 1 27.91 62 VAL B CA 1
ATOM 2856 C C . VAL B 1 62 ? 12.57 -21.562 14.641 1 27.91 62 VAL B C 1
ATOM 2858 O O . VAL B 1 62 ? 12.805 -22.703 14.25 1 27.91 62 VAL B O 1
ATOM 2861 N N . LYS B 1 63 ? 12.578 -21.281 15.93 1 30.25 63 LYS B N 1
ATOM 2862 C CA . LYS B 1 63 ? 11.961 -22.266 16.797 1 30.25 63 LYS B CA 1
ATOM 2863 C C . LYS B 1 63 ? 10.672 -22.812 16.188 1 30.25 63 LYS B C 1
ATOM 2865 O O . LYS B 1 63 ? 9.734 -22.047 15.93 1 30.25 63 LYS B O 1
ATOM 2870 N N . ILE B 1 64 ? 10.766 -23.828 15.383 1 28.17 64 ILE B N 1
ATOM 2871 C CA . ILE B 1 64 ? 9.578 -24.594 15.008 1 28.17 64 ILE B CA 1
ATOM 2872 C C . ILE B 1 64 ? 8.672 -24.781 16.219 1 28.17 64 ILE B C 1
ATOM 2874 O O . ILE B 1 64 ? 9.039 -25.438 17.188 1 28.17 64 ILE B O 1
ATOM 2878 N N . PHE B 1 65 ? 8.016 -23.688 16.688 1 32.06 65 PHE B N 1
ATOM 2879 C CA . PHE B 1 65 ? 6.965 -24 17.641 1 32.06 65 PHE B CA 1
ATOM 2880 C C . PHE B 1 65 ? 6.227 -25.266 17.219 1 32.06 65 PHE B C 1
ATOM 2882 O O . PHE B 1 65 ? 6.004 -25.5 16.031 1 32.06 65 PHE B O 1
ATOM 2889 N N . PRO B 1 66 ? 6.422 -26.25 17.984 1 29.92 66 PRO B N 1
ATOM 2890 C CA . PRO B 1 66 ? 5.527 -27.375 17.688 1 29.92 66 PRO B CA 1
ATOM 2891 C C . PRO B 1 66 ? 4.098 -26.938 17.391 1 29.92 66 PRO B C 1
ATOM 2893 O O . PRO B 1 66 ? 3.535 -26.125 18.125 1 29.92 66 PRO B O 1
ATOM 2896 N N . ILE B 1 67 ? 3.707 -26.688 16.188 1 33.34 67 ILE B N 1
ATOM 2897 C CA . ILE B 1 67 ? 2.291 -26.594 15.844 1 33.34 67 ILE B CA 1
ATOM 2898 C C . ILE B 1 67 ? 1.465 -27.391 16.859 1 33.34 67 ILE B C 1
ATOM 2900 O O . ILE B 1 67 ? 1.767 -28.547 17.141 1 33.34 67 ILE B O 1
ATOM 2904 N N . ALA B 1 68 ? 0.812 -26.781 17.75 1 32.47 68 ALA B N 1
ATOM 2905 C CA . ALA B 1 68 ? -0.171 -27.484 18.578 1 32.47 68 ALA B CA 1
ATOM 2906 C C . ALA B 1 68 ? -0.874 -28.578 17.781 1 32.47 68 ALA B C 1
ATOM 2908 O O . ALA B 1 68 ? -1.369 -28.328 16.672 1 32.47 68 ALA B O 1
ATOM 2909 N N . ARG B 1 69 ? -0.519 -29.766 18.016 1 33.97 69 ARG B N 1
ATOM 2910 C CA . ARG B 1 69 ? -1.211 -31 17.641 1 33.97 69 ARG B CA 1
ATOM 2911 C C . ARG B 1 69 ? -2.705 -30.891 17.922 1 33.97 69 ARG B C 1
ATOM 2913 O O . ARG B 1 69 ? -3.135 -31.016 19.062 1 33.97 69 ARG B O 1
ATOM 2920 N N . MET B 1 70 ? -3.543 -29.906 17.516 1 35.28 70 MET B N 1
ATOM 2921 C CA . MET B 1 70 ? -4.949 -30.281 17.609 1 35.28 70 MET B CA 1
ATOM 2922 C C . MET B 1 70 ? -5.129 -31.781 17.375 1 35.28 70 MET B C 1
ATOM 2924 O O . MET B 1 70 ? -4.52 -32.344 16.469 1 35.28 70 MET B O 1
ATOM 2928 N N . SER B 1 71 ? -5.668 -32.594 18.328 1 36.59 71 SER B N 1
ATOM 2929 C CA . SER B 1 71 ? -6.023 -34 18.453 1 36.59 71 SER B CA 1
ATOM 2930 C C . SER B 1 71 ? -6.754 -34.5 17.219 1 36.59 71 SER B C 1
ATOM 2932 O O . SER B 1 71 ? -7.199 -35.656 17.172 1 36.59 71 SER B O 1
ATOM 2934 N N . SER B 1 72 ? -7.707 -33.75 16.531 1 41.97 72 SER B N 1
ATOM 2935 C CA . SER B 1 72 ? -8.469 -34.562 15.602 1 41.97 72 SER B CA 1
ATOM 2936 C C . SER B 1 72 ? -7.551 -35.375 14.68 1 41.97 72 SER B C 1
ATOM 2938 O O . SER B 1 72 ? -6.594 -34.812 14.133 1 41.97 72 SER B O 1
ATOM 2940 N N . SER B 1 73 ? -7.438 -36.719 14.734 1 43.81 73 SER B N 1
ATOM 2941 C CA . SER B 1 73 ? -6.727 -37.844 14.094 1 43.81 73 SER B CA 1
ATOM 2942 C C . SER B 1 73 ? -6.633 -37.625 12.586 1 43.81 73 SER B C 1
ATOM 2944 O O . SER B 1 73 ? -6.066 -38.438 11.867 1 43.81 73 SER B O 1
ATOM 2946 N N . GLU B 1 74 ? -7.539 -36.938 11.938 1 53.5 74 GLU B N 1
ATOM 2947 C CA . GLU B 1 74 ? -7.492 -36.969 10.477 1 53.5 74 GLU B CA 1
ATOM 2948 C C . GLU B 1 74 ? -6.184 -36.375 9.945 1 53.5 74 GLU B C 1
ATOM 2950 O O . GLU B 1 74 ? -5.785 -35.281 10.336 1 53.5 74 GLU B O 1
ATOM 2955 N N . GLU B 1 75 ? -5.176 -37.188 9.531 1 73.12 75 GLU B N 1
ATOM 2956 C CA . GLU B 1 75 ? -3.842 -36.938 9 1 73.12 75 GLU B CA 1
ATOM 2957 C C . GLU B 1 75 ? -3.865 -35.781 7.977 1 73.12 75 GLU B C 1
ATOM 2959 O O . GLU B 1 75 ? -4.629 -35.844 7.012 1 73.12 75 GLU B O 1
ATOM 2964 N N . VAL B 1 76 ? -3.465 -34.594 8.242 1 89.94 76 VAL B N 1
ATOM 2965 C CA . VAL B 1 76 ? -3.373 -33.438 7.371 1 89.94 76 VAL B CA 1
ATOM 2966 C C . VAL B 1 76 ? -2.404 -33.719 6.227 1 89.94 76 VAL B C 1
ATOM 2968 O O . VAL B 1 76 ? -1.299 -34.219 6.449 1 89.94 76 VAL B O 1
ATOM 2971 N N . SER B 1 77 ? -2.926 -33.625 5.012 1 96.06 77 SER B N 1
ATOM 2972 C CA . SER B 1 77 ? -2.09 -33.844 3.836 1 96.06 77 SER B CA 1
ATOM 2973 C C . SER B 1 77 ? -0.954 -32.844 3.77 1 96.06 77 SER B C 1
ATOM 2975 O O . SER B 1 77 ? -1.026 -31.766 4.391 1 96.06 77 SER B O 1
ATOM 2977 N N . TRP B 1 78 ? 0.11 -33.156 3.119 1 97.38 78 TRP B N 1
ATOM 2978 C CA . TRP B 1 78 ? 1.213 -32.219 2.916 1 97.38 78 TRP B CA 1
ATOM 2979 C C . TRP B 1 78 ? 0.719 -30.938 2.287 1 97.38 78 TRP B C 1
ATOM 2981 O O . TRP B 1 78 ? 1.14 -29.844 2.686 1 97.38 78 TRP B O 1
ATOM 2991 N N . ILE B 1 79 ? -0.158 -31.047 1.314 1 98.38 79 ILE B N 1
ATOM 2992 C CA . ILE B 1 79 ? -0.68 -29.875 0.604 1 98.38 79 ILE B CA 1
ATOM 2993 C C . ILE B 1 79 ? -1.393 -28.953 1.584 1 98.38 79 ILE B C 1
ATOM 2995 O O . ILE B 1 79 ? -1.138 -27.75 1.603 1 98.38 79 ILE B O 1
ATOM 2999 N N . SER B 1 80 ? -2.266 -29.516 2.34 1 97.88 80 SER B N 1
ATOM 3000 C CA . SER B 1 80 ? -3.006 -28.734 3.32 1 97.88 80 SER B CA 1
ATOM 3001 C C . SER B 1 80 ? -2.068 -28.109 4.348 1 97.88 80 SER B C 1
ATOM 3003 O O . SER B 1 80 ? -2.246 -26.953 4.734 1 97.88 80 SER B O 1
ATOM 3005 N N . TRP B 1 81 ? -1.157 -28.875 4.75 1 97.44 81 TRP B N 1
ATOM 3006 C CA . TRP B 1 81 ? -0.162 -28.359 5.688 1 97.44 81 TRP B CA 1
ATOM 3007 C C . TRP B 1 81 ? 0.596 -27.188 5.086 1 97.44 81 TRP B C 1
ATOM 3009 O O . TRP B 1 81 ? 0.686 -26.125 5.699 1 97.44 81 TRP B O 1
ATOM 3019 N N . PHE B 1 82 ? 1.165 -27.438 3.9 1 97.94 82 PHE B N 1
ATOM 3020 C CA . PHE B 1 82 ? 1.961 -26.422 3.225 1 97.94 82 PHE B CA 1
ATOM 3021 C C . PHE B 1 82 ? 1.163 -25.141 3.057 1 97.94 82 PHE B C 1
ATOM 3023 O O . PHE B 1 82 ? 1.66 -24.047 3.354 1 97.94 82 PHE B O 1
ATOM 3030 N N . CYS B 1 83 ? -0.107 -25.219 2.596 1 97.81 83 CYS B N 1
ATOM 3031 C CA . CYS B 1 83 ? -0.95 -24.047 2.326 1 97.81 83 CYS B CA 1
ATOM 3032 C C . CYS B 1 83 ? -1.357 -23.359 3.623 1 97.81 83 CYS B C 1
ATOM 3034 O O . CYS B 1 83 ? -1.76 -22.203 3.611 1 97.81 83 CYS B O 1
ATOM 3036 N N . GLY B 1 84 ? -1.267 -24.047 4.691 1 96.75 84 GLY B N 1
ATOM 3037 C CA . GLY B 1 84 ? -1.633 -23.5 5.984 1 96.75 84 GLY B CA 1
ATOM 3038 C C . GLY B 1 84 ? -0.483 -22.797 6.684 1 96.75 84 GLY B C 1
ATOM 3039 O O . GLY B 1 84 ? -0.678 -22.141 7.715 1 96.75 84 GLY B O 1
ATOM 3040 N N . LEU B 1 85 ? 0.709 -22.906 6.145 1 96.38 85 LEU B N 1
ATOM 3041 C CA . LEU B 1 85 ? 1.875 -22.266 6.738 1 96.38 85 LEU B CA 1
ATOM 3042 C C . LEU B 1 85 ? 1.758 -20.75 6.66 1 96.38 85 LEU B C 1
ATOM 3044 O O . LEU B 1 85 ? 1.234 -20.219 5.68 1 96.38 85 LEU B O 1
ATOM 3048 N N . ARG B 1 86 ? 2.301 -20.062 7.727 1 95.81 86 ARG B N 1
ATOM 3049 C CA . ARG B 1 86 ? 2.365 -18.609 7.68 1 95.81 86 ARG B CA 1
ATOM 3050 C C . ARG B 1 86 ? 3.158 -18.125 6.469 1 95.81 86 ARG B C 1
ATOM 3052 O O . ARG B 1 86 ? 4.273 -18.594 6.23 1 95.81 86 ARG B O 1
ATOM 3059 N N . GLY B 1 87 ? 2.549 -17.281 5.703 1 96.44 87 GLY B N 1
ATOM 3060 C CA . GLY B 1 87 ? 3.199 -16.797 4.5 1 96.44 87 GLY B CA 1
ATOM 3061 C C . GLY B 1 87 ? 2.691 -17.453 3.232 1 96.44 87 GLY B C 1
ATOM 3062 O O . GLY B 1 87 ? 2.945 -16.984 2.127 1 96.44 87 GLY B O 1
ATOM 3063 N N . ASN B 1 88 ? 2.033 -18.562 3.406 1 97.81 88 ASN B N 1
ATOM 3064 C CA . ASN B 1 88 ? 1.555 -19.312 2.248 1 97.81 88 ASN B CA 1
ATOM 3065 C C . ASN B 1 88 ? 0.061 -19.094 2.02 1 97.81 88 ASN B C 1
ATOM 3067 O O . ASN B 1 88 ? -0.583 -19.875 1.318 1 97.81 88 ASN B O 1
ATOM 3071 N N . GLU B 1 89 ? -0.436 -18 2.58 1 97 89 GLU B N 1
ATOM 3072 C CA . GLU B 1 89 ? -1.873 -17.75 2.562 1 97 89 GLU B CA 1
ATOM 3073 C C . GLU B 1 89 ? -2.373 -17.5 1.143 1 97 89 GLU B C 1
ATOM 3075 O O . GLU B 1 89 ? -3.555 -17.688 0.852 1 97 89 GLU B O 1
ATOM 3080 N N . PHE B 1 90 ? -1.459 -17.141 0.253 1 98.62 90 PHE B N 1
ATOM 3081 C CA . PHE B 1 90 ? -1.89 -16.797 -1.098 1 98.62 90 PHE B CA 1
ATOM 3082 C C . PHE B 1 90 ? -2.141 -18.062 -1.921 1 98.62 90 PHE B C 1
ATOM 3084 O O . PHE B 1 90 ? -2.795 -18 -2.965 1 98.62 90 PHE B O 1
ATOM 3091 N N . PHE B 1 91 ? -1.612 -19.203 -1.499 1 98.81 91 PHE B N 1
ATOM 3092 C CA . PHE B 1 91 ? -1.766 -20.453 -2.25 1 98.81 91 PHE B CA 1
ATOM 3093 C C . PHE B 1 91 ? -3.174 -21.016 -2.086 1 98.81 91 PHE B C 1
ATOM 3095 O O . PHE B 1 91 ? -3.816 -20.797 -1.057 1 98.81 91 PHE B O 1
ATOM 3102 N N . CYS B 1 92 ? -3.646 -21.578 -3.062 1 98.75 92 CYS B N 1
ATOM 3103 C CA . CYS B 1 92 ? -4.789 -22.469 -2.924 1 98.75 92 CYS B CA 1
ATOM 3104 C C . CYS B 1 92 ? -4.348 -23.922 -2.998 1 98.75 92 CYS B C 1
ATOM 3106 O O . CYS B 1 92 ? -3.223 -24.219 -3.4 1 98.75 92 CYS B O 1
ATOM 3108 N N . GLU B 1 93 ? -5.18 -24.781 -2.52 1 98.75 93 GLU B N 1
ATOM 3109 C CA . GLU B 1 93 ? -4.855 -26.203 -2.543 1 98.75 93 GLU B CA 1
ATOM 3110 C C . GLU B 1 93 ? -5.113 -26.797 -3.922 1 98.75 93 GLU B C 1
ATOM 3112 O O . GLU B 1 93 ? -6.242 -26.781 -4.414 1 98.75 93 GLU B O 1
ATOM 3117 N N . VAL B 1 94 ? -4.062 -27.312 -4.496 1 98.81 94 VAL B N 1
ATOM 3118 C CA . VAL B 1 94 ? -4.172 -27.953 -5.801 1 98.81 94 VAL B CA 1
ATOM 3119 C C . VAL B 1 94 ? -4.773 -29.359 -5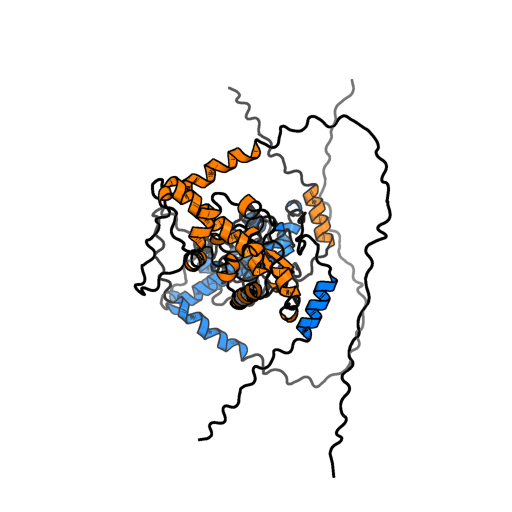.633 1 98.81 94 VAL B C 1
ATOM 3121 O O . VAL B 1 94 ? -4.371 -30.109 -4.746 1 98.81 94 VAL B O 1
ATOM 3124 N N . ASP B 1 95 ? -5.688 -29.641 -6.527 1 97.75 95 ASP B N 1
ATOM 3125 C CA . ASP B 1 95 ? -6.281 -30.969 -6.508 1 97.75 95 ASP B CA 1
ATOM 3126 C C . ASP B 1 95 ? -5.23 -32.031 -6.777 1 97.75 95 ASP B C 1
ATOM 3128 O O . ASP B 1 95 ? -4.461 -31.938 -7.734 1 97.75 95 ASP B O 1
ATOM 3132 N N . GLU B 1 96 ? -5.273 -33.125 -6.031 1 96.69 96 GLU B N 1
ATOM 3133 C CA . GLU B 1 96 ? -4.305 -34.188 -6.215 1 96.69 96 GLU B CA 1
ATOM 3134 C C . GLU B 1 96 ? -4.43 -34.812 -7.602 1 96.69 96 GLU B C 1
ATOM 3136 O O . GLU B 1 96 ? -3.432 -35.219 -8.195 1 96.69 96 GLU B O 1
ATOM 3141 N N . ASP B 1 97 ? -5.691 -34.938 -8.055 1 97.44 97 ASP B N 1
ATOM 3142 C CA . ASP B 1 97 ? -5.91 -35.5 -9.383 1 97.44 97 ASP B CA 1
ATOM 3143 C C . ASP B 1 97 ? -5.16 -34.719 -10.445 1 97.44 97 ASP B C 1
ATOM 3145 O O . ASP B 1 97 ? -4.676 -35.281 -11.43 1 97.44 97 ASP B O 1
ATOM 3149 N N . TYR B 1 98 ? -5.125 -33.438 -10.273 1 98.5 98 TYR B N 1
ATOM 3150 C CA . TYR B 1 98 ? -4.395 -32.562 -11.195 1 98.5 98 TYR B CA 1
ATOM 3151 C C . TYR B 1 98 ? -2.902 -32.875 -11.164 1 98.5 98 TYR B C 1
ATOM 3153 O O . TYR B 1 98 ? -2.25 -32.969 -12.203 1 98.5 98 TYR B O 1
ATOM 3161 N N . ILE B 1 99 ? -2.367 -33.094 -10 1 98.44 99 ILE B N 1
ATOM 3162 C CA . ILE B 1 99 ? -0.938 -33.312 -9.812 1 98.44 99 ILE B CA 1
ATOM 3163 C C . ILE B 1 99 ? -0.561 -34.688 -10.312 1 98.44 99 ILE B C 1
ATOM 3165 O O . ILE B 1 99 ? 0.542 -34.906 -10.828 1 98.44 99 ILE B O 1
ATOM 3169 N N . GLN B 1 100 ? -1.426 -35.625 -10.227 1 97.38 100 GLN B N 1
ATOM 3170 C CA . GLN B 1 100 ? -1.145 -37 -10.625 1 97.38 100 GLN B CA 1
ATOM 3171 C C . GLN B 1 100 ? -1.1 -37.125 -12.148 1 97.38 100 GLN B C 1
ATOM 3173 O O . GLN B 1 100 ? -0.56 -38.094 -12.68 1 97.38 100 GLN B O 1
ATOM 3178 N N . ASP B 1 101 ? -1.72 -36.188 -12.859 1 97.31 101 ASP B N 1
ATOM 3179 C CA . ASP B 1 101 ? -1.685 -36.188 -14.32 1 97.31 101 ASP B CA 1
ATOM 3180 C C . ASP B 1 101 ? -0.337 -35.688 -14.836 1 97.31 101 ASP B C 1
ATOM 3182 O O . ASP B 1 101 ? -0.044 -34.5 -14.781 1 97.31 101 ASP B O 1
ATOM 3186 N N . LYS B 1 102 ? 0.459 -36.562 -15.414 1 95.25 102 LYS B N 1
ATOM 3187 C CA . LYS B 1 102 ? 1.814 -36.281 -15.867 1 95.25 102 LYS B CA 1
ATOM 3188 C C . LYS B 1 102 ? 1.812 -35.188 -16.938 1 95.25 102 LYS B C 1
ATOM 3190 O O . LYS B 1 102 ? 2.783 -34.438 -17.062 1 95.25 102 LYS B O 1
ATOM 3195 N N . PHE B 1 103 ? 0.735 -35.125 -17.656 1 97.12 103 PHE B N 1
ATOM 3196 C CA . PHE B 1 103 ? 0.635 -34.094 -18.703 1 97.12 103 PHE B CA 1
ATOM 3197 C C . PHE B 1 103 ? 0.725 -32.688 -18.109 1 97.12 103 PHE B C 1
ATOM 3199 O O . PHE B 1 103 ? 1.346 -31.812 -18.703 1 97.12 103 PHE B O 1
ATOM 3206 N N . ASN B 1 104 ? 0.085 -32.531 -16.984 1 97.69 104 ASN B N 1
ATOM 3207 C CA . ASN B 1 104 ? 0.058 -31.234 -16.344 1 97.69 104 ASN B CA 1
ATOM 3208 C C . ASN B 1 104 ? 1.429 -30.859 -15.781 1 97.69 104 ASN B C 1
ATOM 3210 O O . ASN B 1 104 ? 1.673 -29.703 -15.453 1 97.69 104 ASN B O 1
ATOM 3214 N N . LEU B 1 105 ? 2.373 -31.75 -15.648 1 98 105 LEU B N 1
ATOM 3215 C CA . LEU B 1 105 ? 3.654 -31.516 -14.992 1 98 105 LEU B CA 1
ATOM 3216 C C . LEU B 1 105 ? 4.793 -31.516 -16.016 1 98 105 LEU B C 1
ATOM 3218 O O . LEU B 1 105 ? 5.961 -31.406 -15.633 1 98 105 LEU B O 1
ATOM 3222 N N . THR B 1 106 ? 4.477 -31.609 -17.234 1 97.38 106 THR B N 1
ATOM 3223 C CA . THR B 1 106 ? 5.477 -31.703 -18.297 1 97.38 106 THR B CA 1
ATOM 3224 C C . THR B 1 106 ? 6.488 -30.562 -18.188 1 97.38 106 THR B C 1
ATOM 3226 O O . THR B 1 106 ? 6.109 -29.406 -18 1 97.38 106 THR B O 1
ATOM 3229 N N . GLY B 1 107 ? 7.777 -30.906 -18.266 1 96.81 107 GLY B N 1
ATOM 3230 C CA . GLY B 1 107 ? 8.852 -29.938 -18.297 1 96.81 107 GLY B CA 1
ATOM 3231 C C . GLY B 1 107 ? 9.32 -29.516 -16.906 1 96.81 107 GLY B C 1
ATOM 3232 O O . GLY B 1 107 ? 10.383 -28.906 -16.766 1 96.81 107 GLY B O 1
ATOM 3233 N N . LEU B 1 108 ? 8.586 -29.859 -15.789 1 97.81 108 LEU B N 1
ATOM 3234 C CA . LEU B 1 108 ? 8.93 -29.406 -14.445 1 97.81 108 LEU B CA 1
ATOM 3235 C C . LEU B 1 108 ? 10.086 -30.234 -13.875 1 97.81 108 LEU B C 1
ATOM 3237 O O . LEU B 1 108 ? 10.82 -29.75 -13 1 97.81 108 LEU B O 1
ATOM 3241 N N . ASN B 1 109 ? 10.273 -31.469 -14.359 1 96.38 109 ASN B N 1
ATOM 3242 C CA . ASN B 1 109 ? 11.367 -32.312 -13.914 1 96.38 109 ASN B CA 1
ATOM 3243 C C . ASN B 1 109 ? 12.727 -31.703 -14.242 1 96.38 109 ASN B C 1
ATOM 3245 O O . ASN B 1 109 ? 13.711 -31.969 -13.555 1 96.38 109 ASN B O 1
ATOM 3249 N N . GLU B 1 110 ? 12.773 -30.859 -15.258 1 95.62 110 GLU B N 1
ATOM 3250 C CA . GLU B 1 110 ? 14.016 -30.203 -15.648 1 95.62 110 GLU B CA 1
ATOM 3251 C C . GLU B 1 110 ? 14.32 -29.016 -14.75 1 95.62 110 GLU B C 1
ATOM 3253 O O . GLU B 1 110 ? 15.477 -28.609 -14.609 1 95.62 110 GLU B O 1
ATOM 3258 N N . GLN B 1 111 ? 13.312 -28.484 -14.094 1 95.44 111 GLN B N 1
ATOM 3259 C CA . GLN B 1 111 ? 13.461 -27.25 -13.336 1 95.44 111 GLN B CA 1
ATOM 3260 C C . GLN B 1 111 ? 13.648 -27.531 -11.844 1 95.44 111 GLN B C 1
ATOM 3262 O O . GLN B 1 111 ? 14.219 -26.719 -11.117 1 95.44 111 GLN B O 1
ATOM 3267 N N . VAL B 1 112 ? 13.242 -28.703 -11.391 1 97.44 112 VAL B N 1
ATOM 3268 C CA . VAL B 1 112 ? 13.195 -28.969 -9.953 1 97.44 112 VAL B CA 1
ATOM 3269 C C . VAL B 1 112 ? 14.125 -30.125 -9.609 1 97.44 112 VAL B C 1
ATOM 3271 O O . VAL B 1 112 ? 13.938 -31.25 -10.094 1 97.44 112 VAL B O 1
ATOM 3274 N N . PRO B 1 113 ? 15.094 -29.844 -8.75 1 95 113 PRO B N 1
ATOM 3275 C CA . PRO B 1 113 ? 15.922 -30.953 -8.281 1 95 113 PRO B CA 1
ATOM 3276 C C . PRO B 1 113 ? 15.148 -31.953 -7.41 1 95 113 PRO B C 1
ATOM 3278 O O . PRO B 1 113 ? 14.172 -31.562 -6.762 1 95 113 PRO B O 1
ATOM 3281 N N . HIS B 1 114 ? 15.68 -33.281 -7.398 1 93.81 114 HIS B N 1
ATOM 3282 C CA . HIS B 1 114 ? 15.031 -34.312 -6.598 1 93.81 114 HIS B CA 1
ATOM 3283 C C . HIS B 1 114 ? 13.539 -34.375 -6.895 1 93.81 114 HIS B C 1
ATOM 3285 O O . HIS B 1 114 ? 12.719 -34.438 -5.973 1 93.81 114 HIS B O 1
ATOM 3291 N N . TYR B 1 115 ? 13.211 -34.25 -8.156 1 96.31 115 TYR B N 1
ATOM 3292 C CA . TYR B 1 115 ? 11.836 -34.125 -8.641 1 96.31 115 TYR B CA 1
ATOM 3293 C C . TYR B 1 115 ? 10.969 -35.281 -8.125 1 96.31 115 TYR B C 1
ATOM 3295 O O . TYR B 1 115 ? 9.883 -35.062 -7.59 1 96.31 115 TYR B O 1
ATOM 3303 N N . ARG B 1 116 ? 11.398 -36.5 -8.258 1 95.06 116 ARG B N 1
ATOM 3304 C CA . ARG B 1 116 ? 10.602 -37.688 -7.887 1 95.06 116 ARG B CA 1
ATOM 3305 C C . ARG B 1 116 ? 10.32 -37.688 -6.391 1 95.06 116 ARG B C 1
ATOM 3307 O O . ARG B 1 116 ? 9.188 -37.938 -5.969 1 95.06 116 ARG B O 1
ATOM 3314 N N . GLN B 1 117 ? 11.344 -37.406 -5.633 1 94.62 117 GLN B N 1
ATOM 3315 C CA . GLN B 1 117 ? 11.188 -37.406 -4.18 1 94.62 117 GLN B CA 1
ATOM 3316 C C . GLN B 1 117 ? 10.273 -36.25 -3.744 1 94.62 117 GLN B C 1
ATOM 3318 O O . GLN B 1 117 ? 9.469 -36.406 -2.824 1 94.62 117 GLN B O 1
ATOM 3323 N N . ALA B 1 118 ? 10.43 -35.125 -4.422 1 96.75 118 ALA B N 1
ATOM 3324 C CA . ALA B 1 118 ? 9.57 -33.969 -4.137 1 96.75 118 ALA B CA 1
ATOM 3325 C C . ALA B 1 118 ? 8.109 -34.281 -4.445 1 96.75 118 ALA B C 1
ATOM 3327 O O . ALA B 1 118 ? 7.223 -33.969 -3.645 1 96.75 118 ALA B O 1
ATOM 3328 N N . LEU B 1 119 ? 7.902 -34.906 -5.57 1 97.56 119 LEU B N 1
ATOM 3329 C CA . LEU B 1 119 ? 6.551 -35.281 -5.98 1 97.56 119 LEU B CA 1
ATOM 3330 C C . LEU B 1 119 ? 5.934 -36.281 -4.996 1 97.56 119 LEU B C 1
ATOM 3332 O O . LEU B 1 119 ? 4.766 -36.125 -4.621 1 97.56 119 LEU B O 1
ATOM 3336 N N . ASP B 1 120 ? 6.695 -37.25 -4.574 1 96.12 120 ASP B N 1
ATOM 3337 C CA . ASP B 1 120 ? 6.23 -38.25 -3.6 1 96.12 120 ASP B CA 1
ATOM 3338 C C . ASP B 1 120 ? 5.836 -37.562 -2.287 1 96.12 120 ASP B C 1
ATOM 3340 O O . ASP B 1 120 ? 4.824 -37.938 -1.68 1 96.12 120 ASP B O 1
ATOM 3344 N N . MET B 1 121 ? 6.637 -36.625 -1.932 1 95.44 121 MET B N 1
ATOM 3345 C CA . MET B 1 121 ? 6.344 -35.875 -0.699 1 95.44 121 MET B CA 1
ATOM 3346 C C . MET B 1 121 ? 5.031 -35.125 -0.817 1 95.44 121 MET B C 1
ATOM 3348 O O . MET B 1 121 ? 4.191 -35.188 0.082 1 95.44 121 MET B O 1
ATOM 3352 N N . ILE B 1 122 ? 4.793 -34.406 -1.942 1 97.75 122 ILE B N 1
ATOM 3353 C CA . ILE B 1 122 ? 3.596 -33.625 -2.17 1 97.75 122 ILE B CA 1
ATOM 3354 C C . ILE B 1 122 ? 2.361 -34.531 -2.135 1 97.75 122 ILE B C 1
ATOM 3356 O O . ILE B 1 122 ? 1.317 -34.125 -1.605 1 97.75 122 ILE B O 1
ATOM 3360 N N . LEU B 1 123 ? 2.568 -35.719 -2.643 1 97.12 123 LEU B N 1
ATOM 3361 C CA . LEU B 1 123 ? 1.441 -36.625 -2.773 1 97.12 123 LEU B CA 1
ATOM 3362 C C . LEU B 1 123 ? 1.352 -37.562 -1.567 1 97.12 123 LEU B C 1
ATOM 3364 O O . LEU B 1 123 ? 0.552 -38.5 -1.558 1 97.12 123 LEU B O 1
ATOM 3368 N N . ASP B 1 124 ? 2.168 -37.281 -0.5 1 95 124 ASP B N 1
ATOM 3369 C CA . ASP B 1 124 ? 2.184 -38.031 0.753 1 95 124 ASP B CA 1
ATOM 3370 C C . ASP B 1 124 ? 2.51 -39.5 0.51 1 95 124 ASP B C 1
ATOM 3372 O O . ASP B 1 124 ? 1.922 -40.375 1.137 1 95 124 ASP B O 1
ATOM 3376 N N . LEU B 1 125 ? 3.332 -39.719 -0.477 1 88.81 125 LEU B N 1
ATOM 3377 C CA . LEU B 1 125 ? 3.777 -41.062 -0.74 1 88.81 125 LEU B CA 1
ATOM 3378 C C . LEU B 1 125 ? 5.016 -41.406 0.085 1 88.81 125 LEU B C 1
ATOM 3380 O O . LEU B 1 125 ? 5.797 -40.531 0.431 1 88.81 125 LEU B O 1
ATOM 3384 N N . GLU B 1 126 ? 5.133 -42.531 0.551 1 78.38 126 GLU B N 1
ATOM 3385 C CA . GLU B 1 126 ? 6.246 -42.969 1.384 1 78.38 126 GLU B CA 1
ATOM 3386 C C . GLU B 1 126 ? 7.57 -42.875 0.634 1 78.38 126 GLU B C 1
ATOM 3388 O O . GLU B 1 126 ? 7.66 -43.25 -0.535 1 78.38 126 GLU B O 1
ATOM 3393 N N . PRO B 1 127 ? 8.516 -42.094 1.375 1 72.12 127 PRO B N 1
ATOM 3394 C CA . PRO B 1 127 ? 9.82 -42 0.732 1 72.12 127 PRO B CA 1
ATOM 3395 C C . PRO B 1 127 ? 10.477 -43.344 0.495 1 72.12 127 PRO B C 1
ATOM 3397 O O . PRO B 1 127 ? 10.164 -44.312 1.188 1 72.12 127 PRO B O 1
ATOM 3400 N N . ASP B 1 128 ? 11.25 -43.344 -0.574 1 62.91 128 ASP B N 1
ATOM 3401 C CA . ASP B 1 128 ? 12.07 -44.531 -0.756 1 62.91 128 ASP B CA 1
ATOM 3402 C C . ASP B 1 128 ? 13.031 -44.719 0.411 1 62.91 128 ASP B C 1
ATOM 3404 O O . ASP B 1 128 ? 13.477 -43.75 1.022 1 62.91 128 ASP B O 1
ATOM 3408 N N . ASP B 1 129 ? 13.164 -45.812 1.101 1 59.5 129 ASP B N 1
ATOM 3409 C CA . ASP B 1 129 ? 13.922 -46.281 2.252 1 59.5 129 ASP B CA 1
ATOM 3410 C C . ASP B 1 129 ? 15.258 -45.562 2.383 1 59.5 129 ASP B C 1
ATOM 3412 O O . ASP B 1 129 ? 15.75 -45.344 3.492 1 59.5 129 ASP B O 1
ATOM 3416 N N . ASP B 1 130 ? 15.875 -45.156 1.35 1 56.94 130 ASP B N 1
ATOM 3417 C CA . ASP B 1 130 ? 17.266 -44.75 1.438 1 56.94 130 ASP B CA 1
ATOM 3418 C C . ASP B 1 130 ? 17.391 -43.312 1.942 1 56.94 130 ASP B C 1
ATOM 3420 O O . ASP B 1 130 ? 18.5 -42.875 2.287 1 56.94 130 ASP B O 1
ATOM 3424 N N . LEU B 1 131 ? 16.453 -42.469 2.018 1 59.34 131 LEU B N 1
ATOM 3425 C CA . LEU B 1 131 ? 16.531 -41.031 2.195 1 59.34 131 LEU B CA 1
ATOM 3426 C C . LEU B 1 131 ? 16.672 -40.656 3.67 1 59.34 131 LEU B C 1
ATOM 3428 O O . LEU B 1 131 ? 17.062 -39.531 4.004 1 59.34 131 LEU B O 1
ATOM 3432 N N . GLU B 1 132 ? 16.266 -41.688 4.559 1 57.72 132 GLU B N 1
ATOM 3433 C CA . GLU B 1 132 ? 16.078 -41.375 5.969 1 57.72 132 GLU B CA 1
ATOM 3434 C C . GLU B 1 132 ? 17.406 -41.062 6.641 1 57.72 132 GLU B C 1
ATOM 3436 O O . GLU B 1 132 ? 17.438 -40.438 7.707 1 57.72 132 GLU B O 1
ATOM 3441 N N . ASP B 1 133 ? 18.469 -41.281 5.926 1 61.28 133 ASP B N 1
ATOM 3442 C CA . ASP B 1 133 ? 19.641 -41.312 6.789 1 61.28 133 ASP B CA 1
ATOM 3443 C C . ASP B 1 133 ? 20.406 -40 6.723 1 61.28 133 ASP B C 1
ATOM 3445 O O . ASP B 1 133 ? 21.344 -39.781 7.492 1 61.28 133 ASP B O 1
ATOM 3449 N N . ASN B 1 134 ? 20.047 -39.062 5.723 1 72.88 134 ASN B N 1
ATOM 3450 C CA . ASN B 1 134 ? 20.844 -37.875 5.691 1 72.88 134 ASN B CA 1
ATOM 3451 C C . ASN B 1 134 ? 19.984 -36.625 5.859 1 72.88 134 ASN B C 1
ATOM 3453 O O . ASN B 1 134 ? 19.266 -36.219 4.938 1 72.88 134 ASN B O 1
ATOM 3457 N N . PRO B 1 135 ? 20.016 -36.062 7.055 1 76.88 135 PRO B N 1
ATOM 3458 C CA . PRO B 1 135 ? 19.203 -34.875 7.348 1 76.88 135 PRO B CA 1
ATOM 3459 C C . PRO B 1 135 ? 19.359 -33.781 6.293 1 76.88 135 PRO B C 1
ATOM 3461 O O . PRO B 1 135 ? 18.391 -33.062 5.973 1 76.88 135 PRO B O 1
ATOM 3464 N N . ASN B 1 136 ? 20.5 -33.594 5.75 1 81.94 136 ASN B N 1
ATOM 3465 C CA . ASN B 1 136 ? 20.719 -32.562 4.738 1 81.94 136 ASN B CA 1
ATOM 3466 C C . ASN B 1 136 ? 19.906 -32.844 3.475 1 81.94 136 ASN B C 1
ATOM 3468 O O . ASN B 1 136 ? 19.359 -31.922 2.869 1 81.94 136 ASN B O 1
ATOM 3472 N N . GLN B 1 137 ? 19.812 -34.062 3.232 1 85.25 137 GLN B N 1
ATOM 3473 C CA . GLN B 1 137 ? 19.047 -34.438 2.045 1 85.25 137 GLN B CA 1
ATOM 3474 C C . GLN B 1 137 ? 17.562 -34.188 2.236 1 85.25 137 GLN B C 1
ATOM 3476 O O . GLN B 1 137 ? 16.859 -33.781 1.3 1 85.25 137 GLN B O 1
ATOM 3481 N N . SER B 1 138 ? 17.156 -34.344 3.428 1 86.19 138 SER B N 1
ATOM 3482 C CA . SER B 1 138 ? 15.75 -34.125 3.742 1 86.19 138 SER B CA 1
ATOM 3483 C C . SER B 1 138 ? 15.359 -32.656 3.545 1 86.19 138 SER B C 1
ATOM 3485 O O . SER B 1 138 ? 14.281 -32.375 3.023 1 86.19 138 SER B O 1
ATOM 3487 N N . ASP B 1 139 ? 16.25 -31.859 3.904 1 90.69 139 ASP B N 1
ATOM 3488 C CA . ASP B 1 139 ? 15.992 -30.438 3.746 1 90.69 139 ASP B CA 1
ATOM 3489 C C . ASP B 1 139 ? 15.914 -30.047 2.271 1 90.69 139 ASP B C 1
ATOM 3491 O O . ASP B 1 139 ? 15.086 -29.219 1.879 1 90.69 139 ASP B O 1
ATOM 3495 N N . LEU B 1 140 ? 16.766 -30.688 1.554 1 93.06 140 LEU B N 1
ATOM 3496 C CA . LEU B 1 140 ? 16.797 -30.391 0.123 1 93.06 140 LEU B CA 1
ATOM 3497 C C . LEU B 1 140 ? 15.523 -30.859 -0.553 1 93.06 140 LEU B C 1
ATOM 3499 O O . LEU B 1 140 ? 14.984 -30.172 -1.425 1 93.06 140 LEU B O 1
ATOM 3503 N N . ILE B 1 141 ? 15.047 -31.969 -0.123 1 93.94 141 ILE B N 1
ATOM 3504 C CA . ILE B 1 141 ? 13.836 -32.531 -0.701 1 93.94 141 ILE B CA 1
ATOM 3505 C C . ILE B 1 141 ? 12.633 -31.656 -0.33 1 93.94 141 ILE B C 1
ATOM 3507 O O . ILE B 1 141 ? 11.742 -31.438 -1.153 1 93.94 141 ILE B O 1
ATOM 3511 N N . GLU B 1 142 ? 12.633 -31.188 0.896 1 94.38 142 GLU B N 1
ATOM 3512 C CA . GLU B 1 142 ? 11.555 -30.312 1.327 1 94.38 142 GLU B CA 1
ATOM 3513 C C . GLU B 1 142 ? 11.531 -29.031 0.5 1 94.38 142 GLU B C 1
ATOM 3515 O O . GLU B 1 142 ? 10.461 -28.578 0.073 1 94.38 142 GLU B O 1
ATOM 3520 N N . GLN B 1 143 ? 12.602 -28.531 0.223 1 95.88 143 GLN B N 1
ATOM 3521 C CA . GLN B 1 143 ? 12.703 -27.328 -0.595 1 95.88 143 GLN B CA 1
ATOM 3522 C C . GLN B 1 143 ? 12.258 -27.594 -2.029 1 95.88 143 GLN B C 1
ATOM 3524 O O . GLN B 1 143 ? 11.562 -26.766 -2.635 1 95.88 143 GLN B O 1
ATOM 3529 N N . ALA B 1 144 ? 12.711 -28.688 -2.461 1 97.31 144 ALA B N 1
ATOM 3530 C CA . ALA B 1 144 ? 12.312 -29.094 -3.809 1 97.31 144 ALA B CA 1
ATOM 3531 C C . ALA B 1 144 ? 10.805 -29.266 -3.902 1 97.31 144 ALA B C 1
ATOM 3533 O O . ALA B 1 144 ? 10.188 -28.891 -4.898 1 97.31 144 ALA B O 1
ATOM 3534 N N . ALA B 1 145 ? 10.25 -29.859 -2.869 1 98 145 ALA B N 1
ATOM 3535 C CA . ALA B 1 145 ? 8.805 -30.062 -2.848 1 98 145 ALA B CA 1
ATOM 3536 C C . ALA B 1 145 ? 8.062 -28.734 -2.871 1 98 145 ALA B C 1
ATOM 3538 O O . ALA B 1 145 ? 7.055 -28.578 -3.572 1 98 145 ALA B O 1
ATOM 3539 N N . GLU B 1 146 ? 8.547 -27.797 -2.156 1 97.94 146 GLU B N 1
ATOM 3540 C CA . GLU B 1 146 ? 7.941 -26.469 -2.139 1 97.94 146 GLU B CA 1
ATOM 3541 C C . GLU B 1 146 ? 8.008 -25.812 -3.516 1 97.94 146 GLU B C 1
ATOM 3543 O O . GLU B 1 146 ? 7.016 -25.25 -3.988 1 97.94 146 GLU B O 1
ATOM 3548 N N . MET B 1 147 ? 9.141 -25.922 -4.078 1 98.12 147 MET B N 1
ATOM 3549 C CA . MET B 1 147 ? 9.32 -25.344 -5.406 1 98.12 147 MET B CA 1
ATOM 3550 C C . MET B 1 147 ? 8.414 -26.016 -6.426 1 98.12 147 MET B C 1
ATOM 3552 O O . MET B 1 147 ? 7.746 -25.344 -7.215 1 98.12 147 MET B O 1
ATOM 3556 N N . LEU B 1 148 ? 8.438 -27.312 -6.387 1 98.62 148 LEU B N 1
ATOM 3557 C CA . LEU B 1 148 ? 7.602 -28.062 -7.32 1 98.62 148 LEU B CA 1
ATOM 3558 C C . LEU B 1 148 ? 6.129 -27.703 -7.141 1 98.62 148 LEU B C 1
ATOM 3560 O O . LEU B 1 148 ? 5.426 -27.453 -8.125 1 98.62 148 LEU B O 1
ATOM 3564 N N . TYR B 1 149 ? 5.707 -27.688 -5.914 1 98.81 149 TYR B N 1
ATOM 3565 C CA . TYR B 1 149 ? 4.312 -27.344 -5.66 1 98.81 149 TYR B CA 1
ATOM 3566 C C . TYR B 1 149 ? 3.984 -25.953 -6.199 1 98.81 149 TYR B C 1
ATOM 3568 O O . TYR B 1 149 ? 2.926 -25.75 -6.793 1 98.81 149 TYR B O 1
ATOM 3576 N N . GLY B 1 150 ? 4.859 -24.984 -5.98 1 98.81 150 GLY B N 1
ATOM 3577 C CA . GLY B 1 150 ? 4.668 -23.641 -6.496 1 98.81 150 GLY B CA 1
ATOM 3578 C C . GLY B 1 150 ? 4.5 -23.609 -8.008 1 98.81 150 GLY B C 1
ATOM 3579 O O . GLY B 1 150 ? 3.594 -22.938 -8.516 1 98.81 150 GLY B O 1
ATOM 3580 N N . LEU B 1 151 ? 5.344 -24.312 -8.641 1 98.75 151 LEU B N 1
ATOM 3581 C CA . LEU B 1 151 ? 5.309 -24.328 -10.102 1 98.75 151 LEU B CA 1
ATOM 3582 C C . LEU B 1 151 ? 4.051 -25.016 -10.602 1 98.75 151 LEU B C 1
ATOM 3584 O O . LEU B 1 151 ? 3.459 -24.594 -11.602 1 98.75 151 LEU B O 1
ATOM 358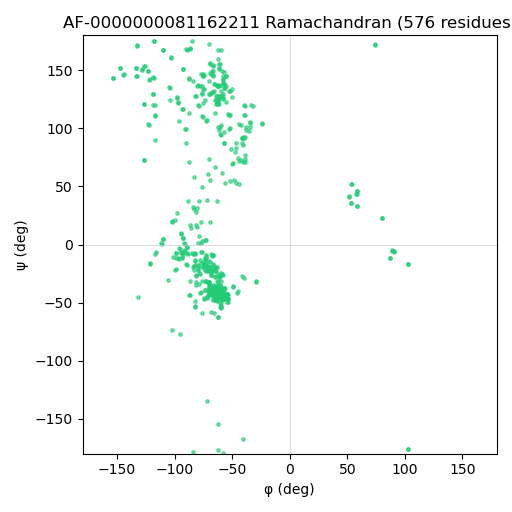8 N N . ILE B 1 152 ? 3.633 -26.047 -9.914 1 98.81 152 ILE B N 1
ATOM 3589 C CA . ILE B 1 152 ? 2.383 -26.719 -10.258 1 98.81 152 ILE B CA 1
ATOM 3590 C C . ILE B 1 152 ? 1.209 -25.781 -10.023 1 98.81 152 ILE B C 1
ATOM 3592 O O . ILE B 1 152 ? 0.292 -25.688 -10.844 1 98.81 152 ILE B O 1
ATOM 3596 N N . HIS B 1 153 ? 1.271 -25.109 -8.891 1 98.88 153 HIS B N 1
ATOM 3597 C CA . HIS B 1 153 ? 0.23 -24.156 -8.508 1 98.88 153 HIS B CA 1
ATOM 3598 C C . HIS B 1 153 ? 0.018 -23.109 -9.594 1 98.88 153 HIS B C 1
ATOM 3600 O O . HIS B 1 153 ? -1.121 -22.781 -9.93 1 98.88 153 HIS B O 1
ATOM 3606 N N . ALA B 1 154 ? 1.062 -22.578 -10.164 1 98.81 154 ALA B N 1
ATOM 3607 C CA . ALA B 1 154 ? 1.006 -21.562 -11.203 1 98.81 154 ALA B CA 1
ATOM 3608 C C . ALA B 1 154 ? 0.219 -22.047 -12.414 1 98.81 154 ALA B C 1
ATOM 3610 O O . ALA B 1 154 ? -0.496 -21.281 -13.055 1 98.81 154 ALA B O 1
ATOM 3611 N N . ARG B 1 155 ? 0.386 -23.281 -12.695 1 98.62 155 ARG B N 1
ATOM 3612 C CA . ARG B 1 155 ? -0.34 -23.859 -13.82 1 98.62 155 ARG B CA 1
ATOM 3613 C C . ARG B 1 155 ? -1.792 -24.141 -13.445 1 98.62 155 ARG B C 1
ATOM 3615 O O . ARG B 1 155 ? -2.699 -23.906 -14.25 1 98.62 155 ARG B O 1
ATOM 3622 N N . TYR B 1 156 ? -1.98 -24.625 -12.305 1 98.88 156 TYR B N 1
ATOM 3623 C CA . TYR B 1 156 ? -3.297 -25.031 -11.836 1 98.88 156 TYR B CA 1
ATOM 3624 C C . TYR B 1 156 ? -4.266 -23.859 -11.812 1 98.88 156 TYR B C 1
ATOM 3626 O O . TYR B 1 156 ? -5.422 -24 -12.211 1 98.88 156 TYR B O 1
ATOM 3634 N N . ILE B 1 157 ? -3.838 -22.656 -11.391 1 98.81 157 ILE B N 1
ATOM 3635 C CA . ILE B 1 157 ? -4.727 -21.516 -11.211 1 98.81 157 ILE B CA 1
ATOM 3636 C C . ILE B 1 157 ? -5.062 -20.906 -12.57 1 98.81 157 ILE B C 1
ATOM 3638 O O . ILE B 1 157 ? -5.809 -19.922 -12.648 1 98.81 157 ILE B O 1
ATOM 3642 N N . MET B 1 158 ? -4.539 -21.516 -13.617 1 98.31 158 MET B N 1
ATOM 3643 C CA . MET B 1 158 ? -4.906 -21.109 -14.969 1 98.31 158 MET B CA 1
ATOM 3644 C C . MET B 1 158 ? -6.043 -21.969 -15.508 1 98.31 158 MET B C 1
ATOM 3646 O O . MET B 1 158 ? -6.582 -21.688 -16.578 1 98.31 158 MET B O 1
ATOM 3650 N N . THR B 1 159 ? -6.395 -23 -14.773 1 98.31 159 THR B N 1
ATOM 3651 C CA . THR B 1 159 ? -7.535 -23.828 -15.117 1 98.31 159 THR B CA 1
ATOM 3652 C C . THR B 1 159 ? -8.828 -23.266 -14.547 1 98.31 159 THR B C 1
ATOM 3654 O O . THR B 1 159 ? -8.789 -22.359 -13.703 1 98.31 159 THR B O 1
ATOM 3657 N N . ASN B 1 160 ? -9.953 -23.828 -15.016 1 98.06 160 ASN B N 1
ATOM 3658 C CA . ASN B 1 160 ? -11.242 -23.375 -14.516 1 98.06 160 ASN B CA 1
ATOM 3659 C C . ASN B 1 160 ? -11.398 -23.656 -13.023 1 98.06 160 ASN B C 1
ATOM 3661 O O . ASN B 1 160 ? -11.891 -22.812 -12.273 1 98.06 160 ASN B O 1
ATOM 3665 N N . ARG B 1 161 ? -10.992 -24.828 -12.617 1 98.25 161 ARG B N 1
ATOM 3666 C CA . ARG B 1 161 ? -11.109 -25.203 -11.211 1 98.25 161 ARG B CA 1
ATOM 3667 C C . ARG B 1 161 ? -10.219 -24.312 -10.344 1 98.25 161 ARG B C 1
ATOM 3669 O O . ARG B 1 161 ? -10.648 -23.844 -9.289 1 98.25 161 ARG B O 1
ATOM 3676 N N . GLY B 1 162 ? -8.977 -24.125 -10.719 1 98.75 162 GLY B N 1
ATOM 3677 C CA . GLY B 1 162 ? -8.07 -23.25 -9.992 1 98.75 162 GLY B CA 1
ATOM 3678 C C . GLY B 1 162 ? -8.555 -21.812 -9.922 1 98.75 162 GLY B C 1
ATOM 3679 O O . GLY B 1 162 ? -8.492 -21.172 -8.867 1 98.75 162 GLY B O 1
ATOM 3680 N N . ILE B 1 163 ? -9.016 -21.266 -11.008 1 98.75 163 ILE B N 1
ATOM 3681 C CA . ILE B 1 163 ? -9.539 -19.906 -11.062 1 98.75 163 ILE B CA 1
ATOM 3682 C C . ILE B 1 163 ? -10.711 -19.766 -10.094 1 98.75 163 ILE B C 1
ATOM 3684 O O . ILE B 1 163 ? -10.812 -18.766 -9.375 1 98.75 163 ILE B O 1
ATOM 3688 N N . ALA B 1 164 ? -11.562 -20.766 -10.094 1 98.62 164 ALA B N 1
ATOM 3689 C CA . ALA B 1 164 ? -12.719 -20.734 -9.211 1 98.62 164 ALA B CA 1
ATOM 3690 C C . ALA B 1 164 ? -12.289 -20.641 -7.746 1 98.62 164 ALA B C 1
ATOM 3692 O O . ALA B 1 164 ? -12.852 -19.875 -6.969 1 98.62 164 ALA B O 1
ATOM 3693 N N . GLN B 1 165 ? -11.312 -21.438 -7.387 1 98.69 165 GLN B N 1
ATOM 3694 C CA . GLN B 1 165 ? -10.797 -21.406 -6.023 1 98.69 165 GLN B CA 1
ATOM 3695 C C . GLN B 1 165 ? -10.203 -20.031 -5.691 1 98.69 165 GLN B C 1
ATOM 3697 O O . GLN B 1 165 ? -10.422 -19.5 -4.602 1 98.69 165 GLN B O 1
ATOM 3702 N N . MET B 1 166 ? -9.484 -19.469 -6.613 1 98.81 166 MET B N 1
ATOM 3703 C CA . MET B 1 166 ? -8.82 -18.188 -6.395 1 98.81 166 MET B CA 1
ATOM 3704 C C . MET B 1 166 ? -9.828 -17.047 -6.336 1 98.81 166 MET B C 1
ATOM 3706 O O . MET B 1 166 ? -9.625 -16.062 -5.613 1 98.81 166 MET B O 1
ATOM 3710 N N . ILE B 1 167 ? -10.93 -17.172 -7.082 1 98.69 167 ILE B N 1
ATOM 3711 C CA . ILE B 1 167 ? -11.992 -16.172 -7.023 1 98.69 167 ILE B CA 1
ATOM 3712 C C . ILE B 1 167 ? -12.594 -16.141 -5.621 1 98.69 167 ILE B C 1
ATOM 3714 O O . ILE B 1 167 ? -12.859 -15.062 -5.078 1 98.69 167 ILE B O 1
ATOM 3718 N N . GLU B 1 168 ? -12.812 -17.281 -5.066 1 98.38 168 GLU B N 1
ATOM 3719 C CA . GLU B 1 168 ? -13.344 -17.359 -3.711 1 98.38 168 GLU B CA 1
ATOM 3720 C C . GLU B 1 168 ? -12.438 -16.641 -2.721 1 98.38 168 GLU B C 1
ATOM 3722 O O . GLU B 1 168 ? -12.906 -15.844 -1.902 1 98.38 168 GLU B O 1
ATOM 3727 N N . LYS B 1 169 ? -11.18 -16.906 -2.818 1 98.62 169 LYS B N 1
ATOM 3728 C CA . LYS B 1 169 ? -10.203 -16.25 -1.958 1 98.62 169 LYS B CA 1
ATOM 3729 C C . LYS B 1 169 ? -10.195 -14.742 -2.193 1 98.62 169 LYS B C 1
ATOM 3731 O O . LYS B 1 169 ? -10.133 -13.953 -1.243 1 98.62 169 LYS B O 1
ATOM 3736 N N . TRP B 1 170 ? -10.211 -14.359 -3.439 1 98.69 170 TRP B N 1
ATOM 3737 C CA . TRP B 1 170 ? -10.203 -12.961 -3.848 1 98.69 170 TRP B CA 1
ATOM 3738 C C . TRP B 1 170 ? -11.406 -12.219 -3.277 1 98.69 170 TRP B C 1
ATOM 3740 O O . TRP B 1 170 ? -11.266 -11.133 -2.713 1 98.69 170 TRP B O 1
ATOM 3750 N N . GLN B 1 171 ? -12.547 -12.797 -3.396 1 97.62 171 GLN B N 1
ATOM 3751 C CA . GLN B 1 171 ? -13.789 -12.18 -2.947 1 97.62 171 GLN B CA 1
ATOM 3752 C C . GLN B 1 171 ? -13.828 -12.078 -1.425 1 97.62 171 GLN B C 1
ATOM 3754 O O . GLN B 1 171 ? -14.484 -11.188 -0.875 1 97.62 171 GLN B O 1
ATOM 3759 N N . GLN B 1 172 ? -13.109 -12.969 -0.726 1 97.5 172 GLN B N 1
ATOM 3760 C CA . GLN B 1 172 ? -13.023 -12.93 0.73 1 97.5 172 GLN B CA 1
ATOM 3761 C C . GLN B 1 172 ? -11.969 -11.922 1.189 1 97.5 172 GLN B C 1
ATOM 3763 O O . GLN B 1 172 ? -11.836 -11.656 2.385 1 97.5 172 GLN B O 1
ATOM 3768 N N . GLY B 1 173 ? -11.219 -11.398 0.268 1 97.94 173 GLY B N 1
ATOM 3769 C CA . GLY B 1 173 ? -10.188 -10.43 0.598 1 97.94 173 GLY B CA 1
ATOM 3770 C C . GLY B 1 173 ? -8.914 -11.062 1.124 1 97.94 173 GLY B C 1
ATOM 3771 O O . GLY B 1 173 ? -8.133 -10.414 1.818 1 97.94 173 GLY B O 1
ATOM 3772 N N . ASP B 1 174 ? -8.68 -12.312 0.809 1 97.88 174 ASP B N 1
ATOM 3773 C CA . ASP B 1 174 ? -7.562 -13.07 1.358 1 97.88 174 ASP B CA 1
ATOM 3774 C C . ASP B 1 174 ? -6.227 -12.484 0.907 1 97.88 174 ASP B C 1
ATOM 3776 O O . ASP B 1 174 ? -5.207 -12.656 1.578 1 97.88 174 ASP B O 1
ATOM 3780 N N . PHE B 1 175 ? -6.199 -11.758 -0.195 1 98.44 175 PHE B N 1
ATOM 3781 C CA . PHE B 1 175 ? -4.938 -11.289 -0.757 1 98.44 175 PHE B CA 1
ATOM 3782 C C . PHE B 1 175 ? -4.664 -9.844 -0.355 1 98.44 175 PHE B C 1
ATOM 3784 O O . PHE B 1 175 ? -3.6 -9.305 -0.65 1 98.44 175 PHE B O 1
ATOM 3791 N N . GLY B 1 176 ? -5.656 -9.242 0.274 1 97.75 176 GLY B N 1
ATOM 3792 C CA . GLY B 1 176 ? -5.5 -7.852 0.675 1 97.75 176 GLY B CA 1
ATOM 3793 C C . GLY B 1 176 ? -6.234 -6.883 -0.231 1 97.75 176 GLY B C 1
ATOM 3794 O O . GLY B 1 176 ? -6.961 -7.297 -1.135 1 97.75 176 GLY B O 1
ATOM 3795 N N . TYR B 1 177 ? -6.023 -5.625 0.075 1 98.19 177 TYR B N 1
ATOM 3796 C CA . TYR B 1 177 ? -6.766 -4.566 -0.601 1 98.19 177 TYR B CA 1
ATOM 3797 C C . TYR B 1 177 ? -5.82 -3.512 -1.165 1 98.19 177 TYR B C 1
ATOM 3799 O O . TYR B 1 177 ? -4.73 -3.297 -0.631 1 98.19 177 TYR B O 1
ATOM 3807 N N . CYS B 1 178 ? -6.242 -2.875 -2.25 1 98.44 178 CYS B N 1
ATOM 3808 C CA . CYS B 1 178 ? -5.426 -1.857 -2.902 1 98.44 178 CYS B CA 1
ATOM 3809 C C . CYS B 1 178 ? -5.203 -0.664 -1.982 1 98.44 178 CYS B C 1
ATOM 3811 O O . CYS B 1 178 ? -6.16 -0.105 -1.441 1 98.44 178 CYS B O 1
ATOM 3813 N N . PRO B 1 179 ? -3.955 -0.28 -1.813 1 97.94 179 PRO B N 1
ATOM 3814 C CA . PRO B 1 179 ? -3.67 0.848 -0.924 1 97.94 179 PRO B CA 1
ATOM 3815 C C . PRO B 1 179 ? -4.016 2.195 -1.551 1 97.94 179 PRO B C 1
ATOM 3817 O O . PRO B 1 179 ? -4.043 3.215 -0.856 1 97.94 179 PRO B O 1
ATOM 3820 N N . ARG B 1 180 ? -4.137 2.25 -2.852 1 97.69 180 ARG B N 1
ATOM 3821 C CA . ARG B 1 180 ? -4.492 3.496 -3.523 1 97.69 180 ARG B CA 1
ATOM 3822 C C . ARG B 1 180 ? -5.836 4.02 -3.033 1 97.69 180 ARG B C 1
ATOM 3824 O O . ARG B 1 180 ? -6.844 3.312 -3.09 1 97.69 180 ARG B O 1
ATOM 3831 N N . VAL B 1 181 ? -5.949 5.254 -2.609 1 97.94 181 VAL B N 1
ATOM 3832 C CA . VAL B 1 181 ? -7.113 5.824 -1.94 1 97.94 181 VAL B CA 1
ATOM 3833 C C . VAL B 1 181 ? -8.344 5.688 -2.838 1 97.94 181 VAL B C 1
ATOM 3835 O O . VAL B 1 181 ? -9.398 5.23 -2.393 1 97.94 181 VAL B O 1
ATOM 3838 N N . TYR B 1 182 ? -8.211 5.965 -4.035 1 97.31 182 TYR B N 1
ATOM 3839 C CA . TYR B 1 182 ? -9.406 6.09 -4.871 1 97.31 182 TYR B CA 1
ATOM 3840 C C . TYR B 1 182 ? -9.742 4.766 -5.543 1 97.31 182 TYR B C 1
ATOM 3842 O O . TYR B 1 182 ? -10.617 4.703 -6.41 1 97.31 182 TYR B O 1
ATOM 3850 N N . CYS B 1 183 ? -9.031 3.695 -5.227 1 97.75 183 CYS B N 1
ATOM 3851 C CA . CYS B 1 183 ? -9.453 2.346 -5.578 1 97.75 183 CYS B CA 1
ATOM 3852 C C . CYS B 1 183 ? -10.438 1.798 -4.551 1 97.75 183 CYS B C 1
ATOM 3854 O O . CYS B 1 183 ? -11 0.718 -4.738 1 97.75 183 CYS B O 1
ATOM 3856 N N . GLU B 1 184 ? -10.562 2.58 -3.494 1 96.5 184 GLU B N 1
ATOM 3857 C CA . GLU B 1 184 ? -11.609 2.332 -2.51 1 96.5 184 GLU B CA 1
ATOM 3858 C C . GLU B 1 184 ? -11.555 0.897 -1.994 1 96.5 184 GLU B C 1
ATOM 3860 O O . GLU B 1 184 ? -12.562 0.182 -2.021 1 96.5 184 GLU B O 1
ATOM 3865 N N . ASN B 1 185 ? -10.422 0.476 -1.556 1 97.25 185 ASN B N 1
ATOM 3866 C CA . ASN B 1 185 ? -10.195 -0.816 -0.919 1 97.25 185 ASN B CA 1
ATOM 3867 C C . ASN B 1 185 ? -10.602 -1.971 -1.83 1 97.25 185 ASN B C 1
ATOM 3869 O O . ASN B 1 185 ? -11.258 -2.914 -1.386 1 97.25 185 ASN B O 1
ATOM 3873 N N . GLN B 1 186 ? -10.25 -1.876 -3.102 1 98.12 186 GLN B N 1
ATOM 3874 C CA . GLN B 1 186 ? -10.461 -2.955 -4.062 1 98.12 186 GLN B CA 1
ATOM 3875 C C . GLN B 1 186 ? -9.633 -4.184 -3.697 1 98.12 186 GLN B C 1
ATOM 3877 O O . GLN B 1 186 ? -8.414 -4.094 -3.537 1 98.12 186 GLN B O 1
ATOM 3882 N N . PRO B 1 187 ? -10.297 -5.402 -3.535 1 98.75 187 PRO B N 1
ATOM 3883 C CA . PRO B 1 187 ? -9.508 -6.617 -3.328 1 98.75 187 PRO B CA 1
ATOM 3884 C C . PRO B 1 187 ? -8.516 -6.879 -4.465 1 98.75 187 PRO B C 1
ATOM 3886 O O . PRO B 1 187 ? -8.844 -6.656 -5.633 1 98.75 187 PRO B O 1
ATOM 3889 N N . MET B 1 188 ? -7.363 -7.355 -4.086 1 98.81 188 MET B N 1
ATOM 3890 C CA . MET B 1 188 ? -6.301 -7.52 -5.078 1 98.81 188 MET B CA 1
ATOM 3891 C C . MET B 1 188 ? -6.043 -8.992 -5.359 1 98.81 188 MET B C 1
ATOM 3893 O O . MET B 1 188 ? -6.613 -9.867 -4.699 1 98.81 188 MET B O 1
ATOM 3897 N N . LEU B 1 189 ? -5.289 -9.234 -6.418 1 98.88 189 LEU B N 1
ATOM 3898 C CA . LEU B 1 189 ? -4.938 -10.586 -6.848 1 98.88 189 LEU B CA 1
ATOM 3899 C C . LEU B 1 189 ? -3.426 -10.766 -6.887 1 98.88 189 LEU B C 1
ATOM 3901 O O . LEU B 1 189 ? -2.697 -9.859 -7.297 1 98.88 189 LEU B O 1
ATOM 3905 N N . PRO B 1 190 ? -2.941 -11.969 -6.477 1 98.88 190 PRO B N 1
ATOM 3906 C CA . PRO B 1 190 ? -1.5 -12.211 -6.59 1 98.88 190 PRO B CA 1
ATOM 3907 C C . PRO B 1 190 ? -1.033 -12.32 -8.039 1 98.88 190 PRO B C 1
ATOM 3909 O O . PRO B 1 190 ? -1.78 -12.797 -8.898 1 98.88 190 PRO B O 1
ATOM 3912 N N . ILE B 1 191 ? 0.21 -11.859 -8.281 1 98.88 191 ILE B N 1
ATOM 3913 C CA . ILE B 1 191 ? 0.772 -11.906 -9.625 1 98.88 191 ILE B CA 1
ATOM 3914 C C . ILE B 1 191 ? 2.297 -11.969 -9.547 1 98.88 191 ILE B C 1
ATOM 3916 O O . ILE B 1 191 ? 2.898 -11.453 -8.602 1 98.88 191 ILE B O 1
ATOM 3920 N N . GLY B 1 192 ? 2.855 -12.727 -10.461 1 98.5 192 GLY B N 1
ATOM 3921 C CA . GLY B 1 192 ? 4.289 -12.641 -10.68 1 98.5 192 GLY B CA 1
ATOM 3922 C C . GLY B 1 192 ? 4.672 -11.648 -11.766 1 98.5 192 GLY B C 1
ATOM 3923 O O . GLY B 1 192 ? 3.902 -11.422 -12.703 1 98.5 192 GLY B O 1
ATOM 3924 N N . LEU B 1 193 ? 5.852 -11.094 -11.602 1 97.5 193 LEU B N 1
ATOM 3925 C CA . LEU B 1 193 ? 6.371 -10.219 -12.641 1 97.5 193 LEU B CA 1
ATOM 3926 C C . LEU B 1 193 ? 7.25 -10.992 -13.617 1 97.5 193 LEU B C 1
ATOM 3928 O O . LEU B 1 193 ? 7.656 -10.453 -14.648 1 97.5 193 LEU B O 1
ATOM 3932 N N . SER B 1 194 ? 7.582 -12.188 -13.258 1 96.88 194 SER B N 1
ATOM 3933 C CA . SER B 1 194 ? 8.344 -13.133 -14.062 1 96.88 194 SER B CA 1
ATOM 3934 C C . SER B 1 194 ? 7.852 -14.562 -13.852 1 96.88 194 SER B C 1
ATOM 3936 O O . SER B 1 194 ? 7.453 -14.93 -12.742 1 96.88 194 SER B O 1
ATOM 3938 N N . ASP B 1 195 ? 7.922 -15.359 -14.914 1 96.75 195 ASP B N 1
ATOM 3939 C CA . ASP B 1 195 ? 7.535 -16.766 -14.805 1 96.75 195 ASP B CA 1
ATOM 3940 C C . ASP B 1 195 ? 8.742 -17.641 -14.469 1 96.75 195 ASP B C 1
ATOM 3942 O O . ASP B 1 195 ? 8.617 -18.859 -14.359 1 96.75 195 ASP B O 1
ATOM 3946 N N . VAL B 1 196 ? 9.867 -17.047 -14.305 1 96.62 196 VAL B N 1
ATOM 3947 C CA . VAL B 1 196 ? 11.094 -17.766 -13.977 1 96.62 196 VAL B CA 1
ATOM 3948 C C . VAL B 1 196 ? 11.328 -17.719 -12.469 1 96.62 196 VAL B C 1
ATOM 3950 O O . VAL B 1 196 ? 11.484 -16.641 -11.891 1 96.62 196 VAL B O 1
ATOM 3953 N N . PRO B 1 197 ? 11.406 -18.938 -11.836 1 96.62 197 PRO B N 1
ATOM 3954 C CA . PRO B 1 197 ? 11.625 -18.969 -10.391 1 96.62 197 PRO B CA 1
ATOM 3955 C C . PRO B 1 197 ? 12.891 -18.234 -9.961 1 96.62 197 PRO B C 1
ATOM 3957 O O . PRO B 1 197 ? 13.922 -18.312 -10.633 1 96.62 197 PRO B O 1
ATOM 3960 N N . GLY B 1 198 ? 12.758 -17.5 -8.867 1 96.5 198 GLY B N 1
ATOM 3961 C CA . GLY B 1 198 ? 13.906 -16.828 -8.281 1 96.5 198 GLY B CA 1
ATOM 3962 C C . GLY B 1 198 ? 14.109 -15.422 -8.82 1 96.5 198 GLY B C 1
ATOM 3963 O O . GLY B 1 198 ? 14.945 -14.672 -8.305 1 96.5 198 GLY B O 1
ATOM 3964 N N . GLU B 1 199 ? 13.375 -14.977 -9.781 1 97.31 199 GLU B N 1
ATOM 3965 C CA . GLU B 1 199 ? 13.617 -13.695 -10.43 1 97.31 199 GLU B CA 1
ATOM 3966 C C . GLU B 1 199 ? 12.914 -12.562 -9.688 1 97.31 199 GLU B C 1
ATOM 3968 O O . GLU B 1 199 ? 13.461 -11.461 -9.562 1 97.31 199 GLU B O 1
ATOM 3973 N N . SER B 1 200 ? 11.719 -12.805 -9.305 1 97.81 200 SER B N 1
ATOM 3974 C CA . SER B 1 200 ? 10.938 -11.805 -8.594 1 97.81 200 SER B CA 1
ATOM 3975 C C . SER B 1 200 ? 9.992 -12.453 -7.59 1 97.81 200 SER B C 1
ATOM 3977 O O . SER B 1 200 ? 9.586 -13.609 -7.762 1 97.81 200 SER B O 1
ATOM 3979 N N . MET B 1 201 ? 9.703 -11.711 -6.574 1 98.56 201 MET B N 1
ATOM 3980 C CA . MET B 1 201 ? 8.75 -12.18 -5.57 1 98.56 201 MET B CA 1
ATOM 3981 C C . MET B 1 201 ? 7.332 -11.766 -5.934 1 98.56 201 MET B C 1
ATOM 3983 O O . MET B 1 201 ? 7.129 -10.953 -6.836 1 98.56 201 MET B O 1
ATOM 3987 N N . VAL B 1 202 ? 6.441 -12.344 -5.223 1 98.81 202 VAL B N 1
ATOM 3988 C CA . VAL B 1 202 ? 5.027 -12.172 -5.535 1 98.81 202 VAL B CA 1
ATOM 3989 C C . VAL B 1 202 ? 4.629 -10.711 -5.312 1 98.81 202 VAL B C 1
ATOM 3991 O O . VAL B 1 202 ? 5.086 -10.078 -4.363 1 98.81 202 VAL B O 1
ATOM 3994 N N . LYS B 1 203 ? 3.844 -10.156 -6.195 1 98.81 203 LYS B N 1
ATOM 3995 C CA . LYS B 1 203 ? 3.201 -8.852 -6.09 1 98.81 203 LYS B CA 1
ATOM 3996 C C . LYS B 1 203 ? 1.68 -8.984 -6.105 1 98.81 203 LYS B C 1
ATOM 3998 O O . LYS B 1 203 ? 1.149 -10.094 -6.148 1 98.81 203 LYS B O 1
ATOM 4003 N N . LEU B 1 204 ? 1.028 -7.887 -5.926 1 98.81 204 LEU B N 1
ATOM 4004 C CA . LEU B 1 204 ? -0.43 -7.863 -5.93 1 98.81 204 LEU B CA 1
ATOM 4005 C C . LEU B 1 204 ? -0.953 -6.965 -7.047 1 98.81 204 LEU B C 1
ATOM 4007 O O . LEU B 1 204 ? -0.458 -5.852 -7.238 1 98.81 204 LEU B O 1
ATOM 4011 N N . TYR B 1 205 ? -1.848 -7.512 -7.797 1 98.81 205 TYR B N 1
ATOM 4012 C CA . TYR B 1 205 ? -2.479 -6.809 -8.906 1 98.81 205 TYR B CA 1
ATOM 4013 C C . TYR B 1 205 ? -3.83 -6.238 -8.5 1 98.81 205 TYR B C 1
ATOM 4015 O O . TYR B 1 205 ? -4.676 -6.957 -7.957 1 98.81 205 TYR B O 1
ATOM 4023 N N . CYS B 1 206 ? -4.059 -4.906 -8.695 1 98.69 206 CYS B N 1
ATOM 4024 C CA . CYS B 1 206 ? -5.371 -4.301 -8.508 1 98.69 206 CYS B CA 1
ATOM 4025 C C . CYS B 1 206 ? -6.148 -4.262 -9.82 1 98.69 206 CYS B C 1
ATOM 4027 O O . CYS B 1 206 ? -5.742 -3.582 -10.766 1 98.69 206 CYS B O 1
ATOM 4029 N N . PRO B 1 207 ? -7.227 -4.941 -9.859 1 97.75 207 PRO B N 1
ATOM 4030 C CA . PRO B 1 207 ? -7.992 -4.949 -11.109 1 97.75 207 PRO B CA 1
ATOM 4031 C C . PRO B 1 207 ? -8.727 -3.635 -11.359 1 97.75 207 PRO B C 1
ATOM 4033 O O . PRO B 1 207 ? -9.242 -3.41 -12.453 1 97.75 207 PRO B O 1
ATOM 4036 N N . LYS B 1 208 ? -8.812 -2.779 -10.406 1 97.19 208 LYS B N 1
ATOM 4037 C CA . LYS B 1 208 ? -9.484 -1.494 -10.57 1 97.19 208 LYS B CA 1
ATOM 4038 C C . LYS B 1 208 ? -8.562 -0.476 -11.234 1 97.19 208 LYS B C 1
ATOM 4040 O O . LYS B 1 208 ? -8.906 0.102 -12.266 1 97.19 208 LYS B O 1
ATOM 4045 N N . CYS B 1 209 ? -7.395 -0.301 -10.664 1 96.44 209 CYS B N 1
ATOM 4046 C CA . CYS B 1 209 ? -6.461 0.654 -11.242 1 96.44 209 CYS B CA 1
ATOM 4047 C C . CYS B 1 209 ? -5.516 -0.036 -12.219 1 96.44 209 CYS B C 1
ATOM 4049 O O . CYS B 1 209 ? -4.746 0.626 -12.922 1 96.44 209 CYS B O 1
ATOM 4051 N N . GLN B 1 210 ? -5.527 -1.329 -12.32 1 96.31 210 GLN B N 1
ATOM 4052 C CA . GLN B 1 210 ? -4.754 -2.145 -13.258 1 96.31 210 GLN B CA 1
ATOM 4053 C C . GLN B 1 210 ? -3.258 -1.9 -13.086 1 96.31 210 GLN B C 1
ATOM 4055 O O . GLN B 1 210 ? -2.543 -1.69 -14.07 1 96.31 210 GLN B O 1
ATOM 4060 N N . ASP B 1 211 ? -2.85 -1.896 -11.844 1 97.75 211 ASP B N 1
ATOM 4061 C CA . ASP B 1 211 ? -1.444 -1.737 -11.484 1 97.75 211 ASP B CA 1
ATOM 4062 C C . ASP B 1 211 ? -1.022 -2.777 -10.453 1 97.75 211 ASP B C 1
ATOM 4064 O O . ASP B 1 211 ? -1.845 -3.57 -9.992 1 97.75 211 ASP B O 1
ATOM 4068 N N . VAL B 1 212 ? 0.336 -2.865 -10.172 1 98.62 212 VAL B N 1
ATOM 4069 C CA . VAL B 1 212 ? 0.86 -3.902 -9.289 1 98.62 212 VAL B CA 1
ATOM 4070 C C . VAL B 1 212 ? 1.517 -3.26 -8.062 1 98.62 212 VAL B C 1
ATOM 4072 O O . VAL B 1 212 ? 2.166 -2.217 -8.18 1 98.62 212 VAL B O 1
ATOM 4075 N N . TYR B 1 213 ? 1.372 -3.891 -6.941 1 98.62 213 TYR B N 1
ATOM 4076 C CA . TYR B 1 213 ? 1.805 -3.359 -5.652 1 98.62 213 TYR B CA 1
ATOM 4077 C C . TYR B 1 213 ? 2.568 -4.414 -4.859 1 98.62 213 TYR B C 1
ATOM 4079 O O . TYR B 1 213 ? 2.34 -5.613 -5.027 1 98.62 213 TYR B O 1
ATOM 4087 N N . THR B 1 214 ? 3.469 -3.936 -4.02 1 98.19 214 THR B N 1
ATOM 4088 C CA . THR B 1 214 ? 4.152 -4.809 -3.072 1 98.19 214 THR B CA 1
ATOM 4089 C C . THR B 1 214 ? 3.225 -5.188 -1.921 1 98.19 214 THR B C 1
ATOM 4091 O O . THR B 1 214 ? 2.525 -4.336 -1.374 1 98.19 214 THR B O 1
ATOM 4094 N N . PRO B 1 215 ? 3.213 -6.457 -1.588 1 97.5 215 PRO B N 1
ATOM 4095 C CA . PRO B 1 215 ? 2.355 -6.867 -0.474 1 97.5 215 PRO B CA 1
ATOM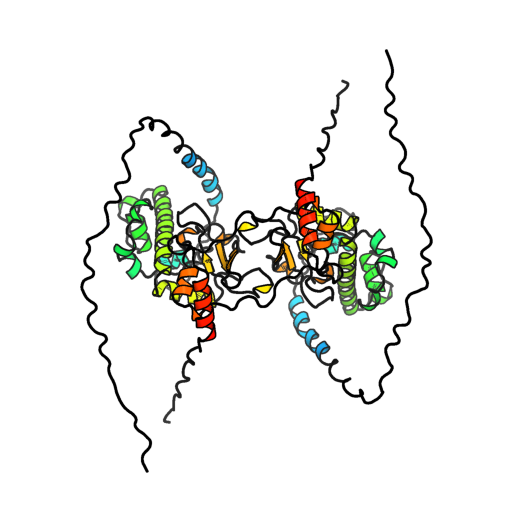 4096 C C . PRO B 1 215 ? 2.635 -6.086 0.807 1 97.5 215 PRO B C 1
ATOM 4098 O O . PRO B 1 215 ? 3.791 -5.777 1.106 1 97.5 215 PRO B O 1
ATOM 4101 N N . LYS B 1 216 ? 1.555 -5.859 1.521 1 94.88 216 LYS B N 1
ATOM 4102 C CA . LYS B 1 216 ? 1.649 -5.094 2.76 1 94.88 216 LYS B CA 1
ATOM 4103 C C . LYS B 1 216 ? 2.447 -5.852 3.816 1 94.88 216 LYS B C 1
ATOM 4105 O O . LYS B 1 216 ? 3.33 -5.285 4.461 1 94.88 216 LYS B O 1
ATOM 4110 N N . SER B 1 217 ? 2.115 -7.102 3.973 1 93.5 217 SER B N 1
ATOM 4111 C CA . SER B 1 217 ? 2.766 -7.922 4.988 1 93.5 217 SER B CA 1
ATOM 4112 C C . SER B 1 217 ? 4.129 -8.414 4.512 1 93.5 217 SER B C 1
ATOM 4114 O O . SER B 1 217 ? 4.25 -8.938 3.402 1 93.5 217 SER B O 1
ATOM 4116 N N . SER B 1 218 ? 5.078 -8.359 5.363 1 93.81 218 SER B N 1
ATOM 4117 C CA . SER B 1 218 ? 6.426 -8.812 5.043 1 93.81 218 SER B CA 1
ATOM 4118 C C . SER B 1 218 ? 6.473 -10.328 4.895 1 93.81 218 SER B C 1
ATOM 4120 O O . SER B 1 218 ? 7.398 -10.875 4.281 1 93.81 218 SER B O 1
ATOM 4122 N N . ARG B 1 219 ? 5.52 -10.984 5.488 1 94.81 219 ARG B N 1
ATOM 4123 C CA . ARG B 1 219 ? 5.48 -12.438 5.414 1 94.81 219 ARG B CA 1
ATOM 4124 C C . ARG B 1 219 ? 5.383 -12.914 3.965 1 94.81 219 ARG B C 1
ATOM 4126 O O . ARG B 1 219 ? 5.816 -14.016 3.637 1 94.81 219 ARG B O 1
ATOM 4133 N N . HIS B 1 220 ? 4.883 -12.094 3.133 1 96.19 220 HIS B N 1
ATOM 4134 C CA . HIS B 1 220 ? 4.656 -12.484 1.745 1 96.19 220 HIS B CA 1
ATOM 4135 C C . HIS B 1 220 ? 5.809 -12.039 0.853 1 96.19 220 HIS B C 1
ATOM 4137 O O . HIS B 1 220 ? 5.832 -12.352 -0.34 1 96.19 220 HIS B O 1
ATOM 4143 N N . HIS B 1 221 ? 6.754 -11.359 1.4 1 95.62 221 HIS B N 1
ATOM 4144 C CA . HIS B 1 221 ? 7.855 -10.805 0.621 1 95.62 221 HIS B CA 1
ATOM 4145 C C . HIS B 1 221 ? 8.82 -11.898 0.17 1 95.62 221 HIS B C 1
ATOM 4147 O O . HIS B 1 221 ? 9.688 -11.664 -0.673 1 95.62 221 HIS B O 1
ATOM 4153 N N . HIS B 1 222 ? 8.641 -13.055 0.661 1 94.75 222 HIS B N 1
ATOM 4154 C CA . HIS B 1 222 ? 9.594 -14.117 0.359 1 94.75 222 HIS B CA 1
ATOM 4155 C C . HIS B 1 222 ? 8.953 -15.195 -0.513 1 94.75 222 HIS B C 1
ATOM 4157 O O . HIS B 1 222 ? 9.578 -16.219 -0.8 1 94.75 222 HIS B O 1
ATOM 4163 N N . THR B 1 223 ? 7.789 -15.039 -0.86 1 97.88 223 THR B N 1
ATOM 4164 C CA . THR B 1 223 ? 7.098 -15.961 -1.752 1 97.88 223 THR B CA 1
ATOM 4165 C C . THR B 1 223 ? 7.43 -15.656 -3.211 1 97.88 223 THR B C 1
ATOM 4167 O O . THR B 1 223 ? 7.297 -14.516 -3.658 1 97.88 223 THR B O 1
ATOM 4170 N N . ASP B 1 224 ? 7.863 -16.672 -3.965 1 98.5 224 ASP B N 1
ATOM 4171 C CA . ASP B 1 224 ? 8.25 -16.5 -5.363 1 98.5 224 ASP B CA 1
ATOM 4172 C C . ASP B 1 224 ? 7.035 -16.156 -6.227 1 98.5 224 ASP B C 1
ATOM 4174 O O . ASP B 1 224 ? 6.016 -16.859 -6.172 1 98.5 224 ASP B O 1
ATOM 4178 N N . GLY B 1 225 ? 7.176 -15.109 -7.043 1 98.69 225 GLY B N 1
ATOM 4179 C CA . GLY B 1 225 ? 6.082 -14.688 -7.902 1 98.69 225 GLY B CA 1
ATOM 4180 C C . GLY B 1 225 ? 5.773 -15.68 -9.008 1 98.69 225 GLY B C 1
ATOM 4181 O O . GLY B 1 225 ? 4.648 -15.727 -9.516 1 98.69 225 GLY B O 1
ATOM 4182 N N . ALA B 1 226 ? 6.758 -16.516 -9.375 1 98.56 226 ALA B N 1
ATOM 4183 C CA . ALA B 1 226 ? 6.578 -17.5 -10.438 1 98.56 226 ALA B CA 1
ATOM 4184 C C . ALA B 1 226 ? 5.512 -18.531 -10.062 1 98.56 226 ALA B C 1
ATOM 4186 O O . ALA B 1 226 ? 4.969 -19.219 -10.938 1 98.56 226 ALA B O 1
ATOM 4187 N N . TYR B 1 227 ? 5.219 -18.641 -8.789 1 98.81 227 TYR B N 1
ATOM 4188 C CA . TYR B 1 227 ? 4.246 -19.625 -8.305 1 98.81 227 TYR B CA 1
ATOM 4189 C C . TYR B 1 227 ? 2.822 -19.156 -8.602 1 98.81 227 TYR B C 1
ATOM 4191 O O . TYR B 1 227 ? 1.868 -19.922 -8.43 1 98.81 227 TYR B O 1
ATOM 4199 N N . PHE B 1 228 ? 2.652 -17.938 -9.094 1 98.75 228 PHE B N 1
ATOM 4200 C CA . PHE B 1 228 ? 1.355 -17.391 -9.469 1 98.75 228 PHE B CA 1
ATOM 4201 C C . PHE B 1 228 ? 1.346 -16.984 -10.945 1 98.75 228 PHE B C 1
ATOM 4203 O O . PHE B 1 228 ? 0.28 -16.797 -11.531 1 98.75 228 PHE B O 1
ATOM 4210 N N . GLY B 1 229 ? 2.58 -16.875 -11.508 1 98 229 GLY B N 1
ATOM 4211 C CA . GLY B 1 229 ? 2.703 -16.547 -12.914 1 98 229 GLY B CA 1
ATOM 4212 C C . GLY B 1 229 ? 2.4 -15.094 -13.219 1 98 229 GLY B C 1
ATOM 4213 O O . GLY B 1 229 ? 1.896 -14.375 -12.359 1 98 229 GLY B O 1
ATOM 4214 N N . THR B 1 230 ? 2.633 -14.664 -14.445 1 98.12 230 THR B N 1
ATOM 4215 C CA . THR B 1 230 ? 2.416 -13.297 -14.898 1 98.12 230 THR B CA 1
ATOM 4216 C C . THR B 1 230 ? 1.014 -13.133 -15.477 1 98.12 230 THR B C 1
ATOM 4218 O O . THR B 1 230 ? 0.562 -12.008 -15.711 1 98.12 230 THR B O 1
ATOM 4221 N N . GLY B 1 231 ? 0.253 -14.273 -15.586 1 97.81 231 GLY B N 1
ATOM 4222 C CA . GLY B 1 231 ? -0.969 -14.195 -16.375 1 97.81 231 GLY B CA 1
ATOM 4223 C C . GLY B 1 231 ? -2.223 -14.43 -15.547 1 97.81 231 GLY B C 1
ATOM 4224 O O . GLY B 1 231 ? -3.332 -14.141 -16 1 97.81 231 GLY B O 1
ATOM 4225 N N . PHE B 1 232 ? -2.121 -14.805 -14.273 1 98.44 232 PHE B N 1
ATOM 4226 C CA . PHE B 1 232 ? -3.246 -15.344 -13.523 1 98.44 232 PHE B CA 1
ATOM 4227 C C . PHE B 1 232 ? -4.387 -14.336 -13.453 1 98.44 232 PHE B C 1
ATOM 4229 O O . PHE B 1 232 ? -5.516 -14.641 -13.852 1 98.44 232 PHE B O 1
ATOM 4236 N N . PRO B 1 233 ? -4.113 -13.078 -12.992 1 98.44 233 PRO B N 1
ATOM 4237 C CA . PRO B 1 233 ? -5.246 -12.148 -12.914 1 98.44 233 PRO B CA 1
ATOM 4238 C C . PRO B 1 233 ? -5.891 -11.898 -14.273 1 98.44 233 PRO B C 1
ATOM 4240 O O . PRO B 1 233 ? -7.113 -11.758 -14.367 1 98.44 233 PRO B O 1
ATOM 4243 N N . HIS B 1 234 ? -5.07 -11.891 -15.219 1 97.69 234 HIS B N 1
ATOM 4244 C CA . HIS B 1 234 ? -5.574 -11.609 -16.562 1 97.69 234 HIS B CA 1
ATOM 4245 C C . HIS B 1 234 ? -6.418 -12.766 -17.094 1 97.69 234 HIS B C 1
ATOM 4247 O O . HIS B 1 234 ? -7.445 -12.547 -17.734 1 97.69 234 HIS B O 1
ATOM 4253 N N . MET B 1 235 ? -5.996 -13.977 -16.859 1 98.06 235 MET B N 1
ATOM 4254 C CA . MET B 1 235 ? -6.781 -15.148 -17.219 1 98.06 235 MET B CA 1
ATOM 4255 C C . MET B 1 235 ? -8.117 -15.156 -16.484 1 98.06 235 MET B C 1
ATOM 4257 O O . MET B 1 235 ? -9.156 -15.477 -17.078 1 98.06 235 MET B O 1
ATOM 4261 N N . LEU B 1 236 ? -8.023 -14.812 -15.227 1 98.12 236 LEU B N 1
ATOM 4262 C CA . LEU B 1 236 ? -9.242 -14.758 -14.43 1 98.12 236 LEU B CA 1
ATOM 4263 C C . LEU B 1 236 ? -10.289 -13.875 -15.094 1 98.12 236 LEU B C 1
ATOM 4265 O O . LEU B 1 236 ? -11.438 -14.289 -15.273 1 98.12 236 LEU B O 1
ATOM 4269 N N . PHE B 1 237 ? -9.977 -12.703 -15.57 1 97.25 237 PHE B N 1
ATOM 4270 C CA . PHE B 1 237 ? -10.945 -11.758 -16.125 1 97.25 237 PHE B CA 1
ATOM 4271 C C . PHE B 1 237 ? -11.258 -12.094 -17.578 1 97.25 237 PHE B C 1
ATOM 4273 O O . PHE B 1 237 ? -12.234 -11.586 -18.125 1 97.25 237 PHE B O 1
ATOM 4280 N N . MET B 1 238 ? -10.398 -12.875 -18.188 1 95.56 238 MET B N 1
ATOM 4281 C CA . MET B 1 238 ? -10.742 -13.398 -19.516 1 95.56 238 MET B CA 1
ATOM 4282 C C . MET B 1 238 ? -11.844 -14.445 -19.406 1 95.56 238 MET B C 1
ATOM 4284 O O . MET B 1 238 ? -12.766 -14.469 -20.234 1 95.56 238 MET B O 1
ATOM 4288 N N . VAL B 1 239 ? -11.695 -15.344 -18.406 1 96.62 239 VAL B N 1
ATOM 4289 C CA . VAL B 1 239 ? -12.656 -16.422 -18.188 1 96.62 239 VAL B CA 1
ATOM 4290 C C . VAL B 1 239 ? -13.938 -15.852 -17.594 1 96.62 239 VAL B C 1
ATOM 4292 O O . VAL B 1 239 ? -15.047 -16.266 -17.953 1 96.62 239 VAL B O 1
ATOM 4295 N N . HIS B 1 240 ? -13.797 -14.914 -16.703 1 96.69 240 HIS B N 1
ATOM 4296 C CA . HIS B 1 240 ? -14.938 -14.32 -16.016 1 96.69 240 HIS B CA 1
ATOM 4297 C C . HIS B 1 240 ? -14.922 -12.797 -16.141 1 96.69 240 HIS B C 1
ATOM 4299 O O . HIS B 1 240 ? -14.734 -12.094 -15.148 1 96.69 240 HIS B O 1
ATOM 4305 N N . PRO B 1 241 ? -15.227 -12.305 -17.297 1 95.44 241 PRO B N 1
ATOM 4306 C CA . PRO B 1 241 ? -15.203 -10.859 -17.516 1 95.44 241 PRO B CA 1
ATOM 4307 C C . PRO B 1 241 ? -16.25 -10.117 -16.688 1 95.44 241 PRO B C 1
ATOM 4309 O O . PRO B 1 241 ? -16.094 -8.93 -16.406 1 95.44 241 PRO B O 1
ATOM 4312 N N . GLU B 1 242 ? -17.297 -10.789 -16.219 1 94 242 GLU B N 1
ATOM 4313 C CA . GLU B 1 242 ? -18.359 -10.164 -15.438 1 94 242 GLU B CA 1
ATOM 4314 C C . GLU B 1 242 ? -17.859 -9.688 -14.086 1 94 242 GLU B C 1
ATOM 4316 O O . GLU B 1 242 ? -18.484 -8.852 -13.438 1 94 242 GLU B O 1
ATOM 4321 N N . TYR B 1 243 ? -16.688 -10.188 -13.648 1 96.5 243 TYR B N 1
ATOM 4322 C CA . TYR B 1 243 ? -16.156 -9.844 -12.328 1 96.5 243 TYR B CA 1
ATOM 4323 C C . TYR B 1 243 ? -15.289 -8.594 -12.398 1 96.5 243 TYR B C 1
ATOM 4325 O O . TYR B 1 243 ? -14.812 -8.102 -11.375 1 96.5 243 TYR B O 1
ATOM 4333 N N . ARG B 1 244 ? -15.102 -8.047 -13.602 1 96.62 244 ARG B N 1
ATOM 4334 C CA . ARG B 1 244 ? -14.258 -6.863 -13.742 1 96.62 244 ARG B CA 1
ATOM 4335 C C . ARG B 1 244 ? -14.844 -5.676 -12.984 1 96.62 244 ARG B C 1
ATOM 4337 O O . ARG B 1 244 ? -15.977 -5.262 -13.25 1 96.62 244 ARG B O 1
ATOM 4344 N N . PRO B 1 245 ? -14.016 -5.168 -12.031 1 96.06 245 PRO B N 1
ATOM 4345 C CA . PRO B 1 245 ? -14.531 -4 -11.312 1 96.06 245 PRO B CA 1
ATOM 4346 C C . PRO B 1 245 ? -14.609 -2.754 -12.195 1 96.06 245 PRO B C 1
ATOM 4348 O O . PRO B 1 245 ? -13.875 -2.643 -13.18 1 96.06 245 PRO B O 1
ATOM 4351 N N . LYS B 1 246 ? -15.484 -1.864 -11.789 1 93.5 246 LYS B N 1
ATOM 4352 C CA . LYS B 1 246 ? -15.594 -0.584 -12.484 1 93.5 246 LYS B CA 1
ATOM 4353 C C . LYS B 1 246 ? -14.336 0.261 -12.266 1 93.5 246 LYS B C 1
ATOM 4355 O O . LYS B 1 246 ? -13.68 0.154 -11.227 1 93.5 246 LYS B O 1
ATOM 4360 N N . ARG B 1 247 ? -14.062 1.012 -13.211 1 92 247 ARG B N 1
ATOM 4361 C CA . ARG B 1 247 ? -12.938 1.931 -13.086 1 92 247 ARG B CA 1
ATOM 4362 C C . ARG B 1 247 ? -13.156 2.912 -11.938 1 92 247 ARG B C 1
ATOM 4364 O O . ARG B 1 247 ? -14.297 3.213 -11.578 1 92 247 ARG B O 1
ATOM 4371 N N . PRO B 1 248 ? -12.023 3.355 -11.383 1 89.31 248 PRO B N 1
ATOM 4372 C CA . PRO B 1 248 ? -12.18 4.363 -10.328 1 89.31 248 PRO B CA 1
ATOM 4373 C C . PRO B 1 248 ? -12.945 5.598 -10.805 1 89.31 248 PRO B C 1
ATOM 4375 O O . PRO B 1 248 ? -12.656 6.133 -11.875 1 89.31 248 PRO B O 1
ATOM 4378 N N . ALA B 1 249 ? -13.859 6.035 -10.016 1 89.38 249 ALA B N 1
ATOM 4379 C CA . ALA B 1 249 ? -14.703 7.184 -10.359 1 89.38 249 ALA B CA 1
ATOM 4380 C C . ALA B 1 249 ? -13.977 8.492 -10.07 1 89.38 249 ALA B C 1
ATOM 4382 O O . ALA B 1 249 ? -14.273 9.523 -10.688 1 89.38 249 ALA B O 1
ATOM 4383 N N . ASN B 1 250 ? -13.078 8.453 -9.148 1 92.44 250 ASN B N 1
ATOM 4384 C CA . ASN B 1 250 ? -12.375 9.656 -8.703 1 92.44 250 ASN B CA 1
ATOM 4385 C C . ASN B 1 250 ? -10.859 9.508 -8.859 1 92.44 250 ASN B C 1
ATOM 4387 O O . ASN B 1 250 ? -10.352 8.391 -8.953 1 92.44 250 ASN B O 1
ATOM 4391 N N . GLN B 1 251 ? -10.219 10.539 -9.094 1 93.75 251 GLN B N 1
ATOM 4392 C CA . GLN B 1 251 ? -8.758 10.609 -9.125 1 93.75 251 GLN B CA 1
ATOM 4393 C C . GLN B 1 251 ? -8.242 11.703 -8.195 1 93.75 251 GLN B C 1
ATOM 4395 O O . GLN B 1 251 ? -8.969 12.641 -7.859 1 93.75 251 GLN B O 1
ATOM 4400 N N . PHE B 1 252 ? -7.098 11.539 -7.746 1 96.62 252 PHE B N 1
ATOM 4401 C CA . PHE B 1 252 ? -6.484 12.555 -6.902 1 96.62 252 PHE B CA 1
ATOM 4402 C C . PHE B 1 252 ? -6.152 13.805 -7.719 1 96.62 252 PHE B C 1
ATOM 4404 O O . PHE B 1 252 ? -5.551 13.703 -8.789 1 96.62 252 PHE B O 1
ATOM 4411 N N . ILE B 1 253 ? -6.594 14.898 -7.164 1 94.38 253 ILE B N 1
ATOM 4412 C CA . ILE B 1 253 ? -6.293 16.188 -7.773 1 94.38 253 ILE B CA 1
ATOM 4413 C C . ILE B 1 253 ? -5.449 17.031 -6.816 1 94.38 253 ILE B C 1
ATOM 4415 O O . ILE B 1 253 ? -5.949 17.5 -5.785 1 94.38 253 ILE B O 1
ATOM 4419 N N . PRO B 1 254 ? -4.215 17.219 -7.184 1 94.81 254 PRO B N 1
ATOM 4420 C CA . PRO B 1 254 ? -3.363 18.031 -6.309 1 94.81 254 PRO B CA 1
ATOM 4421 C C . PRO B 1 254 ? -3.816 19.484 -6.227 1 94.81 254 PRO B C 1
ATOM 4423 O O . PRO B 1 254 ? -4.113 20.109 -7.254 1 94.81 254 PRO B O 1
ATOM 4426 N N . ARG B 1 255 ? -3.908 19.984 -5.051 1 94.44 255 ARG B N 1
ATOM 4427 C CA . ARG B 1 255 ? -4.32 21.375 -4.832 1 94.44 255 ARG B CA 1
ATOM 4428 C C . ARG B 1 255 ? -3.396 22.062 -3.838 1 94.44 255 ARG B C 1
ATOM 4430 O O . ARG B 1 255 ? -2.861 21.438 -2.928 1 94.44 255 ARG B O 1
ATOM 4437 N N . LEU B 1 256 ? -3.15 23.359 -4.043 1 94.25 256 LEU B N 1
ATOM 4438 C CA . LEU B 1 256 ? -2.447 24.234 -3.117 1 94.25 256 LEU B CA 1
ATOM 4439 C C . LEU B 1 256 ? -3.277 25.484 -2.812 1 94.25 256 LEU B C 1
ATOM 4441 O O . LEU B 1 256 ? -3.641 26.219 -3.725 1 94.25 256 LEU B O 1
ATOM 4445 N N . TYR B 1 257 ? -3.592 25.688 -1.557 1 91.81 257 TYR B N 1
ATOM 4446 C CA . TYR B 1 257 ? -4.465 26.766 -1.117 1 91.81 257 TYR B CA 1
ATOM 4447 C C . TYR B 1 257 ? -5.789 26.734 -1.873 1 91.81 257 TYR B C 1
ATOM 4449 O O . TYR B 1 257 ? -6.297 27.781 -2.287 1 91.81 257 TYR B O 1
ATOM 4457 N N . GLY B 1 258 ? -6.281 25.484 -2.189 1 89.44 258 GLY B N 1
ATOM 4458 C CA . GLY B 1 258 ? -7.574 25.328 -2.83 1 89.44 258 GLY B CA 1
ATOM 4459 C C . GLY B 1 258 ? -7.5 25.375 -4.344 1 89.44 258 GLY B C 1
ATOM 4460 O O . GLY B 1 258 ? -8.484 25.094 -5.031 1 89.44 258 GLY B O 1
ATOM 4461 N N . PHE B 1 259 ? -6.316 25.656 -4.941 1 91.06 259 PHE B N 1
ATOM 4462 C CA . PHE B 1 259 ? -6.16 25.766 -6.387 1 91.06 259 PHE B CA 1
ATOM 4463 C C . PHE B 1 259 ? -5.477 24.531 -6.953 1 91.06 259 PHE B C 1
ATOM 4465 O O . PHE B 1 259 ? -4.488 24.047 -6.391 1 91.06 259 PHE B O 1
ATOM 4472 N N . LYS B 1 260 ? -6.059 24.078 -8.031 1 93.56 260 LYS B N 1
ATOM 4473 C CA . LYS B 1 260 ? -5.426 22.969 -8.727 1 93.56 260 LYS B CA 1
ATOM 4474 C C . LYS B 1 260 ? -4.035 23.344 -9.227 1 93.56 260 LYS B C 1
ATOM 4476 O O . LYS B 1 260 ? -3.836 24.438 -9.758 1 93.56 260 LYS B O 1
ATOM 4481 N N . ILE B 1 261 ? -3.178 22.5 -9.039 1 92.81 261 ILE B N 1
ATOM 4482 C CA . ILE B 1 261 ? -1.818 22.766 -9.5 1 92.81 261 ILE B CA 1
ATOM 4483 C C . ILE B 1 261 ? -1.742 22.578 -11.016 1 92.81 261 ILE B C 1
ATOM 4485 O O . ILE B 1 261 ? -2.168 21.547 -11.539 1 92.81 261 ILE B O 1
ATOM 4489 N N . HIS B 1 262 ? -1.198 23.516 -11.656 1 91.38 262 HIS B N 1
ATOM 4490 C CA . HIS B 1 262 ? -1.06 23.453 -13.109 1 91.38 262 HIS B CA 1
ATOM 4491 C C . HIS B 1 262 ? 0.056 22.484 -13.516 1 91.38 262 HIS B C 1
ATOM 4493 O O . HIS B 1 262 ? 1.111 22.453 -12.875 1 91.38 262 HIS B O 1
ATOM 4499 N N . PRO B 1 263 ? -0.138 21.812 -14.656 1 90.12 263 PRO B N 1
ATOM 4500 C CA . PRO B 1 263 ? 0.856 20.828 -15.094 1 90.12 263 PRO B CA 1
ATOM 4501 C C . PRO B 1 263 ? 2.229 21.453 -15.344 1 90.12 263 PRO B C 1
ATOM 4503 O O . PRO B 1 263 ? 3.25 20.766 -15.219 1 90.12 263 PRO B O 1
ATOM 4506 N N . LEU B 1 264 ? 2.254 22.703 -15.68 1 89.94 264 LEU B N 1
ATOM 4507 C CA . LEU B 1 264 ? 3.512 23.391 -15.953 1 89.94 264 LEU B CA 1
ATOM 4508 C C . LEU B 1 264 ? 4.395 23.422 -14.703 1 89.94 264 LEU B C 1
ATOM 4510 O O . LEU B 1 264 ? 5.625 23.406 -14.812 1 89.94 264 LEU B O 1
ATOM 4514 N N . ALA B 1 265 ? 3.709 23.469 -13.586 1 91.06 265 ALA B N 1
ATOM 4515 C CA . ALA B 1 265 ? 4.461 23.469 -12.328 1 91.06 265 ALA B CA 1
ATOM 4516 C C . ALA B 1 265 ? 5.359 22.234 -12.234 1 91.06 265 ALA B C 1
ATOM 4518 O O . ALA B 1 265 ? 6.516 22.328 -11.82 1 91.06 265 ALA B O 1
ATOM 4519 N N . TYR B 1 266 ? 4.855 21.125 -12.641 1 90.62 266 TYR B N 1
ATOM 4520 C CA . TYR B 1 266 ? 5.613 19.875 -12.578 1 90.62 266 TYR B CA 1
ATOM 4521 C C . TYR B 1 266 ? 6.793 19.906 -13.539 1 90.62 266 TYR B C 1
ATOM 4523 O O . TYR B 1 266 ? 7.887 19.453 -13.211 1 90.62 266 TYR B O 1
ATOM 4531 N N . ASN B 1 267 ? 6.555 20.438 -14.672 1 91.62 267 ASN B N 1
ATOM 4532 C CA . ASN B 1 267 ? 7.633 20.562 -15.641 1 91.62 267 ASN B CA 1
ATOM 4533 C C . ASN B 1 267 ? 8.773 21.422 -15.102 1 91.62 267 ASN B C 1
ATOM 4535 O O . ASN B 1 267 ? 9.945 21.062 -15.273 1 91.62 267 ASN B O 1
ATOM 4539 N N . LEU B 1 268 ? 8.438 22.531 -14.523 1 91.5 268 LEU B N 1
ATOM 4540 C CA . LEU B 1 268 ? 9.438 23.406 -13.938 1 91.5 268 LEU B CA 1
ATOM 4541 C C . LEU B 1 268 ? 10.203 22.703 -12.828 1 91.5 268 LEU B C 1
ATOM 4543 O O . LEU B 1 268 ? 11.422 22.859 -12.711 1 91.5 268 LEU B O 1
ATOM 4547 N N . GLN B 1 269 ? 9.477 21.969 -12.078 1 92.5 269 GLN B N 1
ATOM 4548 C CA . GLN B 1 269 ? 10.102 21.234 -10.984 1 92.5 269 GLN B CA 1
ATOM 4549 C C . GLN B 1 269 ? 11.055 20.172 -11.516 1 92.5 269 GLN B C 1
ATOM 4551 O O . GLN B 1 269 ? 12.164 20 -10.992 1 92.5 269 GLN B O 1
ATOM 4556 N N . TYR B 1 270 ? 10.688 19.469 -12.555 1 92.75 270 TYR B N 1
ATOM 4557 C CA . TYR B 1 270 ? 11.539 18.453 -13.156 1 92.75 270 TYR B CA 1
ATOM 4558 C C . TYR B 1 270 ? 12.812 19.078 -13.719 1 92.75 270 TYR B C 1
ATOM 4560 O O . TYR B 1 270 ? 13.898 18.516 -13.609 1 92.75 270 TYR B O 1
ATOM 4568 N N . GLN B 1 271 ? 12.688 20.203 -14.312 1 91.56 271 GLN B N 1
ATOM 4569 C CA . GLN B 1 271 ? 13.844 20.922 -14.852 1 91.56 271 GLN B CA 1
ATOM 4570 C C . GLN B 1 271 ? 14.797 21.344 -13.734 1 91.56 271 GLN B C 1
ATOM 4572 O O . GLN B 1 271 ? 16.016 21.203 -13.859 1 91.56 271 GLN B O 1
ATOM 4577 N N . ALA B 1 272 ? 14.203 21.844 -12.734 1 91.5 272 ALA B N 1
ATOM 4578 C CA . ALA B 1 272 ? 15.023 22.266 -11.602 1 91.5 272 ALA B CA 1
ATOM 4579 C C . ALA B 1 272 ? 15.758 21.078 -10.984 1 91.5 272 ALA B C 1
ATOM 4581 O O . ALA B 1 272 ? 16.938 21.188 -10.633 1 91.5 272 ALA B O 1
ATOM 4582 N N . ALA B 1 273 ? 15.086 20.062 -10.844 1 91 273 ALA B N 1
ATOM 4583 C CA . ALA B 1 273 ? 15.664 18.859 -10.258 1 91 273 ALA B CA 1
ATOM 4584 C C . ALA B 1 273 ? 16.75 18.281 -11.148 1 91 273 ALA B C 1
ATOM 4586 O O . ALA B 1 273 ? 17.766 17.75 -10.656 1 91 273 ALA B O 1
ATOM 4587 N N . GLY B 1 274 ? 16.531 18.328 -12.398 1 88.38 274 GLY B N 1
ATOM 4588 C CA . GLY B 1 274 ? 17.531 17.844 -13.344 1 88.38 274 GLY B CA 1
ATOM 4589 C C . GLY B 1 274 ? 18.812 18.656 -13.344 1 88.38 274 GLY B C 1
ATOM 4590 O O . GLY B 1 274 ? 19.891 18.141 -13.617 1 88.38 274 GLY B O 1
ATOM 4591 N N . ASN B 1 275 ? 18.703 19.922 -12.984 1 85.56 275 ASN B N 1
ATOM 4592 C CA . ASN B 1 275 ? 19.828 20.844 -13.039 1 85.56 275 ASN B CA 1
ATOM 4593 C C . ASN B 1 275 ? 20.5 20.984 -11.68 1 85.56 275 ASN B C 1
ATOM 4595 O O . ASN B 1 275 ? 21.562 21.609 -11.57 1 85.56 275 ASN B O 1
ATOM 4599 N N . PHE B 1 276 ? 19.797 20.453 -10.734 1 79.94 276 PHE B N 1
ATOM 4600 C CA . PHE B 1 276 ? 20.297 20.672 -9.383 1 79.94 276 PHE B CA 1
ATOM 4601 C C . PHE B 1 276 ? 21.547 19.844 -9.133 1 79.94 276 PHE B C 1
ATOM 4603 O O . PHE B 1 276 ? 21.562 18.625 -9.344 1 79.94 276 PHE B O 1
ATOM 4610 N N . LYS B 1 277 ? 22.734 20.516 -9.094 1 68.62 277 LYS B N 1
ATOM 4611 C CA . LYS B 1 277 ? 24 19.906 -8.688 1 68.62 277 LYS B CA 1
ATOM 4612 C C . LYS B 1 277 ? 24.219 20.047 -7.184 1 68.62 277 LYS B C 1
ATOM 4614 O O . LYS B 1 277 ? 24.125 21.156 -6.637 1 68.62 277 LYS B O 1
ATOM 4619 N N . MET B 1 278 ? 23.906 18.922 -6.441 1 62.22 278 MET B N 1
ATOM 4620 C CA . MET B 1 278 ? 24.078 18.969 -4.992 1 62.22 278 MET B CA 1
ATOM 4621 C C . MET B 1 278 ? 25.344 19.734 -4.617 1 62.22 278 MET B C 1
ATOM 4623 O O . MET B 1 278 ? 26.406 19.484 -5.18 1 62.22 278 MET B O 1
ATOM 4627 N N . PRO B 1 279 ? 25.141 20.766 -3.908 1 54.81 279 PRO B N 1
ATOM 4628 C CA . PRO B 1 279 ? 26.359 21.469 -3.506 1 54.81 279 PRO B CA 1
ATOM 4629 C C . PRO B 1 279 ? 27.391 20.547 -2.848 1 54.81 279 PRO B C 1
ATOM 4631 O O . PRO B 1 279 ? 27.016 19.672 -2.062 1 54.81 279 PRO B O 1
ATOM 4634 N N . MET B 1 280 ? 28.359 20.156 -3.602 1 45.09 280 MET B N 1
ATOM 4635 C CA . MET B 1 280 ? 29.484 19.438 -2.994 1 45.09 280 MET B CA 1
ATOM 4636 C C . MET B 1 280 ? 29.859 20.062 -1.651 1 45.09 280 MET B C 1
ATOM 4638 O O . MET B 1 280 ? 30.047 21.266 -1.555 1 45.09 280 MET B O 1
ATOM 4642 N N . ARG B 1 281 ? 29.266 19.562 -0.58 1 45.97 281 ARG B N 1
ATOM 4643 C CA . ARG B 1 281 ? 29.922 19.984 0.655 1 45.97 281 ARG B CA 1
ATOM 4644 C C . ARG B 1 281 ? 31.438 19.969 0.497 1 45.97 281 ARG B C 1
ATOM 4646 O O . ARG B 1 281 ? 32.031 18.953 0.119 1 45.97 281 ARG B O 1
ATOM 4653 N N . GLY B 1 282 ? 32 21 0.144 1 39.44 282 GLY B N 1
ATOM 4654 C CA . GLY B 1 282 ? 33.469 21.172 0.163 1 39.44 282 GLY B CA 1
ATOM 4655 C C . GLY B 1 282 ? 34.125 20.453 1.324 1 39.44 282 GLY B C 1
ATOM 4656 O O . GLY B 1 282 ? 33.656 20.562 2.465 1 39.44 282 GLY B O 1
ATOM 4657 N N . LEU B 1 283 ? 34.719 19.266 1.067 1 41.88 283 LEU B N 1
ATOM 4658 C CA . LEU B 1 283 ? 35.75 18.75 1.96 1 41.88 283 LEU B CA 1
ATOM 4659 C C . LEU B 1 283 ? 36.656 19.875 2.447 1 41.88 283 LEU B C 1
ATOM 4661 O O . LEU B 1 283 ? 37.312 20.547 1.643 1 41.88 283 LEU B O 1
ATOM 4665 N N . GLY B 1 284 ? 36.281 20.641 3.322 1 36.25 284 GLY B N 1
ATOM 4666 C CA . GLY B 1 284 ? 37.312 21.438 3.996 1 36.25 284 GLY B CA 1
ATOM 4667 C C . GLY B 1 284 ? 38.594 20.672 4.234 1 36.25 284 GLY B C 1
ATOM 4668 O O . GLY B 1 284 ? 38.562 19.516 4.695 1 36.25 284 GLY B O 1
ATOM 4669 N N . HIS B 1 285 ? 39.625 20.891 3.393 1 39.06 285 HIS B N 1
ATOM 4670 C CA . HIS B 1 285 ? 41.031 20.625 3.605 1 39.06 285 HIS B CA 1
ATOM 4671 C C . HIS B 1 285 ? 41.469 21.062 5 1 39.06 285 HIS B C 1
ATOM 4673 O O . HIS B 1 285 ? 41.469 22.25 5.312 1 39.06 285 HIS B O 1
ATOM 4679 N N . ASN B 1 286 ? 41.125 20.422 6.059 1 31.28 286 ASN B N 1
ATOM 4680 C CA . ASN B 1 286 ? 41.938 20.547 7.258 1 31.28 286 ASN B CA 1
ATOM 4681 C C . ASN B 1 286 ? 43.438 20.297 6.961 1 31.28 286 ASN B C 1
ATOM 4683 O O . ASN B 1 286 ? 43.812 19.156 6.664 1 31.28 286 ASN B O 1
ATOM 4687 N N . SER B 1 287 ? 44.125 21.172 6.234 1 32.53 287 SER B N 1
ATOM 4688 C CA . SER B 1 287 ? 45.562 21.297 6.379 1 32.53 287 SER B CA 1
ATOM 4689 C C . SER B 1 287 ? 45.969 21.359 7.844 1 32.53 287 SER B C 1
ATOM 4691 O O . SER B 1 287 ? 45.531 22.25 8.578 1 32.53 287 SER B O 1
ATOM 4693 N N . SER B 1 288 ? 46.188 20.188 8.469 1 28.83 288 SER B N 1
ATOM 4694 C CA . SER B 1 288 ? 47.062 20.016 9.641 1 28.83 288 SER B CA 1
ATOM 4695 C C . SER B 1 288 ? 48.375 20.75 9.469 1 28.83 288 SER B C 1
ATOM 4697 O O . SER B 1 288 ? 49.188 20.391 8.625 1 28.83 288 SER B O 1
ATOM 4699 N N . LYS B 1 289 ? 48.5 22.031 9.555 1 26.92 289 LYS B N 1
ATOM 4700 C CA . LYS B 1 289 ? 49.719 22.656 10.062 1 26.92 289 LYS B CA 1
ATOM 4701 C C . LYS B 1 289 ? 50.125 22.078 11.422 1 26.92 289 LYS B C 1
ATOM 4703 O O . LYS B 1 289 ? 49.438 22.328 12.422 1 26.92 289 LYS B O 1
ATOM 4708 N N . ARG B 1 290 ? 50.281 20.594 11.461 1 24.86 290 ARG B N 1
ATOM 4709 C CA . ARG B 1 290 ? 51.531 20.234 12.078 1 24.86 290 ARG B CA 1
ATOM 4710 C C . ARG B 1 290 ? 52.656 20.188 11.031 1 24.86 290 ARG B C 1
ATOM 4712 O O . ARG B 1 290 ? 52.438 19.766 9.891 1 24.86 290 ARG B O 1
#